Protein AF-0000000076759233 (afdb_homodimer)

InterPro domains:
  IPR004619 Type III pantothenate kinase [MF_01274] (1-254)
  IPR004619 Type III pantothenate kinase [PF03309] (3-205)
  IPR004619 Type III pantothenate kinase [PTHR34265] (1-254)
  IPR004619 Type III pantothenate kinase [TIGR00671] (3-249)
  IPR043129 ATPase, nucleotide binding domain [SSF53067] (1-121)
  IPR043129 ATPase, nucleotide binding domain [SSF53067] (124-253)

Secondary structure (DSSP, 8-state):
-EEEEEE-SSEEEEEEEETTEEEEEEEEE--TT--HHHHHHHHHHHHHHTT--GGG--EEEEEES-GGGHHHHHHHHHHH--SEEEE-STT-----EE-SS-GGGS-HHHHHHHHHHHHHSPSSEEEEEESSEEEEEEE-TTSEEEEEEEEE-HHHHHHHHHHH-SSPPP---PPPSSSSBSSHHHHHHHHHHHHHHHHHHHHHHHHHHHHTSPPEEEEESTTHHHHGGG-SS--EE-TTHHHHHHHHHHHHHH--/-EEEEEE-SSEEEEEEEETTEEEEEEEEE--TT--HHHHHHHHHHHHHHTT--GGG--EEEEEES-GGGHHHHHHHHHHH---EEEE-STT-----EE-SS-GGGS-HHHHHHHHHHHHHSPSSEEEEEESSEEEEEEE-TTSEEEEEEEEE-HHHHHHHHHHH-SSPPP---PPPSSSSBSSHHHHHHHHHHHHHHHHHHHHHHHHHHHHTSPPEEEEESTTHHHHGGG-SS--EE-TTHHHHHHHHHHHHHH--

Structure (mmCIF, N/CA/C/O backbone):
data_AF-0000000076759233-model_v1
#
loop_
_entity.id
_entity.type
_entity.pdbx_description
1 polymer 'Type III pantothenate kinase'
#
loop_
_atom_site.group_PDB
_atom_site.id
_atom_site.type_symbol
_atom_site.label_atom_id
_atom_site.label_alt_id
_atom_site.label_comp_id
_atom_site.label_asym_id
_atom_site.label_entity_id
_atom_site.label_seq_id
_atom_site.pdbx_PDB_ins_code
_atom_site.Cartn_x
_atom_site.Cartn_y
_atom_site.Cartn_z
_atom_site.occupancy
_atom_site.B_iso_or_equiv
_atom_site.auth_seq_id
_atom_site.auth_comp_id
_atom_site.auth_asym_id
_atom_site.auth_atom_id
_atom_site.pdbx_PDB_model_num
ATOM 1 N N . MET A 1 1 ? -0.859 32.344 24.234 1 94.19 1 MET A N 1
ATOM 2 C CA . MET A 1 1 ? -0.539 31.172 23.422 1 94.19 1 MET A CA 1
ATOM 3 C C . MET A 1 1 ? -1.747 30.719 22.609 1 94.19 1 MET A C 1
ATOM 5 O O . MET A 1 1 ? -2.891 30.938 23.031 1 94.19 1 MET A O 1
ATOM 9 N N . VAL A 1 2 ? -1.502 30.203 21.438 1 96.56 2 VAL A N 1
ATOM 10 C CA . VAL A 1 2 ? -2.572 29.703 20.578 1 96.56 2 VAL A CA 1
ATOM 11 C C . VAL A 1 2 ? -2.477 28.188 20.469 1 96.56 2 VAL A C 1
ATOM 13 O O . VAL A 1 2 ? -1.388 27.625 20.281 1 96.56 2 VAL A O 1
ATOM 16 N N . LEU A 1 3 ? -3.582 27.5 20.641 1 97.5 3 LEU A N 1
ATOM 17 C CA . LEU A 1 3 ? -3.678 26.062 20.484 1 97.5 3 LEU A CA 1
ATOM 18 C C . LEU A 1 3 ? -3.953 25.688 19.031 1 97.5 3 LEU A C 1
ATOM 20 O O . LEU A 1 3 ? -4.809 26.297 18.375 1 97.5 3 LEU A O 1
ATOM 24 N N . ALA A 1 4 ? -3.154 24.828 18.531 1 97.88 4 ALA A N 1
ATOM 25 C CA . ALA A 1 4 ? -3.381 24.281 17.203 1 97.88 4 ALA A CA 1
ATOM 26 C C . ALA A 1 4 ? -3.725 22.797 17.266 1 97.88 4 ALA A C 1
ATOM 28 O O . ALA A 1 4 ? -2.967 22 17.828 1 97.88 4 ALA A O 1
ATOM 29 N N . ILE A 1 5 ? -4.875 22.375 16.703 1 98.12 5 ILE A N 1
ATOM 30 C CA . ILE A 1 5 ? -5.352 21 16.766 1 98.12 5 ILE A CA 1
ATOM 31 C C . ILE A 1 5 ? -5.625 20.5 15.344 1 98.12 5 ILE A C 1
ATOM 33 O O . ILE A 1 5 ? -6.402 21.094 14.602 1 98.12 5 ILE A O 1
ATOM 37 N N . ASP A 1 6 ? -4.957 19.484 14.938 1 98.19 6 ASP A N 1
ATOM 38 C CA . ASP A 1 6 ? -5.207 18.828 13.656 1 98.19 6 ASP A CA 1
ATOM 39 C C . ASP A 1 6 ? -5.828 17.453 13.867 1 98.19 6 ASP A C 1
ATOM 41 O O . ASP A 1 6 ? -5.168 16.531 14.359 1 98.19 6 ASP A O 1
ATOM 45 N N . ILE A 1 7 ? -7.023 17.312 13.453 1 97.69 7 ILE A N 1
ATOM 46 C CA . ILE A 1 7 ? -7.793 16.094 13.641 1 97.69 7 ILE A CA 1
ATOM 47 C C . ILE A 1 7 ? -7.688 15.219 12.398 1 97.69 7 ILE A C 1
ATOM 49 O O . ILE A 1 7 ? -8.359 15.469 11.391 1 97.69 7 ILE A O 1
ATOM 53 N N . GLY A 1 8 ? -6.875 14.203 12.523 1 96.5 8 GLY A N 1
ATOM 54 C CA . GLY A 1 8 ? -6.754 13.227 11.453 1 96.5 8 GLY A CA 1
ATOM 55 C C . GLY A 1 8 ? -7.527 11.945 11.719 1 96.5 8 GLY A C 1
ATOM 56 O O . GLY A 1 8 ? -8.141 11.797 12.773 1 96.5 8 GLY A O 1
ATOM 57 N N . ASN A 1 9 ? -7.492 10.992 10.805 1 95.69 9 ASN A N 1
ATOM 58 C CA . ASN A 1 9 ? -8.227 9.734 10.898 1 95.69 9 ASN A CA 1
ATOM 59 C C . ASN A 1 9 ? -7.66 8.836 11.992 1 95.69 9 ASN A C 1
ATOM 61 O O . ASN A 1 9 ? -8.406 8.148 12.695 1 95.69 9 ASN A O 1
ATOM 65 N N . THR A 1 10 ? -6.383 8.875 12.117 1 95.44 10 THR A N 1
ATOM 66 C CA . THR A 1 10 ? -5.715 7.961 13.039 1 95.44 10 THR A CA 1
ATOM 67 C C . THR A 1 10 ? -5.281 8.695 14.305 1 95.44 10 THR A C 1
ATOM 69 O O . THR A 1 10 ? -5.398 8.164 15.406 1 95.44 10 THR A O 1
ATOM 72 N N . ASN A 1 11 ? -4.816 9.922 14.078 1 95.62 11 ASN A N 1
ATOM 73 C CA . ASN A 1 11 ? -4.273 10.672 15.203 1 95.62 11 ASN A CA 1
ATOM 74 C C . ASN A 1 11 ? -4.793 12.109 15.227 1 95.62 11 ASN A C 1
ATOM 76 O O . ASN A 1 11 ? -5.176 12.648 14.188 1 95.62 11 ASN A O 1
ATOM 80 N N . VAL A 1 12 ? -4.816 12.633 16.391 1 96.94 12 VAL A N 1
ATOM 81 C CA . VAL A 1 12 ? -5.012 14.062 16.609 1 96.94 12 VAL A CA 1
ATOM 82 C C . VAL A 1 12 ? -3.697 14.703 17.062 1 96.94 12 VAL A C 1
ATOM 84 O O . VAL A 1 12 ? -3.107 14.281 18.047 1 96.94 12 VAL A O 1
ATOM 87 N N . VAL A 1 13 ? -3.264 15.648 16.297 1 97.44 13 VAL A N 1
ATOM 88 C CA . VAL A 1 13 ? -2.051 16.375 16.656 1 97.44 13 VAL A CA 1
ATOM 89 C C . VAL A 1 13 ? -2.414 17.656 17.375 1 97.44 13 VAL A C 1
ATOM 91 O O . VAL A 1 13 ? -3.246 18.438 16.906 1 97.44 13 VAL A O 1
ATOM 94 N N . ILE A 1 14 ? -1.856 17.844 18.547 1 97.69 14 ILE A N 1
ATOM 95 C CA . ILE A 1 14 ? -2.104 19.016 19.375 1 97.69 14 ILE A CA 1
ATOM 96 C C . ILE A 1 14 ? -0.795 19.75 19.609 1 97.69 14 ILE A C 1
ATOM 98 O O . ILE A 1 14 ? 0.176 19.172 20.109 1 97.69 14 ILE A O 1
ATOM 102 N N . GLY A 1 15 ? -0.812 21.016 19.188 1 97.3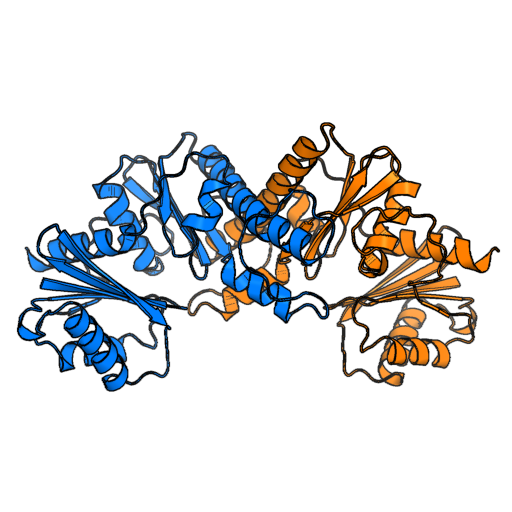8 15 GLY A N 1
ATOM 103 C CA . GLY A 1 15 ? 0.352 21.859 19.406 1 97.38 15 GLY A CA 1
ATOM 104 C C . GLY A 1 15 ? 0.004 23.219 19.984 1 97.38 15 GLY A C 1
ATOM 105 O O . GLY A 1 15 ? -1.174 23.562 20.094 1 97.38 15 GLY A O 1
ATOM 106 N N . GLY A 1 16 ? 1.002 23.891 20.469 1 96.62 16 GLY A N 1
ATOM 107 C CA . GLY A 1 16 ? 0.885 25.266 20.953 1 96.62 16 GLY A CA 1
ATOM 108 C C . GLY A 1 16 ? 1.958 26.188 20.406 1 96.62 16 GLY A C 1
ATOM 109 O O . GLY A 1 16 ? 3.111 25.781 20.234 1 96.62 16 GLY A O 1
ATOM 110 N N . PHE A 1 17 ? 1.479 27.328 20.016 1 96.12 17 PHE A N 1
ATOM 111 C CA . PHE A 1 17 ? 2.463 28.297 19.547 1 96.12 17 PHE A CA 1
ATOM 112 C C . PHE A 1 17 ? 2.273 29.641 20.219 1 96.12 17 PHE A C 1
ATOM 114 O O . PHE A 1 17 ? 1.161 29.984 20.625 1 96.12 17 PHE A O 1
ATOM 121 N N . GLN A 1 18 ? 3.346 30.297 20.422 1 92.88 18 GLN A N 1
ATOM 122 C CA . GLN A 1 18 ? 3.404 31.672 20.906 1 92.88 18 GLN A CA 1
ATOM 123 C C . GLN A 1 18 ? 4.273 32.531 20 1 92.88 18 GLN A C 1
ATOM 125 O O . GLN A 1 18 ? 5.469 32.281 19.844 1 92.88 18 GLN A O 1
ATOM 130 N N . GLU A 1 19 ? 3.666 33.562 19.359 1 84.88 19 GLU A N 1
ATOM 131 C CA . GLU A 1 19 ? 4.355 34.344 18.328 1 84.88 19 GLU A CA 1
ATOM 132 C C . GLU A 1 19 ? 4.906 33.406 17.234 1 84.88 19 GLU A C 1
ATOM 134 O O . GLU A 1 19 ? 4.172 32.594 16.672 1 84.88 19 GLU A O 1
ATOM 139 N N . GLN A 1 20 ? 6.188 33.344 17.094 1 84.12 20 GLN A N 1
ATOM 140 C CA . GLN A 1 20 ? 6.742 32.562 15.992 1 84.12 20 GLN A CA 1
ATOM 141 C C . GLN A 1 20 ? 7.363 31.25 16.516 1 84.12 20 GLN A C 1
ATOM 143 O O . GLN A 1 20 ? 7.973 30.5 15.75 1 84.12 20 GLN A O 1
ATOM 148 N N . GLN A 1 21 ? 7.016 30.953 17.734 1 92.75 21 GLN A N 1
ATOM 149 C CA . GLN A 1 21 ? 7.664 29.797 18.344 1 92.75 21 GLN A CA 1
ATOM 150 C C . GLN A 1 21 ? 6.656 28.672 18.625 1 92.75 21 GLN A C 1
ATOM 152 O O . GLN A 1 21 ? 5.586 28.938 19.188 1 92.75 21 GLN A O 1
ATOM 157 N N . ILE A 1 22 ? 6.984 27.516 18.172 1 95.12 22 ILE A N 1
ATOM 158 C CA . ILE A 1 22 ? 6.211 26.328 18.547 1 95.12 22 ILE A CA 1
ATOM 159 C C . ILE A 1 22 ? 6.641 25.844 19.938 1 95.12 22 ILE A C 1
ATOM 161 O O . ILE A 1 22 ? 7.816 25.562 20.156 1 95.12 22 ILE A O 1
ATOM 165 N N . LEU A 1 23 ? 5.715 25.703 20.875 1 96.12 23 LEU A N 1
ATOM 166 C CA . LEU A 1 23 ? 6.012 25.375 22.266 1 96.12 23 LEU A CA 1
ATOM 167 C C . LEU A 1 23 ? 5.996 23.875 22.5 1 96.12 23 LEU A C 1
ATOM 169 O O . LEU A 1 23 ? 6.781 23.359 23.297 1 96.12 23 LEU A O 1
ATOM 173 N N . PHE A 1 24 ? 5.102 23.188 21.891 1 96.44 24 PHE A N 1
ATOM 174 C CA . PHE A 1 24 ? 5.004 21.734 22 1 96.44 24 PHE A CA 1
ATOM 175 C C . PHE A 1 24 ? 4.188 21.156 20.859 1 96.44 24 PHE A C 1
ATOM 177 O O . PHE A 1 24 ? 3.443 21.875 20.188 1 96.44 24 PHE A O 1
ATOM 184 N N . VAL A 1 25 ? 4.426 19.969 20.547 1 96.5 25 VAL A N 1
ATOM 185 C CA . VAL A 1 25 ? 3.629 19.172 19.625 1 96.5 25 VAL A CA 1
ATOM 186 C C . VAL A 1 25 ? 3.424 17.766 20.203 1 96.5 25 VAL A C 1
ATOM 188 O O . VAL A 1 25 ? 4.387 17.094 20.578 1 96.5 25 VAL A O 1
ATOM 191 N N . GLU A 1 26 ? 2.191 17.344 20.375 1 96.75 26 GLU A N 1
ATOM 192 C CA . GLU A 1 26 ? 1.853 16.016 20.859 1 96.75 26 GLU A CA 1
ATOM 193 C C . GLU A 1 26 ? 0.837 15.328 19.953 1 96.75 26 GLU A C 1
ATOM 195 O O . GLU A 1 26 ? 0.162 15.992 19.156 1 96.75 26 GLU A O 1
ATOM 200 N N . ARG A 1 27 ? 0.825 14.062 20.031 1 95.69 27 ARG A N 1
ATOM 201 C CA . ARG A 1 27 ? -0.086 13.242 19.234 1 95.69 27 ARG A CA 1
ATOM 202 C C . ARG A 1 27 ? -0.885 12.297 20.125 1 95.69 27 ARG A C 1
ATOM 204 O O . ARG A 1 27 ? -0.333 11.68 21.031 1 95.69 27 ARG A O 1
ATOM 211 N N . VAL A 1 28 ? -2.197 12.266 19.922 1 95.88 28 VAL A N 1
ATOM 212 C CA . VAL A 1 28 ? -3.068 11.305 20.594 1 95.88 28 VAL A CA 1
ATOM 213 C C . VAL A 1 28 ? -3.908 10.562 19.562 1 95.88 28 VAL A C 1
ATOM 215 O O . VAL A 1 28 ? -4.109 11.047 18.438 1 95.88 28 VAL A O 1
ATOM 218 N N . SER A 1 29 ? -4.383 9.344 19.891 1 96.06 29 SER A N 1
ATOM 219 C CA . SER A 1 29 ? -5.199 8.562 18.969 1 96.06 29 SER A CA 1
ATOM 220 C C . SER A 1 29 ? -6.547 9.234 18.719 1 96.06 29 SER A C 1
ATOM 222 O O . SER A 1 29 ? -7.152 9.781 19.641 1 96.06 29 SER A O 1
ATOM 224 N N . THR A 1 30 ? -6.961 9.188 17.5 1 95.75 30 THR A N 1
ATOM 225 C CA . THR A 1 30 ? -8.305 9.664 17.188 1 95.75 30 THR A CA 1
ATOM 226 C C . THR A 1 30 ? -9.359 8.695 17.719 1 95.75 30 THR A C 1
ATOM 228 O O . THR A 1 30 ? -9.328 7.504 17.406 1 95.75 30 THR A O 1
ATOM 231 N N . ASN A 1 31 ? -10.172 9.164 18.594 1 95.25 31 ASN A N 1
ATOM 232 C CA . ASN A 1 31 ? -11.328 8.43 19.078 1 95.25 31 ASN A CA 1
ATOM 233 C C . ASN A 1 31 ? -12.633 9.125 18.703 1 95.25 31 ASN A C 1
ATOM 235 O O . ASN A 1 31 ? -13.023 10.117 19.328 1 95.25 31 ASN A O 1
ATOM 239 N N . GLN A 1 32 ? -13.266 8.578 17.734 1 92.12 32 GLN A N 1
ATOM 240 C CA . GLN A 1 32 ? -14.453 9.219 17.172 1 92.12 32 GLN A CA 1
ATOM 241 C C . GLN A 1 32 ? -15.617 9.18 18.156 1 92.12 32 GLN A C 1
ATOM 243 O O . GLN A 1 32 ? -16.594 9.898 18 1 92.12 32 GLN A O 1
ATOM 248 N N . ASN A 1 33 ? -15.492 8.32 19.141 1 93.5 33 ASN A N 1
ATOM 249 C CA . ASN A 1 33 ? -16.547 8.195 20.141 1 93.5 33 ASN A CA 1
ATOM 250 C C . ASN A 1 33 ? -16.234 9 21.406 1 93.5 33 ASN A C 1
ATOM 252 O O . ASN A 1 33 ? -17 8.984 22.359 1 93.5 33 ASN A O 1
ATOM 256 N N . ALA A 1 34 ? -15.109 9.672 21.391 1 94.75 34 ALA A N 1
ATOM 257 C CA . ALA A 1 34 ? -14.711 10.422 22.578 1 94.75 34 ALA A CA 1
ATOM 258 C C . ALA A 1 34 ? -15.703 11.539 22.875 1 94.75 34 ALA A C 1
ATOM 260 O O . ALA A 1 34 ? -16.188 12.211 21.969 1 94.75 34 ALA A O 1
ATOM 261 N N . THR A 1 35 ? -16.047 11.727 24.156 1 95.88 35 THR A N 1
ATOM 262 C CA . THR A 1 35 ? -16.875 12.852 24.578 1 95.88 35 THR A CA 1
ATOM 263 C C . THR A 1 35 ? -16.047 14.133 24.656 1 95.88 35 THR A C 1
ATOM 265 O O . THR A 1 35 ? -14.812 14.078 24.703 1 95.88 35 THR A O 1
ATOM 268 N N . SER A 1 36 ? -16.781 15.258 24.641 1 97.06 36 SER A N 1
ATOM 269 C CA . SER A 1 36 ? -16.109 16.547 24.781 1 97.06 36 SER A CA 1
ATOM 270 C C . SER A 1 36 ? -15.297 16.594 26.078 1 97.06 36 SER A C 1
ATOM 272 O O . SER A 1 36 ? -14.219 17.188 26.109 1 97.06 36 SER A O 1
ATOM 274 N N . LEU A 1 37 ? -15.75 15.938 27.094 1 97.25 37 LEU A N 1
ATOM 275 C CA . LEU A 1 37 ? -15.047 15.938 28.359 1 97.25 37 LEU A CA 1
ATOM 276 C C . LEU A 1 37 ? -13.742 15.156 28.266 1 97.25 37 LEU A C 1
ATOM 278 O O . LEU A 1 37 ? -12.703 15.594 28.766 1 97.25 37 LEU A O 1
ATOM 282 N N . GLU A 1 38 ? -13.812 13.984 27.641 1 97.31 38 GLU A N 1
ATOM 283 C CA . GLU A 1 38 ? -12.617 13.172 27.469 1 97.31 38 GLU A CA 1
ATOM 284 C C . GLU A 1 38 ? -11.555 13.922 26.672 1 97.31 38 GLU A C 1
ATOM 286 O O . GLU A 1 38 ? -10.367 13.875 27.016 1 97.31 38 GLU A O 1
ATOM 291 N N . LEU A 1 39 ? -12.023 14.547 25.656 1 97.19 39 LEU A N 1
ATOM 292 C CA . LEU A 1 39 ? -11.109 15.328 24.828 1 97.19 39 LEU A CA 1
ATOM 293 C C . LEU A 1 39 ? -10.539 16.516 25.594 1 97.19 39 LEU A C 1
ATOM 295 O O . LEU A 1 39 ? -9.352 16.812 25.484 1 97.19 39 LEU A O 1
ATOM 299 N N . ALA A 1 40 ? -11.352 17.172 26.406 1 97.38 40 ALA A N 1
ATOM 300 C CA . ALA A 1 40 ? -10.922 18.281 27.234 1 97.38 40 ALA A CA 1
ATOM 301 C C . ALA A 1 40 ? -9.859 17.844 28.234 1 97.38 40 ALA A C 1
ATOM 303 O O . ALA A 1 40 ? -8.875 18.547 28.469 1 97.38 40 ALA A O 1
ATOM 304 N N . ILE A 1 41 ? -10.094 16.703 28.812 1 97.12 41 ILE A N 1
ATOM 305 C CA . ILE A 1 41 ? -9.156 16.156 29.781 1 97.12 41 ILE A CA 1
ATOM 306 C C . ILE A 1 41 ? -7.809 15.898 29.125 1 97.12 41 ILE A C 1
ATOM 308 O O . ILE A 1 41 ? -6.762 16.234 29.672 1 97.12 41 ILE A O 1
ATOM 312 N N . SER A 1 42 ? -7.844 15.336 27.906 1 96.94 42 SER A N 1
ATOM 313 C CA . SER A 1 42 ? -6.617 15.062 27.156 1 96.94 42 SER A CA 1
ATOM 314 C C . SER A 1 42 ? -5.848 16.344 26.859 1 96.94 42 SER A C 1
ATOM 316 O O . SER A 1 42 ? -4.637 16.406 27.094 1 96.94 42 SER A O 1
ATOM 318 N N . ILE A 1 43 ? -6.555 17.344 26.391 1 97.12 43 ILE A N 1
ATOM 319 C CA . ILE A 1 43 ? -5.922 18.625 26.062 1 97.12 43 ILE A CA 1
ATOM 320 C C . ILE A 1 43 ? -5.355 19.266 27.312 1 97.12 43 ILE A C 1
ATOM 322 O O . ILE A 1 43 ? -4.207 19.719 27.328 1 97.12 43 ILE A O 1
ATOM 326 N N . LYS A 1 44 ? -6.125 19.297 28.375 1 97.38 44 LYS A N 1
ATOM 327 C CA . LYS A 1 44 ? -5.703 19.906 29.641 1 97.38 44 LYS A CA 1
ATOM 328 C C . LYS A 1 44 ? -4.469 19.203 30.188 1 97.38 44 LYS A C 1
ATOM 330 O O . LYS A 1 44 ? -3.559 19.859 30.703 1 97.38 44 LYS A O 1
ATOM 335 N N . THR A 1 45 ? -4.484 17.875 30.156 1 97.56 45 THR A N 1
ATOM 336 C CA . THR A 1 45 ? -3.354 17.109 30.656 1 97.56 45 THR A CA 1
ATOM 337 C C . THR A 1 45 ? -2.082 17.438 29.875 1 97.56 45 THR A C 1
ATOM 339 O O . THR A 1 45 ? -1.005 17.562 30.469 1 97.56 45 THR A O 1
ATOM 342 N N . ILE A 1 46 ? -2.225 17.578 28.562 1 97.25 46 ILE A N 1
ATOM 343 C CA . ILE A 1 46 ? -1.089 17.953 27.734 1 97.25 46 ILE A CA 1
ATOM 344 C C . ILE A 1 46 ? -0.568 19.328 28.172 1 97.25 46 ILE A C 1
ATOM 346 O O . ILE A 1 46 ? 0.638 19.5 28.359 1 97.25 46 ILE A O 1
ATOM 350 N N . LEU A 1 47 ? -1.437 20.281 28.375 1 97 47 LEU A N 1
ATOM 351 C CA . LEU A 1 47 ? -1.044 21.609 28.828 1 97 47 LEU A CA 1
ATOM 352 C C . LEU A 1 47 ? -0.319 21.547 30.172 1 97 47 LEU A C 1
ATOM 354 O O . LEU A 1 47 ? 0.707 22.203 30.359 1 97 47 LEU A O 1
ATOM 358 N N . GLU A 1 48 ? -0.808 20.719 31.031 1 97.25 48 GLU A N 1
ATOM 359 C CA . GLU A 1 48 ? -0.205 20.562 32.344 1 97.25 48 GLU A CA 1
ATOM 360 C C . GLU A 1 48 ? 1.205 19.984 32.25 1 97.25 48 GLU A C 1
ATOM 362 O O . GLU A 1 48 ? 2.104 20.406 33 1 97.25 48 GLU A O 1
ATOM 367 N N . ILE A 1 49 ? 1.362 19.031 31.422 1 97.56 49 ILE A N 1
ATOM 368 C CA . ILE A 1 49 ? 2.666 18.406 31.219 1 97.56 49 ILE A CA 1
ATOM 369 C C . ILE A 1 49 ? 3.682 19.469 30.797 1 97.56 49 ILE A C 1
ATOM 371 O O . ILE A 1 49 ? 4.836 19.438 31.234 1 97.56 49 ILE A O 1
ATOM 375 N N . TYR A 1 50 ? 3.273 20.391 30.047 1 96.69 50 TYR A N 1
ATOM 376 C CA . TYR A 1 50 ? 4.176 21.422 29.547 1 96.69 50 TYR A CA 1
ATOM 377 C C . TYR A 1 50 ? 4.109 22.672 30.406 1 96.69 50 TYR A C 1
ATOM 379 O O . TYR A 1 50 ? 4.633 23.719 30.031 1 96.69 50 TYR A O 1
ATOM 387 N N . GLN A 1 51 ? 3.35 22.625 31.5 1 97.06 51 GLN A N 1
ATOM 388 C CA . GLN A 1 51 ? 3.256 23.672 32.5 1 97.06 51 GLN A CA 1
ATOM 389 C C . GLN A 1 51 ? 2.637 24.938 31.922 1 97.06 51 GLN A C 1
ATOM 391 O O . GLN A 1 51 ? 3.115 26.047 32.188 1 97.06 51 GLN A O 1
ATOM 396 N N . ILE A 1 52 ? 1.685 24.766 31.125 1 95.94 52 ILE A N 1
ATOM 397 C CA . ILE A 1 52 ? 0.919 25.875 30.547 1 95.94 52 ILE A CA 1
ATOM 398 C C . ILE A 1 52 ? -0.451 25.953 31.219 1 95.94 52 ILE A C 1
ATOM 400 O O . ILE A 1 52 ? -1.158 24.953 31.328 1 95.94 52 ILE A O 1
ATOM 404 N N . GLN A 1 53 ? -0.803 27.078 31.688 1 95.62 53 GLN A N 1
ATOM 405 C CA . GLN A 1 53 ? -2.123 27.281 32.281 1 95.62 53 GLN A CA 1
ATOM 406 C C . GLN A 1 53 ? -3.176 27.516 31.188 1 95.62 53 GLN A C 1
ATOM 408 O O . GLN A 1 53 ? -2.898 28.156 30.172 1 95.62 53 GLN A O 1
ATOM 413 N N . THR A 1 54 ? -4.363 27.031 31.469 1 94.75 54 THR A N 1
ATOM 414 C CA . THR A 1 54 ? -5.449 27.188 30.5 1 94.75 54 THR A CA 1
ATOM 415 C C . THR A 1 54 ? -5.754 28.656 30.25 1 94.75 54 THR A C 1
ATOM 417 O O . THR A 1 54 ? -6.195 29.031 29.172 1 94.75 54 THR A O 1
ATOM 420 N N . THR A 1 55 ? -5.461 29.5 31.234 1 94.19 55 THR A N 1
ATOM 421 C CA . THR A 1 55 ? -5.727 30.938 31.141 1 94.19 55 THR A CA 1
ATOM 422 C C . THR A 1 55 ? -4.77 31.594 30.156 1 94.19 55 THR A C 1
ATOM 424 O O . THR A 1 55 ? -4.996 32.719 29.719 1 94.19 55 THR A O 1
ATOM 427 N N . GLU A 1 56 ? -3.74 30.891 29.781 1 94.44 56 GLU A N 1
ATOM 428 C CA . GLU A 1 56 ? -2.742 31.406 28.859 1 94.44 56 GLU A CA 1
ATOM 429 C C . GLU A 1 56 ? -3.166 31.188 27.406 1 94.44 56 GLU A C 1
ATOM 431 O O . GLU A 1 56 ? -2.531 31.703 26.484 1 94.44 56 GLU A O 1
ATOM 436 N N . ILE A 1 57 ? -4.207 30.453 27.234 1 95.75 57 ILE A N 1
ATOM 437 C CA . ILE A 1 57 ? -4.68 30.172 25.891 1 95.75 57 ILE A CA 1
ATOM 438 C C . ILE A 1 57 ? -5.504 31.344 25.359 1 95.75 57 ILE A C 1
ATOM 440 O O . ILE A 1 57 ? -6.574 31.641 25.891 1 95.75 57 ILE A O 1
ATOM 444 N N . GLU A 1 58 ? -5.031 31.969 24.344 1 93.69 58 GLU A N 1
ATOM 445 C CA . GLU A 1 58 ? -5.668 33.188 23.797 1 93.69 58 GLU A CA 1
ATOM 446 C C . GLU A 1 58 ? -6.473 32.844 22.547 1 93.69 58 GLU A C 1
ATOM 448 O O . GLU A 1 58 ? -7.301 33.656 22.109 1 93.69 58 GLU A O 1
ATOM 453 N N . GLY A 1 59 ? -6.203 31.781 21.969 1 95.94 59 GLY A N 1
ATOM 454 C CA . GLY A 1 59 ? -6.875 31.375 20.734 1 95.94 59 GLY A CA 1
ATOM 455 C C . GLY A 1 59 ? -6.676 29.906 20.406 1 95.94 59 GLY A C 1
ATOM 456 O O . GLY A 1 59 ? -5.848 29.234 21.016 1 95.94 59 GLY A O 1
ATOM 457 N N . CYS A 1 60 ? -7.465 29.422 19.469 1 97.62 60 CYS A N 1
ATOM 458 C CA . CYS A 1 60 ? -7.387 28.031 19.016 1 97.62 60 CYS A CA 1
ATOM 459 C C . CYS A 1 60 ? -7.699 27.922 17.531 1 97.62 60 CYS A C 1
ATOM 461 O O . CYS A 1 60 ? -8.594 28.609 17.031 1 97.62 60 CYS A O 1
ATOM 463 N N . ILE A 1 61 ? -6.938 27.188 16.875 1 98 61 ILE A N 1
ATOM 464 C CA . ILE A 1 61 ? -7.223 26.859 15.477 1 98 61 ILE A CA 1
ATOM 465 C C . ILE A 1 61 ? -7.328 25.344 15.312 1 98 61 ILE A C 1
ATOM 467 O O . ILE A 1 61 ? -6.543 24.594 15.898 1 98 61 ILE A O 1
ATOM 471 N N . ILE A 1 62 ? -8.352 24.859 14.539 1 98.06 62 ILE A N 1
ATOM 472 C CA . ILE A 1 62 ? -8.625 23.453 14.352 1 98.06 62 ILE A CA 1
ATOM 473 C C . ILE A 1 62 ? -8.633 23.109 12.859 1 98.06 62 ILE A C 1
ATOM 475 O O . ILE A 1 62 ? -9.281 23.797 12.062 1 98.06 62 ILE A O 1
ATOM 479 N N . SER A 1 63 ? -7.824 22.219 12.469 1 97.94 63 SER A N 1
ATOM 480 C CA . SER A 1 63 ? -7.898 21.531 11.188 1 97.94 63 SER A CA 1
ATOM 481 C C . SER A 1 63 ? -8.461 20.125 11.344 1 97.94 63 SER A C 1
ATOM 483 O O . SER A 1 63 ? -8.086 19.391 12.266 1 97.94 63 SER A O 1
ATOM 485 N N . SER A 1 64 ? -9.43 19.734 10.492 1 97 64 SER A N 1
ATOM 486 C CA . SER A 1 64 ? -10.047 18.438 10.688 1 97 64 SER A CA 1
ATOM 487 C C . SER A 1 64 ? -10.406 17.797 9.352 1 97 64 SER A C 1
ATOM 489 O O . SER A 1 64 ? -10.938 18.453 8.461 1 97 64 SER A O 1
ATOM 491 N N . VAL A 1 65 ? -10.055 16.547 9.234 1 94.56 65 VAL A N 1
ATOM 492 C CA . VAL A 1 65 ? -10.547 15.766 8.109 1 94.56 65 VAL A CA 1
ATOM 493 C C . VAL A 1 65 ? -11.469 14.656 8.617 1 94.56 65 VAL A C 1
ATOM 495 O O . VAL A 1 65 ? -11.742 13.695 7.895 1 94.56 65 VAL A O 1
ATOM 498 N N . VAL A 1 66 ? -11.906 14.719 9.852 1 94.88 66 VAL A N 1
ATOM 499 C CA . VAL A 1 66 ? -12.867 13.82 10.492 1 94.88 66 VAL A CA 1
ATOM 500 C C . VAL A 1 66 ? -14.039 14.633 11.047 1 94.88 66 VAL A C 1
ATOM 502 O O . VAL A 1 66 ? -14.156 14.812 12.258 1 94.88 66 VAL A O 1
ATOM 505 N N . PRO A 1 67 ? -14.938 14.977 10.234 1 92.06 67 PRO A N 1
ATOM 506 C CA . PRO A 1 67 ? -15.992 15.914 10.617 1 92.06 67 PRO A CA 1
ATOM 507 C C . PRO A 1 67 ? -16.812 15.422 11.805 1 92.06 67 PRO A C 1
ATOM 509 O O . PRO A 1 67 ? -17.312 16.234 12.586 1 92.06 67 PRO A O 1
ATOM 512 N N . SER A 1 68 ? -16.938 14.164 12 1 93.44 68 SER A N 1
ATOM 513 C CA . SER A 1 68 ? -17.797 13.594 13.023 1 93.44 68 SER A CA 1
ATOM 514 C C . SER A 1 68 ? -17.344 13.984 14.422 1 93.44 68 SER A C 1
ATOM 516 O O . SER A 1 68 ? -18.109 13.914 15.383 1 93.44 68 SER A O 1
ATOM 518 N N . ILE A 1 69 ? -16.094 14.508 14.547 1 94.94 69 ILE A N 1
ATOM 519 C CA . ILE A 1 69 ? -15.555 14.773 15.875 1 94.94 69 ILE A CA 1
ATOM 520 C C . ILE A 1 69 ? -15.375 16.281 16.078 1 94.94 69 ILE A C 1
ATOM 522 O O . ILE A 1 69 ? -15 16.734 17.156 1 94.94 69 ILE A O 1
ATOM 526 N N . ASN A 1 70 ? -15.68 17.047 15.07 1 95.69 70 ASN A N 1
ATOM 527 C CA . ASN A 1 70 ? -15.438 18.5 15.102 1 95.69 70 ASN A CA 1
ATOM 528 C C . ASN A 1 70 ? -16.156 19.156 16.266 1 95.69 70 ASN A C 1
ATOM 530 O O . ASN A 1 70 ? -15.555 19.938 17.016 1 95.69 70 ASN A O 1
ATOM 534 N N . HIS A 1 71 ? -17.438 18.797 16.422 1 95.88 71 HIS A N 1
ATOM 535 C CA . HIS A 1 71 ? -18.25 19.422 17.453 1 95.88 71 HIS A CA 1
ATOM 536 C C . HIS A 1 71 ? -17.703 19.094 18.844 1 95.88 71 HIS A C 1
ATOM 538 O O . HIS A 1 71 ? -17.609 19.969 19.703 1 95.88 71 HIS A O 1
ATOM 544 N N . ALA A 1 72 ? -17.328 17.859 19.031 1 96.94 72 ALA A N 1
ATOM 545 C CA . ALA A 1 72 ? -16.812 17.422 20.328 1 96.94 72 ALA A CA 1
ATOM 546 C C . ALA A 1 72 ? -15.5 18.125 20.672 1 96.94 72 ALA A C 1
ATOM 548 O O . ALA A 1 72 ? -15.273 18.516 21.812 1 96.94 72 ALA A O 1
ATOM 549 N N . VAL A 1 73 ? -14.656 18.328 19.734 1 97.31 73 VAL A N 1
ATOM 550 C CA . VAL A 1 73 ? -13.359 18.969 19.953 1 97.31 73 VAL A CA 1
ATOM 551 C C . VAL A 1 73 ? -13.57 20.453 20.281 1 97.31 73 VAL A C 1
ATOM 553 O O . VAL A 1 73 ? -12.945 20.984 21.188 1 97.31 73 VAL A O 1
ATOM 556 N N . ARG A 1 74 ? -14.414 21.109 19.531 1 96.5 74 ARG A N 1
ATOM 557 C CA . ARG A 1 74 ? -14.719 22.5 19.797 1 96.5 74 ARG A CA 1
ATOM 558 C C . ARG A 1 74 ? -15.242 22.688 21.203 1 96.5 74 ARG A C 1
ATOM 560 O O . ARG A 1 74 ? -14.812 23.609 21.922 1 96.5 74 ARG A O 1
ATOM 567 N N . LYS A 1 75 ? -16.156 21.828 21.609 1 97.19 75 LYS A N 1
ATOM 568 C CA . LYS A 1 75 ? -16.719 21.891 22.953 1 97.19 75 LYS A CA 1
ATOM 569 C C . LYS A 1 75 ? -15.641 21.625 24.016 1 97.19 75 LYS A C 1
ATOM 571 O O . LYS A 1 75 ? -15.664 22.234 25.094 1 97.19 75 LYS A O 1
ATOM 576 N N . ALA A 1 76 ? -14.789 20.734 23.688 1 97.69 76 ALA A N 1
ATOM 577 C CA . ALA A 1 76 ? -13.695 20.422 24.594 1 97.69 76 ALA A CA 1
ATOM 578 C C . ALA A 1 76 ? -12.828 21.656 24.844 1 97.69 76 ALA A C 1
ATOM 580 O O . ALA A 1 76 ? -12.469 21.953 25.984 1 97.69 76 ALA A O 1
ATOM 581 N N . VAL A 1 77 ? -12.484 22.344 23.766 1 97.38 77 VAL A N 1
ATOM 582 C CA . VAL A 1 77 ? -11.656 23.531 23.875 1 97.38 77 VAL A CA 1
ATOM 583 C C . VAL A 1 77 ? -12.391 24.594 24.688 1 97.38 77 VAL A C 1
ATOM 585 O O . VAL A 1 77 ? -11.789 25.25 25.562 1 97.38 77 VAL A O 1
ATOM 588 N N . GLU A 1 78 ? -13.617 24.75 24.453 1 95.94 78 GLU A N 1
ATOM 589 C CA . GLU A 1 78 ? -14.43 25.734 25.156 1 95.94 78 GLU A CA 1
ATOM 590 C C . GLU A 1 78 ? -14.477 25.438 26.656 1 95.94 78 GLU A C 1
ATOM 592 O O . GLU A 1 78 ? -14.578 26.359 27.469 1 95.94 78 GLU A O 1
ATOM 597 N N . LYS A 1 79 ? -14.438 24.203 27.016 1 95.69 79 LYS A N 1
ATOM 598 C CA . LYS A 1 79 ? -14.5 23.797 28.406 1 95.69 79 LYS A CA 1
ATOM 599 C C . LYS A 1 79 ? -13.234 24.203 29.156 1 95.69 79 LYS A C 1
ATOM 601 O O . LYS A 1 79 ? -13.273 24.438 30.375 1 95.69 79 LYS A O 1
ATOM 606 N N . ILE A 1 80 ? -12.156 24.328 28.469 1 95 80 ILE A N 1
ATOM 607 C CA . ILE A 1 80 ? -10.914 24.484 29.203 1 95 80 ILE A CA 1
ATOM 608 C C . ILE A 1 80 ? -10.359 25.891 29 1 95 80 ILE A C 1
ATOM 610 O O . ILE A 1 80 ? -9.516 26.359 29.766 1 95 80 ILE A O 1
ATOM 614 N N . ALA A 1 81 ? -10.789 26.5 27.906 1 93.12 81 ALA A N 1
ATOM 615 C CA . ALA A 1 81 ? -10.281 27.828 27.578 1 93.12 81 ALA A CA 1
ATOM 616 C C . ALA A 1 81 ? -11.383 28.719 27 1 93.12 81 ALA A C 1
ATOM 618 O O . ALA A 1 81 ? -12.234 28.234 26.25 1 93.12 81 ALA A O 1
ATOM 619 N N . HIS A 1 82 ? -11.359 29.969 27.438 1 91.25 82 HIS A N 1
ATOM 620 C CA . HIS A 1 82 ? -12.25 30.953 26.844 1 91.25 82 HIS A CA 1
ATOM 621 C C . HIS A 1 82 ? -11.555 31.75 25.75 1 91.25 82 HIS A C 1
ATOM 623 O O . HIS A 1 82 ? -11.031 32.844 26 1 91.25 82 HIS A O 1
ATOM 629 N N . CYS A 1 83 ? -11.562 31.234 24.609 1 92.19 83 CYS A N 1
ATOM 630 C CA . CYS A 1 83 ? -10.836 31.844 23.5 1 92.19 83 CYS A CA 1
ATOM 631 C C . CYS A 1 83 ? -11.586 31.688 22.188 1 92.19 83 CYS A C 1
ATOM 633 O O . CYS A 1 83 ? -12.562 30.922 22.109 1 92.19 83 CYS A O 1
ATOM 635 N N . HIS A 1 84 ? -11.227 32.469 21.25 1 92.25 84 HIS A N 1
ATOM 636 C CA . HIS A 1 84 ? -11.758 32.375 19.906 1 92.25 84 HIS A CA 1
ATOM 637 C C . HIS A 1 84 ? -11.219 31.125 19.203 1 92.25 84 HIS A C 1
ATOM 639 O O . HIS A 1 84 ? -10.023 30.828 19.266 1 92.25 84 HIS A O 1
ATOM 645 N N . VAL A 1 85 ? -12.172 30.312 18.594 1 95.12 85 VAL A N 1
ATOM 646 C CA . VAL A 1 85 ? -11.789 29.094 17.891 1 95.12 85 VAL A CA 1
ATOM 647 C C . VAL A 1 85 ? -12 29.25 16.391 1 95.12 85 VAL A C 1
ATOM 649 O O . VAL A 1 85 ? -13.102 29.609 15.945 1 95.12 85 VAL A O 1
ATOM 652 N N . VAL A 1 86 ? -10.938 29.094 15.633 1 96.19 86 VAL A N 1
ATOM 653 C CA . VAL A 1 86 ? -11.008 29.109 14.18 1 96.19 86 VAL A CA 1
ATOM 654 C C . VAL A 1 86 ? -10.984 27.688 13.633 1 96.19 86 VAL A C 1
ATOM 656 O O . VAL A 1 86 ? -10.031 26.938 13.875 1 96.19 86 VAL A O 1
ATOM 659 N N . LEU A 1 87 ? -12 27.281 13.016 1 95.88 87 LEU A N 1
ATOM 660 C CA . LEU A 1 87 ? -12.039 26 12.305 1 95.88 87 LEU A CA 1
ATOM 661 C C . LEU A 1 87 ? -11.695 26.203 10.836 1 95.88 87 LEU A C 1
ATOM 663 O O . LEU A 1 87 ? -12.43 26.859 10.102 1 95.88 87 LEU A O 1
ATOM 667 N N . VAL A 1 88 ? -10.578 25.656 10.398 1 96.38 88 VAL A N 1
ATOM 668 C CA . VAL A 1 88 ? -10.125 25.828 9.023 1 96.38 88 VAL A CA 1
ATOM 669 C C . VAL A 1 88 ? -11.18 25.266 8.062 1 96.38 88 VAL A C 1
ATOM 671 O O . VAL A 1 88 ? -11.562 24.109 8.164 1 96.38 88 VAL A O 1
ATOM 674 N N . GLY A 1 89 ? -11.594 26.016 7.156 1 91.25 89 GLY A N 1
ATOM 675 C CA . GLY A 1 89 ? -12.625 25.672 6.191 1 91.25 89 GLY A CA 1
ATOM 676 C C . GLY A 1 89 ? -13.086 26.844 5.355 1 91.25 89 GLY A C 1
ATOM 677 O O . GLY A 1 89 ? -12.375 27.844 5.246 1 91.25 89 GLY A O 1
ATOM 678 N N . PRO A 1 90 ? -14.273 26.656 4.723 1 87.56 90 PRO A N 1
ATOM 679 C CA . PRO A 1 90 ? -14.797 27.766 3.918 1 87.56 90 PRO A CA 1
ATOM 680 C C . PRO A 1 90 ? -14.898 29.078 4.699 1 87.56 90 PRO A C 1
ATOM 682 O O . PRO A 1 90 ? -15.352 29.078 5.848 1 87.56 90 PRO A O 1
ATOM 685 N N . GLY A 1 91 ? -14.422 30.141 4.129 1 89.81 91 GLY A N 1
ATOM 686 C CA . GLY A 1 91 ? -14.508 31.438 4.758 1 89.81 91 GLY A CA 1
ATOM 687 C C . GLY A 1 91 ? -13.234 31.844 5.48 1 89.81 91 GLY A C 1
ATOM 688 O O . GLY A 1 91 ? -13.023 33.031 5.762 1 89.81 91 GLY A O 1
ATOM 689 N N . VAL A 1 92 ? -12.43 30.922 5.848 1 95.31 92 VAL A N 1
ATOM 690 C CA . VAL A 1 92 ? -11.172 31.219 6.527 1 95.31 92 VAL A CA 1
ATOM 691 C C . VAL A 1 92 ? -10.133 31.703 5.52 1 95.31 92 VAL A C 1
ATOM 693 O O . VAL A 1 92 ? -9.977 31.109 4.445 1 95.31 92 VAL A O 1
ATOM 696 N N . LYS A 1 93 ? -9.445 32.75 5.816 1 96.31 93 LYS A N 1
ATOM 697 C CA . LYS A 1 93 ? -8.406 33.312 4.949 1 96.31 93 LYS A CA 1
ATOM 698 C C . LYS A 1 93 ? -7.129 32.5 5.043 1 96.31 93 LYS A C 1
ATOM 700 O O . LYS A 1 93 ? -6.492 32.438 6.098 1 96.31 93 LYS A O 1
ATOM 705 N N . THR A 1 94 ? -6.734 31.906 4.012 1 96.19 94 THR A N 1
ATOM 706 C CA . THR A 1 94 ? -5.531 31.078 4.02 1 96.19 94 THR A CA 1
ATOM 707 C C . THR A 1 94 ? -4.434 31.719 3.168 1 96.19 94 THR A C 1
ATOM 709 O O . THR A 1 94 ? -3.246 31.469 3.389 1 96.19 94 THR A O 1
ATOM 712 N N . GLY A 1 95 ? -4.879 32.5 2.152 1 95.56 95 GLY A N 1
ATOM 713 C CA . GLY A 1 95 ? -3.934 33.094 1.206 1 95.56 95 GLY A CA 1
ATOM 714 C C . GLY A 1 95 ? -3.498 32.094 0.131 1 95.56 95 GLY A C 1
ATOM 715 O O . GLY A 1 95 ? -2.678 32.438 -0.726 1 95.56 95 GLY A O 1
ATOM 716 N N . LEU A 1 96 ? -4.016 30.938 0.157 1 97.25 96 LEU A N 1
ATOM 717 C CA . LEU A 1 96 ? -3.652 29.906 -0.805 1 97.25 96 LEU A CA 1
ATOM 718 C C . LEU A 1 96 ? -4.57 29.953 -2.021 1 97.25 96 LEU A C 1
ATOM 720 O O . LEU A 1 96 ? -5.797 29.984 -1.88 1 97.25 96 LEU A O 1
ATOM 724 N N . GLN A 1 97 ? -4.004 30.094 -3.164 1 97.5 97 GLN A N 1
ATOM 725 C CA . GLN A 1 97 ? -4.781 29.938 -4.387 1 97.5 97 GLN A CA 1
ATOM 726 C C . GLN A 1 97 ? -4.98 28.453 -4.715 1 97.5 97 GLN A C 1
ATOM 728 O O . GLN A 1 97 ? -4.02 27.734 -5.004 1 97.5 97 GLN A O 1
ATOM 733 N N . ILE A 1 98 ? -6.211 27.984 -4.688 1 97.44 98 ILE A N 1
ATOM 734 C CA . ILE A 1 98 ? -6.543 26.578 -4.914 1 97.44 98 ILE A CA 1
ATOM 735 C C . ILE A 1 98 ? -7.133 26.406 -6.312 1 97.44 98 ILE A C 1
ATOM 737 O O . ILE A 1 98 ? -8.227 26.906 -6.594 1 97.44 98 ILE A O 1
ATOM 741 N N . ALA A 1 99 ? -6.402 25.75 -7.203 1 97.75 99 ALA A N 1
ATOM 742 C CA . ALA A 1 99 ? -6.785 25.594 -8.602 1 97.75 99 ALA A CA 1
ATOM 743 C C . ALA A 1 99 ? -7.121 24.141 -8.93 1 97.75 99 ALA A C 1
ATOM 745 O O . ALA A 1 99 ? -6.48 23.531 -9.789 1 97.75 99 ALA A O 1
ATOM 746 N N . ILE A 1 100 ? -8.125 23.578 -8.25 1 97.31 100 ILE A N 1
ATOM 747 C CA . ILE A 1 100 ? -8.617 22.219 -8.531 1 97.31 100 ILE A CA 1
ATOM 748 C C . ILE A 1 100 ? -10.117 22.281 -8.828 1 97.31 100 ILE A C 1
ATOM 750 O O . ILE A 1 100 ? -10.734 23.344 -8.758 1 97.31 100 ILE A O 1
ATOM 754 N N . ASP A 1 101 ? -10.727 21.141 -9.164 1 96.75 101 ASP A N 1
ATOM 755 C CA . ASP A 1 101 ? -12.109 21.094 -9.641 1 96.75 101 ASP A CA 1
ATOM 756 C C . ASP A 1 101 ? -13.07 21.625 -8.586 1 96.75 101 ASP A C 1
ATOM 758 O O . ASP A 1 101 ? -13.961 22.422 -8.891 1 96.75 101 ASP A O 1
ATOM 762 N N . ASN A 1 102 ? -12.883 21.156 -7.344 1 94.69 102 ASN A N 1
ATOM 763 C CA . ASN A 1 102 ? -13.703 21.578 -6.215 1 94.69 102 ASN A CA 1
ATOM 764 C C . ASN A 1 102 ? -12.852 21.969 -5.012 1 94.69 102 ASN A C 1
ATOM 766 O O . ASN A 1 102 ? -12.602 21.156 -4.129 1 94.69 102 ASN A O 1
ATOM 770 N N . PRO A 1 103 ? -12.531 23.219 -4.918 1 94.38 103 PRO A N 1
ATOM 771 C CA . PRO A 1 103 ? -11.609 23.703 -3.883 1 94.38 103 PRO A CA 1
ATOM 772 C C . PRO A 1 103 ? -12.062 23.328 -2.471 1 94.38 103 PRO A C 1
ATOM 774 O O . PRO A 1 103 ? -11.234 23.109 -1.59 1 94.38 103 PRO A O 1
ATOM 777 N N . ALA A 1 104 ? -13.359 23.219 -2.279 1 89.75 104 ALA A N 1
ATOM 778 C CA . ALA A 1 104 ? -13.906 22.953 -0.954 1 89.75 104 ALA A CA 1
ATOM 779 C C . ALA A 1 104 ? -13.562 21.531 -0.498 1 89.75 104 ALA A C 1
ATOM 781 O O . ALA A 1 104 ? -13.648 21.219 0.692 1 89.75 104 ALA A O 1
ATOM 782 N N . GLN A 1 105 ? -13.07 20.703 -1.405 1 89 105 GLN A N 1
ATOM 783 C CA . GLN A 1 105 ? -12.797 19.297 -1.106 1 89 105 GLN A CA 1
ATOM 784 C C . GLN A 1 105 ? -11.359 19.109 -0.623 1 89 105 GLN A C 1
ATOM 786 O O . GLN A 1 105 ? -11.008 18.047 -0.116 1 89 105 GLN A O 1
ATOM 791 N N . LEU A 1 106 ? -10.594 20.156 -0.78 1 94.5 106 LEU A N 1
ATOM 792 C CA . LEU A 1 106 ? -9.211 20.031 -0.331 1 94.5 106 LEU A CA 1
ATOM 793 C C . LEU A 1 106 ? -9.141 19.953 1.189 1 94.5 106 LEU A C 1
ATOM 795 O O . LEU A 1 106 ? -9.68 20.812 1.889 1 94.5 106 LEU A O 1
ATOM 799 N N . GLY A 1 107 ? -8.578 18.906 1.682 1 94.62 107 GLY A N 1
ATOM 800 C CA . GLY A 1 107 ? -8.438 18.734 3.119 1 94.62 107 GLY A CA 1
ATOM 801 C C . GLY A 1 107 ? -7.734 19.891 3.793 1 94.62 107 GLY A C 1
ATOM 802 O O . GLY A 1 107 ? -6.781 20.453 3.246 1 94.62 107 GLY A O 1
ATOM 803 N N . SER A 1 108 ? -8.211 20.234 4.953 1 96.06 108 SER A N 1
ATOM 804 C CA . SER A 1 108 ? -7.664 21.375 5.688 1 96.06 108 SER A CA 1
ATOM 805 C C . SER A 1 108 ? -6.203 21.141 6.059 1 96.06 108 SER A C 1
ATOM 807 O O . SER A 1 108 ? -5.418 22.094 6.125 1 96.06 108 SER A O 1
ATOM 809 N N . ASP A 1 109 ? -5.836 19.906 6.293 1 96.62 109 ASP A N 1
ATOM 810 C CA . ASP A 1 109 ? -4.441 19.594 6.582 1 96.62 109 ASP A CA 1
ATOM 811 C C . ASP A 1 109 ? -3.547 19.906 5.383 1 96.62 109 ASP A C 1
ATOM 813 O O . ASP A 1 109 ? -2.447 20.438 5.543 1 96.62 109 ASP A O 1
ATOM 817 N N . ARG A 1 110 ? -4.043 19.594 4.188 1 97.25 110 ARG A N 1
ATOM 818 C CA . ARG A 1 110 ? -3.289 19.875 2.967 1 97.25 110 ARG A CA 1
ATOM 819 C C . ARG A 1 110 ? -3.17 21.375 2.721 1 97.25 110 ARG A C 1
ATOM 821 O O . ARG A 1 110 ? -2.148 21.844 2.215 1 97.25 110 ARG A O 1
ATOM 828 N N . VAL A 1 111 ? -4.242 22.109 3.062 1 97.94 111 VAL A N 1
ATOM 829 C CA . VAL A 1 111 ? -4.203 23.562 2.979 1 97.94 111 VAL A CA 1
ATOM 830 C C . VAL A 1 111 ? -3.121 24.109 3.908 1 97.94 111 VAL A C 1
ATOM 832 O O . VAL A 1 111 ? -2.289 24.922 3.494 1 97.94 111 VAL A O 1
ATOM 835 N N . ALA A 1 112 ? -3.141 23.641 5.125 1 98.06 112 ALA A N 1
ATOM 836 C CA . ALA A 1 112 ? -2.168 24.094 6.113 1 98.06 112 ALA A CA 1
ATOM 837 C C . ALA A 1 112 ? -0.742 23.797 5.656 1 98.06 112 ALA A C 1
ATOM 839 O O . ALA A 1 112 ? 0.138 24.656 5.754 1 98.06 112 ALA A O 1
ATOM 840 N N . ASP A 1 113 ? -0.517 22.594 5.176 1 98.44 113 ASP A N 1
ATOM 841 C CA . ASP A 1 113 ? 0.799 22.219 4.668 1 98.44 113 ASP A CA 1
ATOM 842 C C . ASP A 1 113 ? 1.245 23.141 3.545 1 98.44 113 ASP A C 1
ATOM 844 O O . ASP A 1 113 ? 2.398 23.578 3.512 1 98.44 113 ASP A O 1
ATOM 848 N N . ALA A 1 114 ? 0.351 23.422 2.633 1 98.62 114 ALA A N 1
ATOM 849 C CA . ALA A 1 114 ? 0.664 24.25 1.473 1 98.62 114 ALA A CA 1
ATOM 850 C C . ALA A 1 114 ? 1.019 25.672 1.896 1 98.62 114 ALA A C 1
ATOM 852 O O . ALA A 1 114 ? 1.966 26.266 1.373 1 98.62 114 ALA A O 1
ATOM 853 N N . VAL A 1 115 ? 0.238 26.234 2.816 1 98.38 115 VAL A N 1
ATOM 854 C CA . VAL A 1 115 ? 0.471 27.578 3.305 1 98.38 115 VAL A CA 1
ATOM 855 C C . VAL A 1 115 ? 1.861 27.672 3.93 1 98.38 115 VAL A C 1
ATOM 857 O O . VAL A 1 115 ? 2.619 28.609 3.641 1 98.38 115 VAL A O 1
ATOM 860 N N . ALA A 1 116 ? 2.182 26.688 4.762 1 98.25 116 ALA A N 1
ATOM 861 C CA . ALA A 1 116 ? 3.5 26.672 5.391 1 98.25 116 ALA A CA 1
ATOM 862 C C . ALA A 1 116 ? 4.605 26.531 4.344 1 98.25 116 ALA A C 1
ATOM 864 O O . ALA A 1 116 ? 5.621 27.219 4.41 1 98.25 116 ALA A O 1
ATOM 865 N N . ALA A 1 117 ? 4.441 25.641 3.389 1 98.69 117 ALA A N 1
ATOM 866 C CA . ALA A 1 117 ? 5.438 25.391 2.35 1 98.69 117 ALA A CA 1
ATOM 867 C C . ALA A 1 117 ? 5.715 26.656 1.541 1 98.69 117 ALA A C 1
ATOM 869 O O . ALA A 1 117 ? 6.875 27 1.291 1 98.69 117 ALA A O 1
ATOM 870 N N . LEU A 1 118 ? 4.672 27.359 1.182 1 98.38 118 LEU A N 1
ATOM 871 C CA . LEU A 1 118 ? 4.801 28.562 0.363 1 98.38 118 LEU A CA 1
ATOM 872 C C . LEU A 1 118 ? 5.488 29.688 1.141 1 98.38 118 LEU A C 1
ATOM 874 O O . LEU A 1 118 ? 6.105 30.578 0.546 1 98.38 118 LEU A O 1
ATOM 878 N N . HIS A 1 119 ? 5.293 29.656 2.4 1 97.56 119 HIS A N 1
ATOM 879 C CA . HIS A 1 119 ? 5.926 30.656 3.25 1 97.56 119 HIS A CA 1
ATOM 880 C C . HIS A 1 119 ? 7.43 30.438 3.34 1 97.56 119 HIS A C 1
ATOM 882 O O . HIS A 1 119 ? 8.203 31.391 3.424 1 97.56 119 HIS A O 1
ATOM 888 N N . GLU A 1 120 ? 7.883 29.188 3.281 1 97.31 120 GLU A N 1
ATOM 889 C CA . GLU A 1 120 ? 9.266 28.859 3.619 1 97.31 120 GLU A CA 1
ATOM 890 C C . GLU A 1 120 ? 10.078 28.516 2.371 1 97.31 120 GLU A C 1
ATOM 892 O O . GLU A 1 120 ? 11.305 28.625 2.377 1 97.31 120 GLU A O 1
ATOM 897 N N . TYR A 1 121 ? 9.406 28.109 1.289 1 97.44 121 TYR A N 1
ATOM 898 C CA . TYR A 1 121 ? 10.125 27.594 0.122 1 97.44 121 TYR A CA 1
ATOM 899 C C . TYR A 1 121 ? 9.617 28.266 -1.154 1 97.44 121 TYR A C 1
ATOM 901 O O . TYR A 1 121 ? 8.508 28.797 -1.186 1 97.44 121 TYR A O 1
ATOM 909 N N . GLN A 1 122 ? 10.422 28.219 -2.193 1 97.31 122 GLN A N 1
ATOM 910 C CA . GLN A 1 122 ? 10.039 28.766 -3.494 1 97.31 122 GLN A CA 1
ATOM 911 C C . GLN A 1 122 ? 9.344 27.703 -4.352 1 97.31 122 GLN A C 1
ATOM 913 O O . GLN A 1 122 ? 9.789 26.562 -4.41 1 97.31 122 GLN A O 1
ATOM 918 N N . PRO A 1 123 ? 8.273 28.016 -5.043 1 98.06 123 PRO A N 1
ATOM 919 C CA . PRO A 1 123 ? 7.605 27.078 -5.949 1 98.06 123 PRO A CA 1
ATOM 920 C C . PRO A 1 123 ? 8.391 26.844 -7.242 1 98.06 123 PRO A C 1
ATOM 922 O O . PRO A 1 123 ? 9.25 27.656 -7.602 1 98.06 123 PRO A O 1
ATOM 925 N N . PRO A 1 124 ? 8.094 25.797 -7.941 1 98.75 124 PRO A N 1
ATOM 926 C CA . PRO A 1 124 ? 7.113 24.766 -7.641 1 98.75 124 PRO A CA 1
ATOM 927 C C . PRO A 1 124 ? 7.516 23.906 -6.438 1 98.75 124 PRO A C 1
ATOM 929 O O . PRO A 1 124 ? 8.703 23.75 -6.16 1 98.75 124 PRO A O 1
ATOM 932 N N . ILE A 1 125 ? 6.543 23.422 -5.707 1 98.88 125 ILE A N 1
ATOM 933 C CA . ILE A 1 125 ? 6.75 22.609 -4.512 1 98.88 125 ILE A CA 1
ATOM 934 C C . ILE A 1 125 ? 5.859 21.375 -4.562 1 98.88 125 ILE A C 1
ATOM 936 O O . ILE A 1 125 ? 4.711 21.453 -5.004 1 98.88 125 ILE A O 1
ATOM 940 N N . VAL A 1 126 ? 6.355 20.25 -4.207 1 98.94 126 VAL A N 1
ATOM 941 C CA . VAL A 1 126 ? 5.566 19.047 -3.955 1 98.94 126 VAL A CA 1
ATOM 942 C C . VAL A 1 126 ? 5.676 18.656 -2.482 1 98.94 126 VAL A C 1
ATOM 944 O O . VAL A 1 126 ? 6.777 18.5 -1.952 1 98.94 126 VAL A O 1
ATOM 947 N N . ILE A 1 127 ? 4.562 18.547 -1.822 1 98.94 127 ILE A N 1
ATOM 948 C CA . ILE A 1 127 ? 4.52 18.188 -0.409 1 98.94 127 ILE A CA 1
ATOM 949 C C . ILE A 1 127 ? 4.047 16.75 -0.258 1 98.94 127 ILE A C 1
ATOM 951 O O . ILE A 1 127 ? 2.949 16.406 -0.705 1 98.94 127 ILE A O 1
ATOM 955 N N . ILE A 1 128 ? 4.848 15.938 0.315 1 98.94 128 ILE A N 1
ATOM 956 C CA . ILE A 1 128 ? 4.516 14.547 0.627 1 98.94 128 ILE A CA 1
ATOM 957 C C . ILE A 1 128 ? 4.105 14.438 2.094 1 98.94 128 ILE A C 1
ATOM 959 O O . ILE A 1 128 ? 4.918 14.656 2.992 1 98.94 128 ILE A O 1
ATOM 963 N N . ASP A 1 129 ? 2.893 14.148 2.359 1 98.62 129 ASP A N 1
ATOM 964 C CA . ASP A 1 129 ? 2.404 13.945 3.719 1 98.62 129 ASP A CA 1
ATOM 965 C C . ASP A 1 129 ? 2.123 12.469 3.98 1 98.62 129 ASP A C 1
ATOM 967 O O . ASP A 1 129 ? 1.13 11.922 3.494 1 98.62 129 ASP A O 1
ATOM 971 N N . MET A 1 130 ? 2.955 11.828 4.738 1 98.06 130 MET A N 1
ATOM 972 C CA . MET A 1 130 ? 2.873 10.391 4.98 1 98.06 130 MET A CA 1
ATOM 973 C C . MET A 1 130 ? 2.137 10.102 6.281 1 98.06 130 MET A C 1
ATOM 975 O O . MET A 1 130 ? 2.762 9.945 7.332 1 98.06 130 MET A O 1
ATOM 979 N N . GLY A 1 131 ? 0.88 9.953 6.254 1 96 131 GLY A N 1
ATOM 980 C CA . GLY A 1 131 ? 0.008 9.602 7.363 1 96 131 GLY A CA 1
ATOM 981 C C . GLY A 1 131 ? -0.829 8.359 7.098 1 96 131 GLY A C 1
ATOM 982 O O . GLY A 1 131 ? -0.311 7.344 6.637 1 96 131 GLY A O 1
ATOM 983 N N . THR A 1 132 ? -2.188 8.516 7.477 1 96.69 132 THR A N 1
ATOM 984 C CA . THR A 1 132 ? -3.105 7.422 7.164 1 96.69 132 THR A CA 1
ATOM 985 C C . THR A 1 132 ? -3.1 7.121 5.668 1 96.69 132 THR A C 1
ATOM 987 O O . THR A 1 132 ? -3.059 5.957 5.266 1 96.69 132 THR A O 1
ATOM 990 N N . ALA A 1 133 ? -3.178 8.109 4.926 1 97.81 133 ALA A N 1
ATOM 991 C CA . ALA A 1 133 ? -2.881 8.078 3.494 1 97.81 133 ALA A CA 1
ATOM 992 C C . ALA A 1 133 ? -1.562 8.789 3.193 1 97.81 133 ALA A C 1
ATOM 994 O O . ALA A 1 133 ? -1.076 9.578 4.004 1 97.81 133 ALA A O 1
ATOM 995 N N . THR A 1 134 ? -0.896 8.453 2.168 1 98.56 134 THR A N 1
ATOM 996 C CA . THR A 1 134 ? 0.195 9.258 1.629 1 98.56 134 THR A CA 1
ATOM 997 C C . THR A 1 134 ? -0.317 10.211 0.552 1 98.56 134 THR A C 1
ATOM 999 O O . THR A 1 134 ? -0.8 9.773 -0.494 1 98.56 134 THR A O 1
ATOM 1002 N N . THR A 1 135 ? -0.263 11.484 0.819 1 98.5 135 THR A N 1
ATOM 1003 C CA . THR A 1 135 ? -0.758 12.469 -0.14 1 98.5 135 THR A CA 1
ATOM 1004 C C . THR A 1 135 ? 0.394 13.281 -0.724 1 98.5 135 THR A C 1
ATOM 1006 O O . THR A 1 135 ? 1.364 13.578 -0.027 1 98.5 135 THR A O 1
ATOM 1009 N N . LEU A 1 136 ? 0.294 13.547 -1.949 1 98.88 136 LEU A N 1
ATOM 1010 C CA . LEU A 1 136 ? 1.184 14.492 -2.619 1 98.88 136 LEU A CA 1
ATOM 1011 C C . LEU A 1 136 ? 0.416 15.719 -3.1 1 98.88 136 LEU A C 1
ATOM 1013 O O . LEU A 1 136 ? -0.507 15.594 -3.91 1 98.88 136 LEU A O 1
ATOM 1017 N N . SER A 1 137 ? 0.724 16.844 -2.559 1 98.81 137 SER A N 1
ATOM 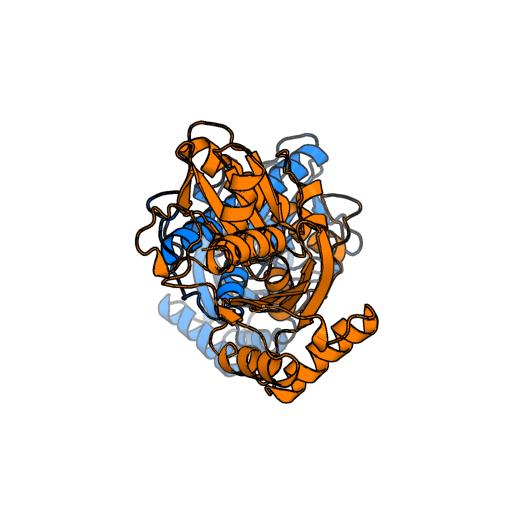1018 C CA . SER A 1 137 ? 0.163 18.125 -2.996 1 98.81 137 SER A CA 1
ATOM 1019 C C . SER A 1 137 ? 1.129 18.859 -3.912 1 98.81 137 SER A C 1
ATOM 1021 O O . SER A 1 137 ? 2.32 18.969 -3.613 1 98.81 137 SER A O 1
ATOM 1023 N N . VAL A 1 138 ? 0.64 19.375 -5 1 98.88 138 VAL A N 1
ATOM 1024 C CA . VAL A 1 138 ? 1.493 20.031 -5.984 1 98.88 138 VAL A CA 1
ATOM 1025 C C . VAL A 1 138 ? 1.147 21.516 -6.055 1 98.88 138 VAL A C 1
ATOM 1027 O O . VAL A 1 138 ? -0.002 21.875 -6.312 1 98.88 138 VAL A O 1
ATOM 1030 N N . ILE A 1 139 ? 2.078 22.344 -5.758 1 98.81 139 ILE A N 1
ATOM 1031 C CA . ILE A 1 139 ? 2.012 23.781 -5.941 1 98.81 139 ILE A CA 1
ATOM 1032 C C . ILE A 1 139 ? 2.854 24.188 -7.148 1 98.81 139 ILE A C 1
ATOM 1034 O O . ILE A 1 139 ? 4.051 23.891 -7.207 1 98.81 139 ILE A O 1
ATOM 1038 N N . ASP A 1 140 ? 2.27 24.828 -8.078 1 98.62 140 ASP A N 1
ATOM 1039 C CA . ASP A 1 140 ? 2.994 25.141 -9.305 1 98.62 140 ASP A CA 1
ATOM 1040 C C . ASP A 1 140 ? 3.807 26.422 -9.156 1 98.62 140 ASP A C 1
ATOM 1042 O O . ASP A 1 140 ? 3.824 27.031 -8.094 1 98.62 140 ASP A O 1
ATOM 1046 N N . ALA A 1 141 ? 4.488 26.828 -10.211 1 98.31 141 ALA A N 1
ATOM 1047 C CA . ALA A 1 141 ? 5.391 27.969 -10.203 1 98.31 141 ALA A CA 1
ATOM 1048 C C . ALA A 1 141 ? 4.625 29.266 -9.969 1 98.31 141 ALA A C 1
ATOM 1050 O O . ALA A 1 141 ? 5.203 30.266 -9.539 1 98.31 141 ALA A O 1
ATOM 1051 N N . GLN A 1 142 ? 3.338 29.281 -10.211 1 98.06 142 GLN A N 1
ATOM 1052 C CA . GLN A 1 142 ? 2.496 30.453 -10 1 98.06 142 GLN A CA 1
ATOM 1053 C C . GLN A 1 142 ? 1.906 30.469 -8.594 1 98.06 142 GLN A C 1
ATOM 1055 O O . GLN A 1 142 ? 0.984 31.234 -8.312 1 98.06 142 GLN A O 1
ATOM 1060 N N . ARG A 1 143 ? 2.334 29.562 -7.699 1 98.31 143 ARG A N 1
ATOM 1061 C CA . ARG A 1 143 ? 1.962 29.5 -6.289 1 98.31 143 ARG A CA 1
ATOM 1062 C C . ARG A 1 143 ? 0.539 28.984 -6.121 1 98.31 143 ARG A C 1
ATOM 1064 O O . ARG A 1 143 ? -0.134 29.312 -5.141 1 98.31 143 ARG A O 1
ATOM 1071 N N . ARG A 1 144 ? 0.084 28.281 -7.113 1 98.5 144 ARG A N 1
ATOM 1072 C CA . ARG A 1 144 ? -1.257 27.703 -7.051 1 98.5 144 ARG A CA 1
ATOM 1073 C C . ARG A 1 144 ? -1.204 26.234 -6.672 1 98.5 144 ARG A C 1
ATOM 1075 O O . ARG A 1 144 ? -0.375 25.484 -7.188 1 98.5 144 ARG A O 1
ATOM 1082 N N . HIS A 1 145 ? -2.051 25.812 -5.699 1 98.75 145 HIS A N 1
ATOM 1083 C CA . HIS A 1 145 ? -2.262 24.391 -5.469 1 98.75 145 HIS A CA 1
ATOM 1084 C C . HIS A 1 145 ? -3.061 23.766 -6.605 1 98.75 145 HIS A C 1
ATOM 1086 O O . HIS A 1 145 ? -4.266 24 -6.727 1 98.75 145 HIS A O 1
ATOM 1092 N N . ILE A 1 146 ? -2.475 22.891 -7.363 1 98.62 146 ILE A N 1
ATOM 1093 C CA . ILE A 1 146 ? -3.113 22.469 -8.602 1 98.62 146 ILE A CA 1
ATOM 1094 C C . ILE A 1 146 ? -3.562 21.016 -8.477 1 98.62 146 ILE A C 1
ATOM 1096 O O . ILE A 1 146 ? -3.988 20.406 -9.453 1 98.62 146 ILE A O 1
ATOM 1100 N N . GLY A 1 147 ? -3.424 20.406 -7.297 1 98.38 147 GLY A N 1
ATOM 1101 C CA . GLY A 1 147 ? -3.828 19.031 -7.07 1 98.38 147 GLY A CA 1
ATOM 1102 C C . GLY A 1 147 ? -2.699 18.156 -6.57 1 98.38 147 GLY A C 1
ATOM 1103 O O . GLY A 1 147 ? -1.856 18.594 -5.789 1 98.38 147 GLY A O 1
ATOM 1104 N N . GLY A 1 148 ? -2.826 16.875 -6.977 1 98.5 148 GLY A N 1
ATOM 1105 C CA . GLY A 1 148 ? -1.806 15.953 -6.5 1 98.5 148 GLY A CA 1
ATOM 1106 C C . GLY A 1 148 ? -2.195 14.5 -6.656 1 98.5 148 GLY A C 1
ATOM 1107 O O . GLY A 1 148 ? -2.75 14.102 -7.684 1 98.5 148 GLY A O 1
ATOM 1108 N N . MET A 1 149 ? -1.791 13.734 -5.723 1 98.69 149 MET A N 1
ATOM 1109 C CA . MET A 1 149 ? -2.014 12.289 -5.699 1 98.69 149 MET A CA 1
ATOM 1110 C C . MET A 1 149 ? -2.32 11.812 -4.285 1 98.69 149 MET A C 1
ATOM 1112 O O . MET A 1 149 ? -1.922 12.445 -3.307 1 98.69 149 MET A O 1
ATOM 1116 N N . ILE A 1 150 ? -3.061 10.703 -4.16 1 98.38 150 ILE A N 1
ATOM 1117 C CA . ILE A 1 150 ? -3.359 10.055 -2.889 1 98.38 150 ILE A CA 1
ATOM 1118 C C . ILE A 1 150 ? -3.061 8.562 -2.99 1 98.38 150 ILE A C 1
ATOM 1120 O O . ILE A 1 150 ? -3.621 7.863 -3.838 1 98.38 150 ILE A O 1
ATOM 1124 N N . ALA A 1 151 ? -2.178 8.078 -2.258 1 98.62 151 ALA A N 1
ATOM 1125 C CA . ALA A 1 151 ? -1.803 6.668 -2.188 1 98.62 151 ALA A CA 1
ATOM 1126 C C . ALA A 1 151 ? -2.1 6.09 -0.808 1 98.62 151 ALA A C 1
ATOM 1128 O O . ALA A 1 151 ? -2.213 6.828 0.172 1 98.62 151 ALA A O 1
ATOM 1129 N N . PRO A 1 152 ? -2.264 4.77 -0.735 1 98.44 152 PRO A N 1
ATOM 1130 C CA . PRO A 1 152 ? -2.412 4.18 0.597 1 98.44 152 PRO A CA 1
ATOM 1131 C C . PRO A 1 152 ? -1.213 4.449 1.501 1 98.44 152 PRO A C 1
ATOM 1133 O O . PRO A 1 152 ? -0.069 4.426 1.039 1 98.44 152 PRO A O 1
ATOM 1136 N N . GLY A 1 153 ? -1.457 4.754 2.73 1 98.44 153 GLY A N 1
ATOM 1137 C CA . GLY A 1 153 ? -0.375 4.949 3.682 1 98.44 153 GLY A CA 1
ATOM 1138 C C . GLY A 1 153 ? 0.4 3.678 3.971 1 98.44 153 GLY A C 1
ATOM 1139 O O . GLY A 1 153 ? -0.14 2.576 3.857 1 98.44 153 GLY A O 1
ATOM 1140 N N . VAL A 1 154 ? 1.587 3.816 4.395 1 98.06 154 VAL A N 1
ATOM 1141 C CA . VAL A 1 154 ? 2.455 2.672 4.652 1 98.06 154 VAL A CA 1
ATOM 1142 C C . VAL A 1 154 ? 1.908 1.863 5.828 1 98.06 154 VAL A C 1
ATOM 1144 O O . VAL A 1 154 ? 1.839 0.633 5.762 1 98.06 154 VAL A O 1
ATOM 1147 N N . GLY A 1 155 ? 1.507 2.52 6.871 1 97.12 155 GLY A N 1
ATOM 1148 C CA . GLY A 1 155 ? 1.015 1.853 8.062 1 97.12 155 GLY A CA 1
ATOM 1149 C C . GLY A 1 155 ? -0.224 1.014 7.812 1 97.12 155 GLY A C 1
ATOM 1150 O O . GLY A 1 155 ? -0.263 -0.167 8.164 1 97.12 155 GLY A O 1
ATOM 1151 N N . ILE A 1 156 ? -1.231 1.633 7.195 1 97.5 156 ILE A N 1
ATOM 1152 C CA . ILE A 1 156 ? -2.486 0.919 6.988 1 97.5 156 ILE A CA 1
ATOM 1153 C C . ILE A 1 156 ? -2.277 -0.211 5.984 1 97.5 156 ILE A C 1
ATOM 1155 O O . ILE A 1 156 ? -2.93 -1.253 6.066 1 97.5 156 ILE A O 1
ATOM 1159 N N . SER A 1 157 ? -1.395 -0.035 5.043 1 98.25 157 SER A N 1
ATOM 1160 C CA . SER A 1 157 ? -1.076 -1.083 4.078 1 98.25 157 SER A CA 1
ATOM 1161 C C . SER A 1 157 ? -0.394 -2.268 4.758 1 98.25 157 SER A C 1
ATOM 1163 O O . SER A 1 157 ? -0.717 -3.422 4.473 1 98.25 157 SER A O 1
ATOM 1165 N N . MET A 1 158 ? 0.551 -1.977 5.594 1 97.31 158 MET A N 1
ATOM 1166 C CA . MET A 1 158 ? 1.237 -3.023 6.344 1 97.31 158 MET A CA 1
ATOM 1167 C C . MET A 1 158 ? 0.254 -3.807 7.207 1 97.31 158 MET A C 1
ATOM 1169 O O . MET A 1 158 ? 0.309 -5.039 7.258 1 97.31 158 MET A O 1
ATOM 1173 N N . ASN A 1 159 ? -0.637 -3.08 7.887 1 97.19 159 ASN A N 1
ATOM 1174 C CA . ASN A 1 159 ? -1.653 -3.738 8.703 1 97.19 159 ASN A CA 1
ATOM 1175 C C . ASN A 1 159 ? -2.568 -4.617 7.852 1 97.19 159 ASN A C 1
ATOM 1177 O O . ASN A 1 159 ? -2.914 -5.73 8.25 1 97.19 159 ASN A O 1
ATOM 1181 N N . ALA A 1 160 ? -2.955 -4.082 6.723 1 97.56 160 ALA A N 1
ATOM 1182 C CA . ALA A 1 160 ? -3.799 -4.852 5.809 1 97.56 160 ALA A CA 1
ATOM 1183 C C . ALA A 1 160 ? -3.102 -6.137 5.371 1 97.56 160 ALA A C 1
ATOM 1185 O O . ALA A 1 160 ? -3.732 -7.195 5.281 1 97.56 160 ALA A O 1
ATOM 1186 N N . LEU A 1 161 ? -1.823 -6.07 5.098 1 97.38 161 LEU A N 1
ATOM 1187 C CA . LEU A 1 161 ? -1.029 -7.223 4.676 1 97.38 161 LEU A CA 1
ATOM 1188 C C . LEU A 1 161 ? -1.09 -8.336 5.715 1 97.38 161 LEU A C 1
ATOM 1190 O O . LEU A 1 161 ? -1.382 -9.484 5.383 1 97.38 161 LEU A O 1
ATOM 1194 N N . THR A 1 162 ? -0.89 -8.016 6.938 1 96.31 162 THR A N 1
ATOM 1195 C CA . THR A 1 162 ? -0.875 -9 8.016 1 96.31 162 THR A CA 1
ATOM 1196 C C . THR A 1 162 ? -2.287 -9.508 8.305 1 96.31 162 THR A C 1
ATOM 1198 O O . THR A 1 162 ? -2.475 -10.68 8.633 1 96.31 162 THR A O 1
ATOM 1201 N N . GLU A 1 163 ? -3.24 -8.648 8.164 1 95.38 163 GLU A N 1
ATOM 1202 C CA . GLU A 1 163 ? -4.625 -9 8.469 1 95.38 163 GLU A CA 1
ATOM 1203 C C . GLU A 1 163 ? -5.215 -9.898 7.395 1 95.38 163 GLU A C 1
ATOM 1205 O O . GLU A 1 163 ? -6.074 -10.734 7.684 1 95.38 163 GLU A O 1
ATOM 1210 N N . LYS A 1 164 ? -4.773 -9.727 6.176 1 94.44 164 LYS A N 1
ATOM 1211 C CA . LYS A 1 164 ? -5.445 -10.383 5.062 1 94.44 164 LYS A CA 1
ATOM 1212 C C . LYS A 1 164 ? -4.66 -11.602 4.586 1 94.44 164 LYS A C 1
ATOM 1214 O O . LYS A 1 164 ? -5.035 -12.25 3.605 1 94.44 164 LYS A O 1
ATOM 1219 N N . THR A 1 165 ? -3.58 -11.906 5.23 1 92.81 165 THR A N 1
ATOM 1220 C CA . THR A 1 165 ? -2.812 -13.102 4.891 1 92.81 165 THR A CA 1
ATOM 1221 C C . THR A 1 165 ? -2.725 -14.047 6.086 1 92.81 165 THR A C 1
ATOM 1223 O O . THR A 1 165 ? -2.594 -13.602 7.227 1 92.81 165 THR A O 1
ATOM 1226 N N . ALA A 1 166 ? -2.781 -15.312 5.824 1 85.81 166 ALA A N 1
ATOM 1227 C CA . ALA A 1 166 ? -2.84 -16.328 6.879 1 85.81 166 ALA A CA 1
ATOM 1228 C C . ALA A 1 166 ? -1.464 -16.547 7.5 1 85.81 166 ALA A C 1
ATOM 1230 O O . ALA A 1 166 ? -1.357 -16.984 8.648 1 85.81 166 ALA A O 1
ATOM 1231 N N . GLN A 1 167 ? -0.384 -16.219 6.852 1 87.5 167 GLN A N 1
ATOM 1232 C CA . GLN A 1 167 ? 0.905 -16.75 7.301 1 87.5 167 GLN A CA 1
ATOM 1233 C C . GLN A 1 167 ? 1.89 -15.609 7.57 1 87.5 167 GLN A C 1
ATOM 1235 O O . GLN A 1 167 ? 3.039 -15.859 7.945 1 87.5 167 GLN A O 1
ATOM 1240 N N . LEU A 1 168 ? 1.514 -14.367 7.391 1 93.5 168 LEU A N 1
ATOM 1241 C CA . LEU A 1 168 ? 2.48 -13.281 7.523 1 93.5 168 LEU A CA 1
ATOM 1242 C C . LEU A 1 168 ? 2.371 -12.625 8.898 1 93.5 168 LEU A C 1
ATOM 1244 O O . LEU A 1 168 ? 1.271 -12.281 9.344 1 93.5 168 LEU A O 1
ATOM 1248 N N . PRO A 1 169 ? 3.479 -12.367 9.594 1 94.56 169 PRO A N 1
ATOM 1249 C CA . PRO A 1 169 ? 3.49 -11.805 10.938 1 94.56 169 PRO A CA 1
ATOM 1250 C C . PRO A 1 169 ? 3.525 -10.273 10.938 1 94.56 169 PRO A C 1
ATOM 1252 O O . PRO A 1 169 ? 3.803 -9.664 9.906 1 94.56 169 PRO A O 1
ATOM 1255 N N . LYS A 1 170 ? 3.176 -9.672 12.094 1 93.94 170 LYS A N 1
ATOM 1256 C CA . LYS A 1 170 ? 3.469 -8.25 12.305 1 93.94 170 LYS A CA 1
ATOM 1257 C C . LYS A 1 170 ? 4.973 -8.008 12.383 1 93.94 170 LYS A C 1
ATOM 1259 O O . LYS A 1 170 ? 5.711 -8.82 12.945 1 93.94 170 LYS A O 1
ATOM 1264 N N . ILE A 1 171 ? 5.371 -6.938 11.805 1 92.62 171 ILE A N 1
ATOM 1265 C CA . ILE A 1 171 ? 6.805 -6.656 11.805 1 92.62 171 ILE A CA 1
ATOM 1266 C C . ILE A 1 171 ? 7.047 -5.195 12.172 1 92.62 171 ILE A C 1
ATOM 1268 O O . ILE A 1 171 ? 6.121 -4.379 12.125 1 92.62 171 ILE A O 1
ATOM 1272 N N . SER A 1 172 ? 8.289 -4.867 12.531 1 90 172 SER A N 1
ATOM 1273 C CA . SER A 1 172 ? 8.727 -3.486 12.711 1 90 172 SER A CA 1
ATOM 1274 C C . SER A 1 172 ? 9.25 -2.9 11.406 1 90 172 SER A C 1
ATOM 1276 O O . SER A 1 172 ? 9.562 -3.637 10.469 1 90 172 SER A O 1
ATOM 1278 N N . LEU A 1 173 ? 9.32 -1.576 11.305 1 87.44 173 LEU A N 1
ATOM 1279 C CA . LEU A 1 173 ? 9.75 -0.898 10.086 1 87.44 173 LEU A CA 1
ATOM 1280 C C . LEU A 1 173 ? 11.25 -0.632 10.109 1 87.44 173 LEU A C 1
ATOM 1282 O O . LEU A 1 173 ? 11.727 0.324 9.492 1 87.44 173 LEU A O 1
ATOM 1286 N N . ASP A 1 174 ? 12.023 -1.415 10.734 1 92 174 ASP A N 1
ATOM 1287 C CA . ASP A 1 174 ? 13.477 -1.281 10.664 1 92 174 ASP A CA 1
ATOM 1288 C C . ASP A 1 174 ? 14.023 -1.853 9.359 1 92 174 ASP A C 1
ATOM 1290 O O . ASP A 1 174 ? 13.453 -2.795 8.805 1 92 174 ASP A O 1
ATOM 1294 N N . PRO A 1 175 ? 15.117 -1.218 8.883 1 93.5 175 PRO A N 1
ATOM 1295 C CA . PRO A 1 175 ? 15.672 -1.673 7.609 1 93.5 175 PRO A CA 1
ATOM 1296 C C . PRO A 1 175 ? 16.156 -3.121 7.66 1 93.5 175 PRO A C 1
ATOM 1298 O O . PRO A 1 175 ? 16.688 -3.566 8.68 1 93.5 175 PRO A O 1
ATOM 1301 N N . PRO A 1 176 ? 15.961 -3.832 6.609 1 94.44 176 PRO A N 1
ATOM 1302 C CA . PRO A 1 176 ? 16.531 -5.18 6.516 1 94.44 176 PRO A CA 1
ATOM 1303 C C . PRO A 1 176 ? 18.047 -5.172 6.359 1 94.44 176 PRO A C 1
ATOM 1305 O O . PRO A 1 176 ? 18.641 -4.133 6.047 1 94.44 176 PRO A O 1
ATOM 1308 N N . LYS A 1 177 ? 18.625 -6.312 6.609 1 91.31 177 LYS A N 1
ATOM 1309 C CA . LYS A 1 177 ? 20.078 -6.453 6.43 1 91.31 177 LYS A CA 1
ATOM 1310 C C . LYS A 1 177 ? 20.453 -6.363 4.953 1 91.31 177 LYS A C 1
ATOM 1312 O O . LYS A 1 177 ? 21.484 -5.77 4.605 1 91.31 177 LYS A O 1
ATOM 1317 N N . ARG A 1 178 ? 19.672 -6.957 4.156 1 94.56 178 ARG A N 1
ATOM 1318 C CA . ARG A 1 178 ? 19.828 -6.949 2.707 1 94.56 178 ARG A CA 1
ATOM 1319 C C . ARG A 1 178 ? 18.5 -6.668 2.012 1 94.56 178 ARG A C 1
ATOM 1321 O O . ARG A 1 178 ? 17.422 -6.871 2.598 1 94.56 178 ARG A O 1
ATOM 1328 N N . CYS A 1 179 ? 18.641 -6.211 0.771 1 96.56 179 CYS A N 1
ATOM 1329 C CA . CYS A 1 179 ? 17.438 -5.91 0.015 1 96.56 179 CYS A CA 1
ATOM 1330 C C . CYS A 1 179 ? 16.656 -7.184 -0.304 1 96.56 179 CYS A C 1
ATOM 1332 O O . CYS A 1 179 ? 15.445 -7.238 -0.121 1 96.56 179 CYS A O 1
ATOM 1334 N N . ILE A 1 180 ? 17.438 -8.164 -0.787 1 98.56 180 ILE A N 1
ATOM 1335 C CA . ILE A 1 180 ? 16.828 -9.469 -1.045 1 98.56 180 ILE A CA 1
ATOM 1336 C C . ILE A 1 180 ? 16.766 -10.273 0.251 1 98.56 180 ILE A C 1
ATOM 1338 O O . ILE A 1 180 ? 17.781 -10.773 0.728 1 98.56 180 ILE A O 1
ATOM 1342 N N . GLY A 1 181 ? 15.547 -10.414 0.814 1 98 181 GLY A N 1
ATOM 1343 C CA . GLY A 1 181 ? 15.375 -11.148 2.057 1 98 181 GLY A CA 1
ATOM 1344 C C . GLY A 1 181 ? 15.484 -12.656 1.877 1 98 181 GLY A C 1
ATOM 1345 O O . GLY A 1 181 ? 15.086 -13.188 0.84 1 98 181 GLY A O 1
ATOM 1346 N N . SER A 1 182 ? 15.922 -13.312 2.945 1 97.69 182 SER A N 1
ATOM 1347 C CA . SER A 1 182 ? 16.062 -14.766 2.9 1 97.69 182 SER A CA 1
ATOM 1348 C C . SER A 1 182 ? 15.094 -15.438 3.867 1 97.69 182 SER A C 1
ATOM 1350 O O . SER A 1 182 ? 15.195 -16.641 4.117 1 97.69 182 SER A O 1
ATOM 1352 N N . ASN A 1 183 ? 14.227 -14.703 4.449 1 96.56 183 ASN A N 1
ATOM 1353 C CA . ASN A 1 183 ? 13.109 -15.172 5.273 1 96.56 183 ASN A CA 1
ATOM 1354 C C . ASN A 1 183 ? 11.93 -14.203 5.227 1 96.56 183 ASN A C 1
ATOM 1356 O O . ASN A 1 183 ? 12.062 -13.086 4.738 1 96.56 183 ASN A O 1
ATOM 1360 N N . THR A 1 184 ? 10.852 -14.648 5.77 1 95.75 184 THR A N 1
ATOM 1361 C CA . THR A 1 184 ? 9.586 -13.938 5.605 1 95.75 184 THR A CA 1
ATOM 1362 C C . THR A 1 184 ? 9.695 -12.516 6.164 1 95.75 184 THR A C 1
ATOM 1364 O O . THR A 1 184 ? 9.312 -11.555 5.5 1 95.75 184 THR A O 1
ATOM 1367 N N . VAL A 1 185 ? 10.242 -12.359 7.367 1 96.62 185 VAL A N 1
ATOM 1368 C CA . VAL A 1 185 ? 10.32 -11.07 8.055 1 96.62 185 VAL A CA 1
ATOM 1369 C C . VAL A 1 185 ? 11.18 -10.109 7.246 1 96.62 185 VAL A C 1
ATOM 1371 O O . VAL A 1 185 ? 10.781 -8.969 7 1 96.62 185 VAL A O 1
ATOM 1374 N N . GLU A 1 186 ? 12.32 -10.594 6.781 1 97.38 186 GLU A N 1
ATOM 1375 C CA . GLU A 1 186 ? 13.234 -9.758 6.004 1 97.38 186 GLU A CA 1
ATOM 1376 C C . GLU A 1 186 ? 12.633 -9.398 4.648 1 97.38 186 GLU A C 1
ATOM 1378 O O . GLU A 1 186 ? 12.828 -8.289 4.152 1 97.38 186 GLU A O 1
ATOM 1383 N N . CYS A 1 187 ? 11.938 -10.312 4.055 1 97.81 187 CYS A N 1
ATOM 1384 C CA . CYS A 1 187 ? 11.242 -10.039 2.805 1 97.81 187 CYS A CA 1
ATOM 1385 C C . CYS A 1 187 ? 10.219 -8.922 2.986 1 97.81 187 CYS A C 1
ATOM 1387 O O . CYS A 1 187 ? 10.109 -8.031 2.141 1 97.81 187 CYS A O 1
ATOM 1389 N N . MET A 1 188 ? 9.508 -9 4.102 1 97.81 188 MET A N 1
ATOM 1390 C CA . MET A 1 188 ? 8.469 -8.016 4.379 1 97.81 188 MET A CA 1
ATOM 1391 C C . MET A 1 188 ? 9.086 -6.645 4.648 1 97.81 188 MET A C 1
ATOM 1393 O O . MET A 1 188 ? 8.594 -5.633 4.141 1 97.81 188 MET A O 1
ATOM 1397 N N . LYS A 1 189 ? 10.141 -6.633 5.453 1 97.88 189 LYS A N 1
ATOM 1398 C CA . LYS A 1 189 ? 10.812 -5.367 5.73 1 97.88 189 LYS A CA 1
ATOM 1399 C C . LYS A 1 189 ? 11.273 -4.695 4.438 1 97.88 189 LYS A C 1
ATOM 1401 O O . LYS A 1 189 ? 11.047 -3.502 4.238 1 97.88 189 LYS A O 1
ATOM 1406 N N . SER A 1 190 ? 11.883 -5.473 3.553 1 98.12 190 SER A N 1
ATOM 1407 C CA . SER A 1 190 ? 12.375 -4.965 2.275 1 98.12 190 SER A CA 1
ATOM 1408 C C . SER A 1 190 ? 11.227 -4.449 1.409 1 98.12 190 SER A C 1
ATOM 1410 O O . SER A 1 190 ? 11.305 -3.354 0.85 1 98.12 190 SER A O 1
ATOM 1412 N N . GLY A 1 191 ? 10.195 -5.25 1.316 1 98.44 191 GLY A N 1
ATOM 1413 C CA . GLY A 1 191 ? 9.062 -4.895 0.477 1 98.44 191 GLY A CA 1
ATOM 1414 C C . GLY A 1 191 ? 8.344 -3.643 0.943 1 98.44 191 GLY A C 1
ATOM 1415 O O . GLY A 1 191 ? 7.91 -2.826 0.125 1 98.44 191 GLY A O 1
ATOM 1416 N N . ILE A 1 192 ? 8.211 -3.508 2.234 1 98.06 192 ILE A N 1
ATOM 1417 C CA . ILE A 1 192 ? 7.457 -2.391 2.787 1 98.06 192 ILE A CA 1
ATOM 1418 C C . ILE A 1 192 ? 8.297 -1.117 2.725 1 98.06 192 ILE A C 1
ATOM 1420 O O . ILE A 1 192 ? 7.852 -0.099 2.191 1 98.06 192 ILE A O 1
ATOM 1424 N N . LEU A 1 193 ? 9.531 -1.181 3.223 1 98.06 193 LEU A N 1
ATOM 1425 C CA . LEU A 1 193 ? 10.383 0.003 3.318 1 98.06 193 LEU A CA 1
ATOM 1426 C C . LEU A 1 193 ? 10.789 0.493 1.934 1 98.06 193 LEU A C 1
ATOM 1428 O O . LEU A 1 193 ? 10.516 1.642 1.574 1 98.06 193 LEU A O 1
ATOM 1432 N N . TYR A 1 194 ? 11.359 -0.381 1.148 1 98.44 194 TYR A N 1
ATOM 1433 C CA . TYR A 1 194 ? 11.883 0.027 -0.152 1 98.44 194 TYR A CA 1
ATOM 1434 C C . TYR A 1 194 ? 10.758 0.163 -1.17 1 98.44 194 TYR A C 1
ATOM 1436 O O . TYR A 1 194 ? 10.852 0.954 -2.109 1 98.44 194 TYR A O 1
ATOM 1444 N N . GLY A 1 195 ? 9.703 -0.649 -0.947 1 98.56 195 GLY A N 1
ATOM 1445 C CA . GLY A 1 195 ? 8.523 -0.45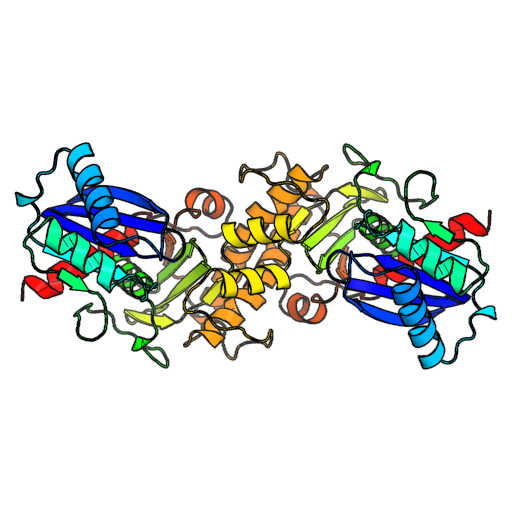7 -1.777 1 98.56 195 GLY A CA 1
ATOM 1446 C C . GLY A 1 195 ? 7.891 0.914 -1.611 1 98.56 195 GLY A C 1
ATOM 1447 O O . GLY A 1 195 ? 7.539 1.563 -2.598 1 98.56 195 GLY A O 1
ATOM 1448 N N . ALA A 1 196 ? 7.793 1.324 -0.361 1 98.62 196 ALA A N 1
ATOM 1449 C CA . ALA A 1 196 ? 7.25 2.648 -0.073 1 98.62 196 ALA A CA 1
ATOM 1450 C C . ALA A 1 196 ? 8.133 3.744 -0.664 1 98.62 196 ALA A C 1
ATOM 1452 O O . ALA A 1 196 ? 7.629 4.711 -1.243 1 98.62 196 ALA A O 1
ATOM 1453 N N . ALA A 1 197 ? 9.438 3.572 -0.505 1 98.75 197 ALA A N 1
ATOM 1454 C CA . ALA A 1 197 ? 10.375 4.539 -1.071 1 98.75 197 ALA A CA 1
ATOM 1455 C C . ALA A 1 197 ? 10.258 4.594 -2.592 1 98.75 197 ALA A C 1
ATOM 1457 O O . ALA A 1 197 ? 10.266 5.676 -3.182 1 98.75 197 ALA A O 1
ATOM 1458 N N . GLY A 1 198 ? 10.18 3.445 -3.234 1 98.81 198 GLY A N 1
ATOM 1459 C CA . GLY A 1 198 ? 9.984 3.383 -4.676 1 98.81 198 GLY A CA 1
ATOM 1460 C C . GLY A 1 198 ? 8.688 4.027 -5.129 1 98.81 198 GLY A C 1
ATOM 1461 O O . GLY A 1 198 ? 8.648 4.691 -6.168 1 98.81 198 GLY A O 1
ATOM 1462 N N . CYS A 1 199 ? 7.637 3.77 -4.344 1 98.88 199 CYS A N 1
ATOM 1463 C CA . CYS A 1 199 ? 6.348 4.398 -4.613 1 98.88 199 CYS A CA 1
ATOM 1464 C C . CYS A 1 199 ? 6.48 5.914 -4.664 1 98.88 199 CYS A C 1
ATOM 1466 O O . CYS A 1 199 ? 6.074 6.547 -5.645 1 98.88 199 CYS A O 1
ATOM 1468 N N . ILE A 1 200 ? 7.098 6.488 -3.658 1 98.88 200 ILE A N 1
ATOM 1469 C CA . ILE A 1 200 ? 7.273 7.934 -3.566 1 98.88 200 ILE A CA 1
ATOM 1470 C C . ILE A 1 200 ? 8.125 8.422 -4.734 1 98.88 200 ILE A C 1
ATOM 1472 O O . ILE A 1 200 ? 7.73 9.336 -5.461 1 98.88 200 ILE A O 1
ATOM 1476 N N . ASP A 1 201 ? 9.25 7.773 -4.977 1 98.88 201 ASP A N 1
ATOM 1477 C CA . ASP A 1 201 ? 10.148 8.18 -6.055 1 98.88 201 ASP A CA 1
ATOM 1478 C C . ASP A 1 201 ? 9.438 8.125 -7.406 1 98.88 201 ASP A C 1
ATOM 1480 O O . ASP A 1 201 ? 9.586 9.031 -8.227 1 98.88 201 ASP A O 1
ATOM 1484 N N . GLY A 1 202 ? 8.703 7.047 -7.645 1 98.81 202 GLY A N 1
ATOM 1485 C CA . GLY A 1 202 ? 7.977 6.91 -8.898 1 98.81 202 GLY A CA 1
ATOM 1486 C C . GLY A 1 202 ? 6.953 8.008 -9.109 1 98.81 202 GLY A C 1
ATOM 1487 O O . GLY A 1 202 ? 6.785 8.492 -10.227 1 98.81 202 GLY A O 1
ATOM 1488 N N . LEU A 1 203 ? 6.242 8.352 -8.07 1 98.81 203 LEU A N 1
ATOM 1489 C CA . LEU A 1 203 ? 5.258 9.43 -8.156 1 98.81 203 LEU A CA 1
ATOM 1490 C C . LEU A 1 203 ? 5.938 10.766 -8.422 1 98.81 203 LEU A C 1
ATOM 1492 O O . LEU A 1 203 ? 5.477 11.547 -9.258 1 98.81 203 LEU A O 1
ATOM 1496 N N . LEU A 1 204 ? 7.023 11.023 -7.715 1 98.88 204 LEU A N 1
ATOM 1497 C CA . LEU A 1 204 ? 7.75 12.281 -7.883 1 98.88 204 LEU A CA 1
ATOM 1498 C C . LEU A 1 204 ? 8.297 12.414 -9.297 1 98.88 204 LEU A C 1
ATOM 1500 O O . LEU A 1 204 ? 8.266 13.5 -9.883 1 98.88 204 LEU A O 1
ATOM 1504 N N . ASP A 1 205 ? 8.82 11.281 -9.859 1 98.75 205 ASP A N 1
ATOM 1505 C CA . ASP A 1 205 ? 9.281 11.289 -11.25 1 98.75 205 ASP A CA 1
ATOM 1506 C C . ASP A 1 205 ? 8.172 11.766 -12.188 1 98.75 205 ASP A C 1
ATOM 1508 O O . ASP A 1 205 ? 8.414 12.602 -13.062 1 98.75 205 ASP A O 1
ATOM 1512 N N . ARG A 1 206 ? 7.02 11.273 -12.008 1 98.44 206 ARG A N 1
ATOM 1513 C CA . ARG A 1 206 ? 5.902 11.562 -12.898 1 98.44 206 ARG A CA 1
ATOM 1514 C C . ARG A 1 206 ? 5.43 13.008 -12.727 1 98.44 206 ARG A C 1
ATOM 1516 O O . ARG A 1 206 ? 5.062 13.664 -13.703 1 98.44 206 ARG A O 1
ATOM 1523 N N . ILE A 1 207 ? 5.402 13.461 -11.492 1 98.75 207 ILE A N 1
ATOM 1524 C CA . ILE A 1 207 ? 5.039 14.852 -11.234 1 98.75 207 ILE A CA 1
ATOM 1525 C C . ILE A 1 207 ? 6.047 15.781 -11.906 1 98.75 207 ILE A C 1
ATOM 1527 O O . ILE A 1 207 ? 5.66 16.75 -12.555 1 98.75 207 ILE A O 1
ATOM 1531 N N . GLU A 1 208 ? 7.332 15.492 -11.711 1 98.38 208 GLU A N 1
ATOM 1532 C CA . GLU A 1 208 ? 8.391 16.281 -12.328 1 98.38 208 GLU A CA 1
ATOM 1533 C C . GLU A 1 208 ? 8.227 16.328 -13.844 1 98.38 208 GLU A C 1
ATOM 1535 O O . GLU A 1 208 ? 8.375 17.391 -14.453 1 98.38 208 GLU A O 1
ATOM 1540 N N . GLU A 1 209 ? 7.949 15.18 -14.43 1 98.12 209 GLU A N 1
ATOM 1541 C CA . GLU A 1 209 ? 7.746 15.086 -15.867 1 98.12 209 GLU A CA 1
ATOM 1542 C C . GLU A 1 209 ? 6.566 15.938 -16.312 1 98.12 209 GLU A C 1
ATOM 1544 O O . GLU A 1 209 ? 6.648 16.641 -17.328 1 98.12 209 GLU A O 1
ATOM 1549 N N . GLU A 1 210 ? 5.492 15.859 -15.578 1 97.88 210 GLU A N 1
ATOM 1550 C CA . GLU A 1 210 ? 4.297 16.609 -15.953 1 97.88 210 GLU A CA 1
ATOM 1551 C C . GLU A 1 210 ? 4.504 18.109 -15.773 1 97.88 210 GLU A C 1
ATOM 1553 O O . GLU A 1 210 ? 4.027 18.906 -16.578 1 97.88 210 GLU A O 1
ATOM 1558 N N . LEU A 1 211 ? 5.203 18.516 -14.727 1 97.94 211 LEU A N 1
ATOM 1559 C CA . LEU A 1 211 ? 5.477 19.922 -14.461 1 97.94 211 LEU A CA 1
ATOM 1560 C C . LEU A 1 211 ? 6.488 20.484 -15.461 1 97.94 211 LEU A C 1
ATOM 1562 O O . LEU A 1 211 ? 6.492 21.688 -15.742 1 97.94 211 LEU A O 1
ATOM 1566 N N . GLY A 1 212 ? 7.41 19.688 -15.93 1 97.81 212 GLY A N 1
ATOM 1567 C CA . GLY A 1 212 ? 8.461 20.109 -16.844 1 97.81 212 GLY A CA 1
ATOM 1568 C C . GLY A 1 212 ? 9.617 20.781 -16.141 1 97.81 212 GLY A C 1
ATOM 1569 O O . GLY A 1 212 ? 10.469 21.406 -16.797 1 97.81 212 GLY A O 1
ATOM 1570 N N . GLU A 1 213 ? 9.625 20.797 -14.836 1 97.38 213 GLU A N 1
ATOM 1571 C CA . GLU A 1 213 ? 10.695 21.344 -14.008 1 97.38 213 GLU A CA 1
ATOM 1572 C C . GLU A 1 213 ? 10.789 20.609 -12.672 1 97.38 213 GLU A C 1
ATOM 1574 O O . GLU A 1 213 ? 9.852 19.922 -12.273 1 97.38 213 GLU A O 1
ATOM 1579 N N . THR A 1 214 ? 11.961 20.719 -12.008 1 97.62 214 THR A N 1
ATOM 1580 C CA . THR A 1 214 ? 12.172 20.031 -10.734 1 97.62 214 THR A CA 1
ATOM 1581 C C . THR A 1 214 ? 11.656 20.875 -9.57 1 97.62 214 THR A C 1
ATOM 1583 O O . THR A 1 214 ? 12.18 21.969 -9.312 1 97.62 214 THR A O 1
ATOM 1586 N N . PRO A 1 215 ? 10.711 20.406 -8.852 1 98.56 215 PRO A N 1
ATOM 1587 C CA . PRO A 1 215 ? 10.203 21.141 -7.703 1 98.56 215 PRO A CA 1
ATOM 1588 C C . PRO A 1 215 ? 11.016 20.891 -6.434 1 98.56 215 PRO A C 1
ATOM 1590 O O . PRO A 1 215 ? 11.898 20.047 -6.422 1 98.56 215 PRO A O 1
ATOM 1593 N N . THR A 1 216 ? 10.828 21.781 -5.477 1 98.56 216 THR A N 1
ATOM 1594 C CA . THR A 1 216 ? 11.242 21.453 -4.117 1 98.56 216 THR A CA 1
ATOM 1595 C C . THR A 1 216 ? 10.375 20.344 -3.537 1 98.56 216 THR A C 1
ATOM 1597 O O . THR A 1 216 ? 9.148 20.453 -3.523 1 98.56 216 THR A O 1
ATOM 1600 N N . PHE A 1 217 ? 11.016 19.25 -3.141 1 98.75 217 PHE A N 1
ATOM 1601 C CA . PHE A 1 217 ? 10.281 18.156 -2.523 1 98.75 217 PHE A CA 1
ATOM 1602 C C . PHE A 1 217 ? 10.352 18.25 -1.003 1 98.75 217 PHE A C 1
ATOM 1604 O O . PHE A 1 217 ? 11.438 18.297 -0.424 1 98.75 217 PHE A O 1
ATOM 1611 N N . LEU A 1 218 ? 9.195 18.312 -0.382 1 98.75 218 LEU A N 1
ATOM 1612 C CA . LEU A 1 218 ? 9.047 18.375 1.068 1 98.75 218 LEU A CA 1
ATOM 1613 C C . LEU A 1 218 ? 8.242 17.203 1.592 1 98.75 218 LEU A C 1
ATOM 1615 O O . LEU A 1 218 ? 7.238 16.812 0.989 1 98.75 218 LEU A O 1
ATOM 1619 N N . ALA A 1 219 ? 8.688 16.641 2.676 1 98.75 219 ALA A N 1
ATOM 1620 C CA . ALA A 1 219 ? 7.934 15.539 3.273 1 98.75 219 ALA A CA 1
ATOM 1621 C C . ALA A 1 219 ? 7.602 15.836 4.734 1 98.75 219 ALA A C 1
ATOM 1623 O O . ALA A 1 219 ? 8.383 16.484 5.438 1 98.75 219 ALA A O 1
ATOM 1624 N N . THR A 1 220 ? 6.504 15.422 5.133 1 97.94 220 THR A N 1
ATOM 1625 C CA . THR A 1 220 ? 6.02 15.477 6.504 1 97.94 220 THR A CA 1
ATOM 1626 C C . THR A 1 220 ? 5.191 14.234 6.836 1 97.94 220 THR A C 1
ATOM 1628 O O . THR A 1 220 ? 5.148 13.289 6.051 1 97.94 220 THR A O 1
ATOM 1631 N N . GLY A 1 221 ? 4.656 14.156 8.008 1 95.5 221 GLY A N 1
ATOM 1632 C CA . GLY A 1 221 ? 3.873 12.992 8.414 1 95.5 221 GLY A CA 1
ATOM 1633 C C . GLY A 1 221 ? 4.641 12.047 9.312 1 95.5 221 GLY A C 1
ATOM 1634 O O . GLY A 1 221 ? 5.871 12.055 9.336 1 95.5 221 GLY A O 1
ATOM 1635 N N . GLY A 1 222 ? 3.961 11.203 9.992 1 92.31 222 GLY A N 1
ATOM 1636 C CA . GLY A 1 222 ? 4.488 10.359 11.055 1 92.31 222 GLY A CA 1
ATOM 1637 C C . GLY A 1 222 ? 5.508 9.352 10.562 1 92.31 222 GLY A C 1
ATOM 1638 O O . GLY A 1 222 ? 6.422 8.977 11.297 1 92.31 222 GLY A O 1
ATOM 1639 N N . LEU A 1 223 ? 5.422 8.906 9.312 1 93.44 223 LEU A N 1
ATOM 1640 C CA . LEU A 1 223 ? 6.285 7.82 8.852 1 93.44 223 LEU A CA 1
ATOM 1641 C C . LEU A 1 223 ? 7.371 8.352 7.922 1 93.44 223 LEU A C 1
ATOM 1643 O O . LEU A 1 223 ? 8.203 7.582 7.434 1 93.44 223 LEU A O 1
ATOM 1647 N N . SER A 1 224 ? 7.387 9.617 7.691 1 97.31 224 SER A N 1
ATOM 1648 C CA . SER A 1 224 ? 8.297 10.211 6.719 1 97.31 224 SER A CA 1
ATOM 1649 C C . SER A 1 224 ? 9.758 9.984 7.113 1 97.31 224 SER A C 1
ATOM 1651 O O . SER A 1 224 ? 10.594 9.703 6.262 1 97.31 224 SER A O 1
ATOM 1653 N N . GLU A 1 225 ? 10.055 10 8.414 1 95.81 225 GLU A N 1
ATOM 1654 C CA . GLU A 1 225 ? 11.43 9.859 8.875 1 95.81 225 GLU A CA 1
ATOM 1655 C C . GLU A 1 225 ? 11.969 8.461 8.594 1 95.81 225 GLU A C 1
ATOM 1657 O O . GLU A 1 225 ? 13.18 8.273 8.469 1 95.81 225 GLU A O 1
ATOM 1662 N N . PHE A 1 226 ? 11.117 7.516 8.484 1 95.31 226 PHE A N 1
ATOM 1663 C CA . PHE A 1 226 ? 11.523 6.125 8.297 1 95.31 226 PHE A CA 1
ATOM 1664 C C . PHE A 1 226 ? 11.68 5.805 6.816 1 95.31 226 PHE A C 1
ATOM 1666 O O . PHE A 1 226 ? 12.492 4.961 6.441 1 95.31 226 PHE A O 1
ATOM 1673 N N . ILE A 1 227 ? 10.922 6.453 5.957 1 98 227 ILE A N 1
ATOM 1674 C CA . ILE A 1 227 ? 10.828 6.039 4.562 1 98 227 ILE A CA 1
ATOM 1675 C C . ILE A 1 227 ? 11.711 6.938 3.699 1 98 227 ILE A C 1
ATOM 1677 O O . ILE A 1 227 ? 12.43 6.457 2.822 1 98 227 ILE A O 1
ATOM 1681 N N . ILE A 1 228 ? 11.727 8.258 3.961 1 98.5 228 ILE A N 1
ATOM 1682 C CA . ILE A 1 228 ? 12.297 9.281 3.088 1 98.5 228 ILE A CA 1
ATOM 1683 C C . ILE A 1 228 ? 13.797 9.047 2.932 1 98.5 228 ILE A C 1
ATOM 1685 O O . ILE A 1 228 ? 14.352 9.219 1.843 1 98.5 228 ILE A O 1
ATOM 1689 N N . PRO A 1 229 ? 14.523 8.617 4.016 1 97.75 229 PRO A N 1
ATOM 1690 C CA . PRO A 1 229 ? 15.953 8.375 3.865 1 97.75 229 PRO A CA 1
ATOM 1691 C C . PRO A 1 229 ? 16.266 7.316 2.807 1 97.75 229 PRO A C 1
ATOM 1693 O O . PRO A 1 229 ? 17.406 7.219 2.336 1 97.75 229 PRO A O 1
ATOM 1696 N N . HIS A 1 230 ? 15.305 6.52 2.389 1 97.88 230 HIS A N 1
ATOM 1697 C CA . HIS A 1 230 ? 15.531 5.434 1.438 1 97.88 230 HIS A CA 1
ATOM 1698 C C . HIS A 1 230 ? 15.062 5.824 0.038 1 97.88 230 HIS A C 1
ATOM 1700 O O . HIS A 1 230 ? 15.172 5.031 -0.9 1 97.88 230 HIS A O 1
ATOM 1706 N N . CYS A 1 231 ? 14.5 7.016 -0.095 1 98.62 231 CYS A N 1
ATOM 1707 C CA . CYS A 1 231 ? 14.156 7.543 -1.409 1 98.62 231 CYS A CA 1
ATOM 1708 C C . CYS A 1 231 ? 15.398 7.996 -2.162 1 98.62 231 CYS A C 1
ATOM 1710 O O . CYS A 1 231 ? 16.438 8.273 -1.55 1 98.62 231 CYS A O 1
ATOM 1712 N N . ARG A 1 232 ? 15.281 8.008 -3.449 1 98.25 232 ARG A N 1
ATOM 1713 C CA . ARG A 1 232 ? 16.406 8.43 -4.285 1 98.25 232 ARG A CA 1
ATOM 1714 C C . ARG A 1 232 ? 16.391 9.938 -4.512 1 98.25 232 ARG A C 1
ATOM 1716 O O . ARG A 1 232 ? 17.438 10.555 -4.68 1 98.25 232 ARG A O 1
ATOM 1723 N N . HIS A 1 233 ? 15.25 10.523 -4.543 1 98.56 233 HIS A N 1
ATOM 1724 C CA . HIS A 1 233 ? 15.125 11.977 -4.648 1 98.56 233 HIS A CA 1
ATOM 1725 C C . HIS A 1 233 ? 15.602 12.664 -3.379 1 98.56 233 HIS A C 1
ATOM 1727 O O . HIS A 1 233 ? 15.492 12.109 -2.283 1 98.56 233 HIS A O 1
ATOM 1733 N N . LYS A 1 234 ? 16.188 13.82 -3.529 1 98.19 234 LYS A N 1
ATOM 1734 C CA . LYS A 1 234 ? 16.438 14.672 -2.371 1 98.19 234 LYS A CA 1
ATOM 1735 C C . LYS A 1 234 ? 15.133 15.297 -1.863 1 98.19 234 LYS A C 1
ATOM 1737 O O . LYS A 1 234 ? 14.5 16.078 -2.57 1 98.19 234 LYS A O 1
ATOM 1742 N N . ILE A 1 235 ? 14.727 14.961 -0.664 1 98.69 235 ILE A N 1
ATOM 1743 C CA . ILE A 1 235 ? 13.469 15.414 -0.083 1 98.69 235 ILE A CA 1
ATOM 1744 C C . ILE A 1 235 ? 13.727 16.047 1.284 1 98.69 235 ILE A C 1
ATOM 1746 O O . ILE A 1 235 ? 14.375 15.438 2.139 1 98.69 235 ILE A O 1
ATOM 1750 N N . VAL A 1 236 ? 13.289 17.219 1.507 1 98.38 236 VAL A N 1
ATOM 1751 C CA . VAL A 1 236 ? 13.461 17.906 2.781 1 98.38 236 VAL A CA 1
ATOM 1752 C C . VAL A 1 236 ? 12.398 17.438 3.77 1 98.38 236 VAL A C 1
ATOM 1754 O O . VAL A 1 236 ? 11.203 17.406 3.447 1 98.38 236 VAL A O 1
ATOM 1757 N N . LEU A 1 237 ? 12.828 17.062 4.953 1 98.19 237 LEU A N 1
ATOM 1758 C CA . LEU A 1 237 ? 11.906 16.641 6.004 1 98.19 237 LEU A CA 1
ATOM 1759 C C . LEU A 1 237 ? 11.523 17.828 6.887 1 98.19 237 LEU A C 1
ATOM 1761 O O . LEU A 1 237 ? 12.398 18.562 7.359 1 98.19 237 LEU A O 1
ATOM 1765 N N . ASP A 1 238 ? 10.266 18.062 7.031 1 96.94 238 ASP A N 1
ATOM 1766 C CA . ASP A 1 238 ? 9.75 19.062 7.953 1 96.94 238 ASP A CA 1
ATOM 1767 C C . ASP A 1 238 ? 8.5 18.562 8.672 1 96.94 238 ASP A C 1
ATOM 1769 O O . ASP A 1 238 ? 7.379 18.828 8.242 1 96.94 238 ASP A O 1
ATOM 1773 N N . ASN A 1 239 ? 8.656 18.016 9.828 1 94.62 239 ASN A N 1
ATOM 1774 C CA . ASN A 1 239 ? 7.574 17.375 10.562 1 94.62 239 ASN A CA 1
ATOM 1775 C C . ASN A 1 239 ? 6.684 18.406 11.258 1 94.62 239 ASN A C 1
ATOM 1777 O O . ASN A 1 239 ? 5.641 18.047 11.812 1 94.62 239 ASN A O 1
ATOM 1781 N N . LEU A 1 240 ? 6.984 19.656 11.18 1 95.88 240 LEU A N 1
ATOM 1782 C CA . LEU A 1 240 ? 6.203 20.703 11.82 1 95.88 240 LEU A CA 1
ATOM 1783 C C . LEU A 1 240 ? 5.395 21.5 10.797 1 95.88 240 LEU A C 1
ATOM 1785 O O . LEU A 1 240 ? 4.734 22.469 11.141 1 95.88 240 LEU A O 1
ATOM 1789 N N . LEU A 1 241 ? 5.441 21.031 9.594 1 96.88 241 LEU A N 1
ATOM 1790 C CA . LEU A 1 241 ? 4.863 21.766 8.477 1 96.88 241 LEU A CA 1
ATOM 1791 C C . LEU A 1 241 ? 3.4 22.109 8.742 1 96.88 241 LEU A C 1
ATOM 1793 O O . LEU A 1 241 ? 2.982 23.266 8.57 1 96.88 241 LEU A O 1
ATOM 1797 N N . LEU A 1 242 ? 2.645 21.141 9.156 1 96.31 242 LEU A N 1
ATOM 1798 C CA . LEU A 1 242 ? 1.216 21.312 9.398 1 96.31 242 LEU A CA 1
ATOM 1799 C C . LEU A 1 242 ? 0.971 22.375 10.469 1 96.31 242 LEU A C 1
ATOM 1801 O O . LEU A 1 242 ? 0.127 23.25 10.297 1 96.31 242 LEU A O 1
ATOM 1805 N N . LEU A 1 243 ? 1.701 22.328 11.57 1 96.44 243 LEU A N 1
ATOM 1806 C CA . LEU A 1 243 ? 1.528 23.266 12.664 1 96.44 243 LEU A CA 1
ATOM 1807 C C . LEU A 1 243 ? 1.925 24.688 12.242 1 96.44 243 LEU A C 1
ATOM 1809 O O . LEU A 1 243 ? 1.268 25.656 12.617 1 96.44 243 LEU A O 1
ATOM 1813 N N . LYS A 1 244 ? 3.018 24.766 11.516 1 97.12 244 LYS A N 1
ATOM 1814 C CA . LYS A 1 244 ? 3.432 26.062 10.984 1 97.12 244 LYS A CA 1
ATOM 1815 C C . LYS A 1 244 ? 2.338 26.672 10.109 1 97.12 244 LYS A C 1
ATOM 1817 O O . LYS A 1 244 ? 2.068 27.859 10.188 1 97.12 244 LYS A O 1
ATOM 1822 N N . GLY A 1 245 ? 1.742 25.812 9.305 1 97.62 245 GLY A N 1
ATOM 1823 C CA . GLY A 1 245 ? 0.648 26.266 8.469 1 97.62 245 GLY A CA 1
ATOM 1824 C C . GLY A 1 245 ? -0.538 26.781 9.258 1 97.62 245 GLY A C 1
ATOM 1825 O O . GLY A 1 245 ? -1.101 27.828 8.938 1 97.62 245 GLY A O 1
ATOM 1826 N N . LEU A 1 246 ? -0.893 26.062 10.289 1 97.69 246 LEU A N 1
ATOM 1827 C CA . LEU A 1 246 ? -2.01 26.484 11.133 1 97.69 246 LEU A CA 1
ATOM 1828 C C . LEU A 1 246 ? -1.706 27.797 11.836 1 97.69 246 LEU A C 1
ATOM 1830 O O . LEU A 1 246 ? -2.588 28.641 11.984 1 97.69 246 LEU A O 1
ATOM 1834 N N . GLN A 1 247 ? -0.502 27.969 12.281 1 96.44 247 GLN A N 1
ATOM 1835 C CA . GLN A 1 247 ? -0.09 29.219 12.891 1 96.44 247 GLN A CA 1
ATOM 1836 C C . GLN A 1 247 ? -0.276 30.391 11.93 1 96.44 247 GLN A C 1
ATOM 1838 O O . GLN A 1 247 ? -0.831 31.438 12.305 1 96.44 247 GLN A O 1
ATOM 1843 N N . LEU A 1 248 ? 0.197 30.234 10.711 1 96.81 248 LEU A N 1
ATOM 1844 C CA . LEU A 1 248 ? 0.109 31.281 9.703 1 96.81 248 LEU A CA 1
ATOM 1845 C C . LEU A 1 248 ? -1.347 31.609 9.375 1 96.81 248 LEU A C 1
ATOM 1847 O O . LEU A 1 248 ? -1.714 32.781 9.242 1 96.81 248 LEU A O 1
ATOM 1851 N N . ILE A 1 249 ? -2.156 30.578 9.266 1 97.19 249 ILE A N 1
ATOM 1852 C CA . ILE A 1 249 ? -3.568 30.766 8.953 1 97.19 249 ILE A CA 1
ATOM 1853 C C . ILE A 1 249 ? -4.258 31.5 10.109 1 97.19 249 ILE A C 1
ATOM 1855 O O . ILE A 1 249 ? -5.055 32.406 9.883 1 97.19 249 ILE A O 1
ATOM 1859 N N . TYR A 1 250 ? -3.949 31.094 11.336 1 96.81 250 TYR A N 1
ATOM 1860 C CA . TYR A 1 250 ? -4.527 31.75 12.5 1 96.81 250 TYR A CA 1
ATOM 1861 C C . TYR A 1 250 ? -4.195 33.25 12.5 1 96.81 250 TYR A C 1
ATOM 1863 O O . TYR A 1 250 ? -5.082 34.094 12.68 1 96.81 250 TYR A O 1
ATOM 1871 N N . GLN A 1 251 ? -2.98 33.562 12.289 1 94.56 251 GLN A N 1
ATOM 1872 C CA . GLN A 1 251 ? -2.516 34.938 12.297 1 94.56 251 GLN A CA 1
ATOM 1873 C C . GLN A 1 251 ? -3.227 35.781 11.234 1 94.56 251 GLN A C 1
ATOM 1875 O O . GLN A 1 251 ? -3.596 36.938 11.477 1 94.56 251 GLN A O 1
ATOM 1880 N N . LYS A 1 252 ? -3.453 35.219 10.125 1 94.75 252 LYS A N 1
ATOM 1881 C CA . LYS A 1 252 ? -4.109 35.906 9.016 1 94.75 252 LYS A CA 1
ATOM 1882 C C . LYS A 1 252 ? -5.566 36.219 9.344 1 94.75 252 LYS A C 1
ATOM 1884 O O . LYS A 1 252 ? -6.168 37.094 8.734 1 94.75 252 LYS A O 1
ATOM 1889 N N . ASN A 1 253 ? -6.16 35.469 10.242 1 95.31 253 ASN A N 1
ATOM 1890 C CA . ASN A 1 253 ? -7.59 35.594 10.508 1 95.31 253 ASN A CA 1
ATOM 1891 C C . ASN A 1 253 ? -7.859 36.312 11.812 1 95.31 253 ASN A C 1
ATOM 1893 O O . ASN A 1 253 ? -9.016 36.594 12.148 1 95.31 253 ASN A O 1
ATOM 1897 N N . VAL A 1 254 ? -6.945 36.594 12.617 1 89.31 254 VAL A N 1
ATOM 1898 C CA . VAL A 1 254 ? -7.137 37.344 13.859 1 89.31 254 VAL A CA 1
ATOM 1899 C C . VAL A 1 254 ? -6.508 38.719 13.742 1 89.31 254 VAL A C 1
ATOM 1901 O O . VAL A 1 254 ? -6.988 39.688 14.344 1 89.31 254 VAL A O 1
ATOM 1904 N N . GLU A 1 255 ? -5.219 38.875 13.219 1 68.44 255 GLU A N 1
ATOM 1905 C CA . GLU A 1 255 ? -4.645 40.188 13.031 1 68.44 255 GLU A CA 1
ATOM 1906 C C . GLU A 1 255 ? -5.496 41.031 12.078 1 68.44 255 GLU A C 1
ATOM 1908 O O . GLU A 1 255 ? -5.488 42.25 12.148 1 68.44 255 GLU A O 1
ATOM 1913 N N . ALA A 1 256 ? -6.543 40.656 11.43 1 50.81 256 ALA A N 1
ATOM 1914 C CA . ALA A 1 256 ? -7.32 41.594 10.617 1 50.81 256 ALA A CA 1
ATOM 1915 C C . ALA A 1 256 ? -8.32 42.344 11.477 1 50.81 256 ALA A C 1
ATOM 1917 O O . ALA A 1 256 ? -8.867 41.812 12.438 1 50.81 256 ALA A O 1
ATOM 1918 N N . MET B 1 1 ? -6.918 -35.969 -17.734 1 94.12 1 MET B N 1
ATOM 1919 C CA . MET B 1 1 ? -6.707 -34.562 -17.375 1 94.12 1 MET B CA 1
ATOM 1920 C C . MET B 1 1 ? -6.305 -34.469 -15.906 1 94.12 1 MET B C 1
ATOM 1922 O O . MET B 1 1 ? -6.672 -35.312 -15.086 1 94.12 1 MET B O 1
ATOM 1926 N N . VAL B 1 2 ? -5.477 -33.5 -15.602 1 96.56 2 VAL B N 1
ATOM 1927 C CA . VAL B 1 2 ? -5.039 -33.25 -14.227 1 96.56 2 VAL B CA 1
ATOM 1928 C C . VAL B 1 2 ? -5.609 -31.922 -13.719 1 96.56 2 VAL B C 1
ATOM 1930 O O . VAL B 1 2 ? -5.59 -30.922 -14.438 1 96.56 2 VAL B O 1
ATOM 1933 N N . LEU B 1 3 ? -6.164 -31.938 -12.539 1 97.5 3 LEU B N 1
ATOM 1934 C CA . LEU B 1 3 ? -6.672 -30.75 -11.875 1 97.5 3 LEU B CA 1
ATOM 1935 C C . LEU B 1 3 ? -5.566 -30.031 -11.102 1 97.5 3 LEU B C 1
ATOM 1937 O O . LEU B 1 3 ? -4.797 -30.688 -10.383 1 97.5 3 LEU B O 1
ATOM 1941 N N . ALA B 1 4 ? -5.438 -28.797 -11.352 1 97.88 4 ALA B N 1
ATOM 1942 C CA . ALA B 1 4 ? -4.512 -27.969 -10.586 1 97.88 4 ALA B CA 1
ATOM 1943 C C . ALA B 1 4 ? -5.266 -26.938 -9.758 1 97.88 4 ALA B C 1
ATOM 1945 O O . ALA B 1 4 ? -6.047 -26.141 -10.289 1 97.88 4 ALA B O 1
ATOM 1946 N N . ILE B 1 5 ? -5.07 -26.906 -8.43 1 98.12 5 ILE B N 1
ATOM 1947 C CA . ILE B 1 5 ? -5.777 -26.016 -7.512 1 98.12 5 ILE B CA 1
ATOM 1948 C C . ILE B 1 5 ? -4.766 -25.219 -6.695 1 98.12 5 ILE B C 1
ATOM 1950 O O . ILE B 1 5 ? -3.908 -25.781 -6.02 1 98.12 5 ILE B O 1
ATOM 1954 N N . ASP B 1 6 ? -4.801 -23.938 -6.805 1 98.19 6 ASP B N 1
ATOM 1955 C CA . ASP B 1 6 ? -3.98 -23.047 -5.992 1 98.19 6 ASP B CA 1
ATOM 1956 C C . ASP B 1 6 ? -4.84 -22.281 -4.988 1 98.19 6 ASP B C 1
ATOM 1958 O O . ASP B 1 6 ? -5.629 -21.422 -5.375 1 98.19 6 ASP B O 1
ATOM 1962 N N . ILE B 1 7 ? -4.633 -22.562 -3.766 1 97.62 7 ILE B N 1
ATOM 1963 C CA . ILE B 1 7 ? -5.426 -21.984 -2.688 1 97.62 7 ILE B CA 1
ATOM 1964 C C . ILE B 1 7 ? -4.703 -20.766 -2.111 1 97.62 7 ILE B C 1
ATOM 1966 O O . ILE B 1 7 ? -3.754 -20.906 -1.339 1 97.62 7 ILE B O 1
ATOM 1970 N N . GLY B 1 8 ? -5.195 -19.625 -2.488 1 96.5 8 GLY B N 1
ATOM 1971 C CA . GLY B 1 8 ? -4.668 -18.375 -1.944 1 96.5 8 GLY B CA 1
ATOM 1972 C C . GLY B 1 8 ? -5.547 -17.781 -0.863 1 96.5 8 GLY B C 1
ATOM 1973 O O . GLY B 1 8 ? -6.613 -18.312 -0.553 1 96.5 8 GLY B O 1
ATOM 1974 N N . ASN B 1 9 ? -5.164 -16.641 -0.297 1 95.75 9 ASN B N 1
ATOM 1975 C CA . ASN B 1 9 ? -5.879 -15.984 0.79 1 95.75 9 ASN B CA 1
ATOM 1976 C C . ASN B 1 9 ? -7.199 -15.391 0.311 1 95.75 9 ASN B C 1
ATOM 1978 O O . ASN B 1 9 ? -8.203 -15.422 1.031 1 95.75 9 ASN B O 1
ATOM 1982 N N . THR B 1 10 ? -7.176 -14.898 -0.874 1 95.44 10 THR B N 1
ATOM 1983 C CA . THR B 1 10 ? -8.336 -14.195 -1.394 1 95.44 10 THR B CA 1
ATOM 1984 C C . THR B 1 10 ? -9.094 -15.062 -2.396 1 95.44 10 THR B C 1
ATOM 1986 O O . THR B 1 10 ? -10.328 -15.078 -2.4 1 95.44 10 THR B O 1
ATOM 1989 N N . ASN B 1 11 ? -8.312 -15.766 -3.189 1 95.69 11 ASN B N 1
ATOM 1990 C CA . ASN B 1 11 ? -8.922 -16.547 -4.258 1 95.69 11 ASN B CA 1
ATOM 1991 C C . ASN B 1 11 ? -8.352 -17.953 -4.324 1 95.69 11 ASN B C 1
ATOM 1993 O O . ASN B 1 11 ? -7.219 -18.188 -3.893 1 95.69 11 ASN B O 1
ATOM 1997 N N . VAL B 1 12 ? -9.148 -18.828 -4.816 1 96.94 12 VAL B N 1
ATOM 1998 C CA . VAL B 1 12 ? -8.719 -20.156 -5.227 1 96.94 12 VAL B CA 1
ATOM 1999 C C . VAL B 1 12 ? -8.711 -20.25 -6.75 1 96.94 12 VAL B C 1
ATOM 2001 O O . VAL B 1 12 ? -9.734 -20.016 -7.398 1 96.94 12 VAL B O 1
ATOM 2004 N N . VAL B 1 13 ? -7.57 -20.547 -7.266 1 97.44 13 VAL B N 1
ATOM 2005 C CA . VAL B 1 13 ? -7.449 -20.719 -8.711 1 97.44 13 VAL B CA 1
ATOM 2006 C C . VAL B 1 13 ? -7.559 -22.203 -9.062 1 97.44 13 VAL B C 1
ATOM 2008 O O . VAL B 1 13 ? -6.867 -23.047 -8.469 1 97.44 13 VAL B O 1
ATOM 2011 N N . ILE B 1 14 ? -8.469 -22.516 -9.945 1 97.69 14 ILE B N 1
ATOM 2012 C CA . ILE B 1 14 ? -8.703 -23.891 -10.383 1 97.69 14 ILE B CA 1
ATOM 2013 C C . ILE B 1 14 ? -8.461 -24 -11.891 1 97.69 14 ILE B C 1
ATOM 2015 O O . ILE B 1 14 ? -9.07 -23.266 -12.672 1 97.69 14 ILE B O 1
ATOM 2019 N N . GLY B 1 15 ? -7.516 -24.875 -12.219 1 97.38 15 GLY B N 1
ATOM 2020 C CA . GLY B 1 15 ? -7.234 -25.109 -13.617 1 97.38 15 GLY B CA 1
ATOM 2021 C C . GLY B 1 15 ? -7.172 -26.594 -13.969 1 97.38 15 GLY B C 1
ATOM 2022 O O . GLY B 1 15 ? -7.227 -27.453 -13.086 1 97.38 15 GLY B O 1
ATOM 2023 N N . GLY B 1 16 ? -7.211 -26.875 -15.242 1 96.62 16 GLY B N 1
ATOM 2024 C CA . GLY B 1 16 ? -7.035 -28.219 -15.773 1 96.62 16 GLY B CA 1
ATOM 2025 C C . GLY B 1 16 ? -6.031 -28.281 -16.906 1 96.62 16 GLY B C 1
ATOM 2026 O O . GLY B 1 16 ? -5.965 -27.359 -17.734 1 96.62 16 GLY B O 1
ATOM 2027 N N . PHE B 1 17 ? -5.223 -29.281 -16.797 1 96.19 17 PHE B N 1
ATOM 2028 C CA . PHE B 1 17 ? -4.273 -29.453 -17.891 1 96.19 17 PHE B CA 1
ATOM 2029 C C . PHE B 1 17 ? -4.281 -30.891 -18.406 1 96.19 17 PHE B C 1
ATOM 2031 O O . PHE B 1 17 ? -4.586 -31.812 -17.656 1 96.19 17 PHE B O 1
ATOM 2038 N N . GLN B 1 18 ? -4.066 -31.031 -19.656 1 92.75 18 GLN B N 1
ATOM 2039 C CA . GLN B 1 18 ? -3.865 -32.312 -20.328 1 92.75 18 GLN B CA 1
ATOM 2040 C C . GLN B 1 18 ? -2.588 -32.281 -21.172 1 92.75 18 GLN B C 1
ATOM 2042 O O . GLN B 1 18 ? -2.461 -31.469 -22.094 1 92.75 18 GLN B O 1
ATOM 2047 N N . GLU B 1 19 ? -1.622 -33.156 -20.844 1 84.88 19 GLU B N 1
ATOM 2048 C CA . GLU B 1 19 ? -0.294 -33.094 -21.438 1 84.88 19 GLU B CA 1
ATOM 2049 C C . GLU B 1 19 ? 0.317 -31.719 -21.297 1 84.88 19 GLU B C 1
ATOM 2051 O O . GLU B 1 19 ? 0.384 -31.172 -20.188 1 84.88 19 GLU B O 1
ATOM 2056 N N . GLN B 1 20 ? 0.538 -31.016 -22.359 1 84.12 20 GLN B N 1
ATOM 2057 C CA . GLN B 1 20 ? 1.205 -29.719 -22.25 1 84.12 20 GLN B CA 1
ATOM 2058 C C . GLN B 1 20 ? 0.221 -28.578 -22.469 1 84.12 20 GLN B C 1
ATOM 2060 O O . GLN B 1 20 ? 0.617 -27.406 -22.5 1 84.12 20 GLN B O 1
ATOM 2065 N N . GLN B 1 21 ? -1.047 -28.922 -22.406 1 92.81 21 GLN B N 1
ATOM 2066 C CA . GLN B 1 21 ? -2.039 -27.906 -22.719 1 92.81 21 GLN B CA 1
ATOM 2067 C C . GLN B 1 21 ? -2.881 -27.547 -21.5 1 92.81 21 GLN B C 1
ATOM 2069 O O . GLN B 1 21 ? -3.371 -28.453 -20.797 1 92.81 21 GLN B O 1
ATOM 2074 N N . ILE B 1 22 ? -2.977 -26.297 -21.234 1 95.19 22 ILE B N 1
ATOM 2075 C CA . ILE B 1 22 ? -3.91 -25.828 -20.219 1 95.19 22 ILE B CA 1
ATOM 2076 C C . ILE B 1 22 ? -5.316 -25.734 -20.812 1 95.19 22 ILE B C 1
ATOM 2078 O O . ILE B 1 22 ? -5.531 -25.047 -21.812 1 95.19 22 ILE B O 1
ATOM 2082 N N . LEU B 1 23 ? -6.309 -26.375 -20.203 1 96.12 23 LEU B N 1
ATOM 2083 C CA . LEU B 1 23 ? -7.66 -26.484 -20.734 1 96.12 23 LEU B CA 1
ATOM 2084 C C . LEU B 1 23 ? -8.539 -25.344 -20.234 1 96.12 23 LEU B C 1
ATOM 2086 O O . LEU B 1 23 ? -9.398 -24.859 -20.969 1 96.12 23 LEU B O 1
ATOM 2090 N N . PHE B 1 24 ? -8.391 -24.969 -19.016 1 96.44 24 PHE B N 1
ATOM 2091 C CA . PHE B 1 24 ? -9.156 -23.875 -18.438 1 96.44 24 PHE B CA 1
ATOM 2092 C C . PHE B 1 24 ? -8.477 -23.359 -17.172 1 96.44 24 PHE B C 1
ATOM 2094 O O . PHE B 1 24 ? -7.629 -24.031 -16.594 1 96.44 24 PHE B O 1
ATOM 2101 N N . VAL B 1 25 ? -8.727 -22.172 -16.875 1 96.5 25 VAL B N 1
ATOM 2102 C CA . VAL B 1 25 ? -8.336 -21.531 -15.609 1 96.5 25 VAL B CA 1
ATOM 2103 C C . VAL B 1 25 ? -9.492 -20.703 -15.07 1 96.5 25 VAL B C 1
ATOM 2105 O O . VAL B 1 25 ? -10.031 -19.844 -15.781 1 96.5 25 VAL B O 1
ATOM 2108 N N . GLU B 1 26 ? -9.945 -20.969 -13.867 1 96.75 26 GLU B N 1
ATOM 2109 C CA . GLU B 1 26 ? -11.016 -20.219 -13.211 1 96.75 26 GLU B CA 1
ATOM 2110 C C . GLU B 1 26 ? -10.602 -19.781 -11.812 1 96.75 26 GLU B C 1
ATOM 2112 O O . GLU B 1 26 ? -9.656 -20.328 -11.242 1 96.75 26 GLU B O 1
ATOM 2117 N N . ARG B 1 27 ? -11.234 -18.781 -11.344 1 95.62 27 ARG B N 1
ATOM 2118 C CA . ARG B 1 27 ? -10.984 -18.234 -10.016 1 95.62 27 ARG B CA 1
ATOM 2119 C C . ARG B 1 27 ? -12.266 -18.141 -9.203 1 95.62 27 ARG B C 1
ATOM 2121 O O . ARG B 1 27 ? -13.305 -17.734 -9.719 1 95.62 27 ARG B O 1
ATOM 2128 N N . VAL B 1 28 ? -12.219 -18.641 -7.973 1 95.88 28 VAL B N 1
ATOM 2129 C CA . VAL B 1 28 ? -13.328 -18.484 -7.031 1 95.88 28 VAL B CA 1
ATOM 2130 C C . VAL B 1 28 ? -12.812 -17.875 -5.727 1 95.88 28 VAL B C 1
ATOM 2132 O O . VAL B 1 28 ? -11.625 -17.969 -5.422 1 95.88 28 VAL B O 1
ATOM 2135 N N . SER B 1 29 ? -13.695 -17.219 -4.957 1 96.12 29 SER B N 1
ATOM 2136 C CA . SER B 1 29 ? -13.297 -16.625 -3.689 1 96.12 29 SER B CA 1
ATOM 2137 C C . SER B 1 29 ? -12.891 -17.688 -2.672 1 96.12 29 SER B C 1
ATOM 2139 O O . SER B 1 29 ? -13.523 -18.734 -2.588 1 96.12 29 SER B O 1
ATOM 2141 N N . THR B 1 30 ? -11.883 -17.375 -1.957 1 95.81 30 THR B N 1
ATOM 2142 C CA . THR B 1 30 ? -11.508 -18.266 -0.852 1 95.81 30 THR B CA 1
ATOM 2143 C C . THR B 1 30 ? -12.508 -18.141 0.296 1 95.81 30 THR B C 1
ATOM 2145 O O . THR B 1 30 ? -12.758 -17.031 0.791 1 95.81 30 THR B O 1
ATOM 2148 N N . ASN B 1 31 ? -13.141 -19.203 0.604 1 95.31 31 ASN B N 1
ATOM 2149 C CA . ASN B 1 31 ? -14.016 -19.312 1.766 1 95.31 31 ASN B CA 1
ATOM 2150 C C . ASN B 1 31 ? -13.484 -20.328 2.777 1 95.31 31 ASN B C 1
ATOM 2152 O O . ASN B 1 31 ? -13.625 -21.531 2.582 1 95.31 31 ASN B O 1
ATOM 2156 N N . GLN B 1 32 ? -12.93 -19.812 3.801 1 92.19 32 GLN B N 1
ATOM 2157 C CA . GLN B 1 32 ? -12.258 -20.656 4.777 1 92.19 32 GLN B CA 1
ATOM 2158 C C . GLN B 1 32 ? -13.266 -21.516 5.551 1 92.19 32 GLN B C 1
ATOM 2160 O O . GLN B 1 32 ? -12.891 -22.484 6.211 1 92.19 32 GLN B O 1
ATOM 2165 N N . ASN B 1 33 ? -14.516 -21.109 5.484 1 93.56 33 ASN B N 1
ATOM 2166 C CA . ASN B 1 33 ? -15.562 -21.859 6.191 1 93.56 33 ASN B CA 1
ATOM 2167 C C . ASN B 1 33 ? -16.281 -22.828 5.266 1 93.56 33 ASN B C 1
ATOM 2169 O O . ASN B 1 33 ? -17.219 -23.5 5.684 1 93.56 33 ASN B O 1
ATOM 2173 N N . ALA B 1 34 ? -15.859 -22.859 4.027 1 94.88 34 ALA B N 1
ATOM 2174 C CA . ALA B 1 34 ? -16.547 -23.719 3.066 1 94.88 34 ALA B CA 1
ATOM 2175 C C . ALA B 1 34 ? -16.406 -25.188 3.457 1 94.88 34 ALA B C 1
ATOM 2177 O O . ALA B 1 34 ? -15.344 -25.625 3.889 1 94.88 34 ALA B O 1
ATOM 2178 N N . THR B 1 35 ? -17.484 -25.969 3.348 1 95.94 35 THR B N 1
ATOM 2179 C CA . THR B 1 35 ? -17.438 -27.406 3.549 1 95.94 35 THR B CA 1
ATOM 2180 C C . THR B 1 35 ? -16.875 -28.109 2.32 1 95.94 35 THR B C 1
ATOM 2182 O O . THR B 1 35 ? -16.812 -27.531 1.234 1 95.94 35 THR B O 1
ATOM 2185 N N . SER B 1 36 ? -16.422 -29.359 2.57 1 97.06 36 SER B N 1
ATOM 2186 C CA . SER B 1 36 ? -15.914 -30.156 1.458 1 97.06 36 SER B CA 1
ATOM 2187 C C . SER B 1 36 ? -16.953 -30.297 0.357 1 97.06 36 SER B C 1
ATOM 2189 O O . SER B 1 36 ? -16.625 -30.312 -0.828 1 97.06 36 SER B O 1
ATOM 2191 N N . LEU B 1 37 ? -18.203 -30.328 0.725 1 97.19 37 LEU B N 1
ATOM 2192 C CA . LEU B 1 37 ? -19.266 -30.469 -0.255 1 97.19 37 LEU B CA 1
ATOM 2193 C C . LEU B 1 37 ? -19.406 -29.203 -1.101 1 97.19 37 LEU B C 1
ATOM 2195 O O . LEU B 1 37 ? -19.562 -29.297 -2.322 1 97.19 37 LEU B O 1
ATOM 2199 N N . GLU B 1 38 ? -19.391 -28.062 -0.438 1 97.31 38 GLU B N 1
ATOM 2200 C CA . GLU B 1 38 ? -19.5 -26.797 -1.156 1 97.31 38 GLU B CA 1
ATOM 2201 C C . GLU B 1 38 ? -18.344 -26.641 -2.156 1 97.31 38 GLU B C 1
ATOM 2203 O O . GLU B 1 38 ? -18.562 -26.203 -3.287 1 97.31 38 GLU B O 1
ATOM 2208 N N . LEU B 1 39 ? -17.203 -27 -1.692 1 97.19 39 LEU B N 1
ATOM 2209 C CA . LEU B 1 39 ? -16.031 -26.922 -2.555 1 97.19 39 LEU B CA 1
ATOM 2210 C C . LEU B 1 39 ? -16.141 -27.906 -3.707 1 97.19 39 LEU B C 1
ATOM 2212 O O . LEU B 1 39 ? -15.797 -27.594 -4.848 1 97.19 39 LEU B O 1
ATOM 2216 N N . ALA B 1 40 ? -16.641 -29.094 -3.445 1 97.38 40 ALA B N 1
ATOM 2217 C CA . ALA B 1 40 ? -16.844 -30.125 -4.469 1 97.38 40 ALA B CA 1
ATOM 2218 C C . ALA B 1 40 ? -17.828 -29.656 -5.527 1 97.38 40 ALA B C 1
ATOM 2220 O O . ALA B 1 40 ? -17.625 -29.859 -6.723 1 97.38 40 ALA B O 1
ATOM 2221 N N . ILE B 1 41 ? -18.875 -29.047 -5.062 1 97.06 41 ILE B N 1
ATOM 2222 C CA . ILE B 1 41 ? -19.906 -28.531 -5.965 1 97.06 41 ILE B CA 1
ATOM 2223 C C . ILE B 1 41 ? -19.297 -27.484 -6.887 1 97.06 41 ILE B C 1
ATOM 2225 O O . ILE B 1 41 ? -19.547 -27.484 -8.094 1 97.06 41 ILE B O 1
ATOM 2229 N N . SER B 1 42 ? -18.469 -26.578 -6.324 1 96.94 42 SER B N 1
ATOM 2230 C CA . SER B 1 42 ? -17.828 -25.547 -7.105 1 96.94 42 SER B CA 1
ATOM 2231 C C . SER B 1 42 ? -16.922 -26.141 -8.18 1 96.94 42 SER B C 1
ATOM 2233 O O . SER B 1 42 ? -16.984 -25.734 -9.344 1 96.94 42 SER B O 1
ATOM 2235 N N . ILE B 1 43 ? -16.109 -27.094 -7.777 1 97.12 43 ILE B N 1
ATOM 2236 C CA . ILE B 1 43 ? -15.18 -27.734 -8.711 1 97.12 43 ILE B CA 1
ATOM 2237 C C . ILE B 1 43 ? -15.953 -28.469 -9.797 1 97.12 43 ILE B C 1
ATOM 2239 O O . ILE B 1 43 ? -15.656 -28.328 -10.984 1 97.12 43 ILE B O 1
ATOM 2243 N N . LYS B 1 44 ? -16.953 -29.219 -9.414 1 97.38 44 LYS B N 1
ATOM 2244 C CA . LYS B 1 44 ? -17.766 -29.984 -10.359 1 97.38 44 LYS B CA 1
ATOM 2245 C C . LYS B 1 44 ? -18.453 -29.062 -11.359 1 97.38 44 LYS B C 1
ATOM 2247 O O . LYS B 1 44 ? -18.531 -29.375 -12.547 1 97.38 44 LYS B O 1
ATOM 2252 N N . THR B 1 45 ? -19.016 -27.969 -10.852 1 97.56 45 THR B N 1
ATOM 2253 C CA . THR B 1 45 ? -19.703 -27.016 -11.719 1 97.56 45 THR B CA 1
ATOM 2254 C C . THR B 1 45 ? -18.75 -26.438 -12.75 1 97.56 45 THR B C 1
ATOM 2256 O O . THR B 1 45 ? -19.109 -26.266 -13.914 1 97.56 45 THR B O 1
ATOM 2259 N N . ILE B 1 46 ? -17.531 -26.125 -12.312 1 97.25 46 ILE B N 1
ATOM 2260 C CA . ILE B 1 46 ? -16.516 -25.625 -13.227 1 97.25 46 ILE B CA 1
ATOM 2261 C C . ILE B 1 46 ? -16.25 -26.656 -14.312 1 97.25 46 ILE B C 1
ATOM 2263 O O . ILE B 1 46 ? -16.219 -26.328 -15.5 1 97.25 46 ILE B O 1
ATOM 2267 N N . LEU B 1 47 ? -16.078 -27.906 -13.953 1 97 47 LEU B N 1
ATOM 2268 C CA . LEU B 1 47 ? -15.836 -28.984 -14.914 1 97 47 LEU B CA 1
ATOM 2269 C C . LEU B 1 47 ? -16.984 -29.094 -15.906 1 97 47 LEU B C 1
ATOM 2271 O O . LEU B 1 47 ? -16.766 -29.234 -17.109 1 97 47 LEU B O 1
ATOM 2275 N N . GLU B 1 48 ? -18.172 -28.938 -15.414 1 97.25 48 GLU B N 1
ATOM 2276 C CA . GLU B 1 48 ? -19.359 -29.031 -16.25 1 97.25 48 GLU B CA 1
ATOM 2277 C C . GLU B 1 48 ? -19.391 -27.891 -17.266 1 97.25 48 GLU B C 1
ATOM 2279 O O . GLU B 1 48 ? -19.781 -28.094 -18.422 1 97.25 48 GLU B O 1
ATOM 2284 N N . ILE B 1 49 ? -19.078 -26.734 -16.828 1 97.56 49 ILE B N 1
ATOM 2285 C CA . ILE B 1 49 ? -19.047 -25.562 -17.703 1 97.56 49 ILE B CA 1
ATOM 2286 C C . ILE B 1 49 ? -18.109 -25.828 -18.875 1 97.56 49 ILE B C 1
ATOM 2288 O O . ILE B 1 49 ? -18.406 -25.438 -20.016 1 97.56 49 ILE B O 1
ATOM 2292 N N . TYR B 1 50 ? -17.062 -26.484 -18.641 1 96.62 50 TYR B N 1
ATOM 2293 C CA . TYR B 1 50 ? -16.078 -26.734 -19.672 1 96.62 50 TYR B CA 1
ATOM 2294 C C . TYR B 1 50 ? -16.281 -28.109 -20.312 1 96.62 50 TYR B C 1
ATOM 2296 O O . TYR B 1 50 ? -15.43 -28.594 -21.062 1 96.62 50 TYR B O 1
ATOM 2304 N N . GLN B 1 51 ? -17.344 -28.797 -19.938 1 97 51 GLN B N 1
ATOM 2305 C CA . GLN B 1 51 ? -17.766 -30.062 -20.516 1 97 51 GLN B CA 1
ATOM 2306 C C . GLN B 1 51 ? -16.75 -31.156 -20.266 1 97 51 GLN B C 1
ATOM 2308 O O . GLN B 1 51 ? -16.438 -31.938 -21.156 1 97 51 GLN B O 1
ATOM 2313 N N . ILE B 1 52 ? -16.219 -31.172 -19.125 1 95.88 52 ILE B N 1
ATOM 2314 C CA . ILE B 1 52 ? -15.273 -32.188 -18.688 1 95.88 52 ILE B CA 1
ATOM 2315 C C . ILE B 1 52 ? -15.961 -33.125 -17.688 1 95.88 52 ILE B C 1
ATOM 2317 O O . ILE B 1 52 ? -16.578 -32.656 -16.719 1 95.88 52 ILE B O 1
ATOM 2321 N N . GLN B 1 53 ? -15.906 -34.375 -17.906 1 95.56 53 GLN B N 1
ATOM 2322 C CA . GLN B 1 53 ? -16.469 -35.344 -16.969 1 95.56 53 GLN B CA 1
ATOM 2323 C C . GLN B 1 53 ? -15.5 -35.625 -15.828 1 95.56 53 GLN B C 1
ATOM 2325 O O . GLN B 1 53 ? -14.281 -35.656 -16.031 1 95.56 53 GLN B O 1
ATOM 2330 N N . THR B 1 54 ? -16.062 -35.875 -14.68 1 94.69 54 THR B N 1
ATOM 2331 C CA . THR B 1 54 ? -15.25 -36.125 -13.5 1 94.69 54 THR B CA 1
ATOM 2332 C C . THR B 1 54 ? -14.391 -37.375 -13.703 1 94.69 54 THR B C 1
ATOM 2334 O O . THR B 1 54 ? -13.305 -37.5 -13.148 1 94.69 54 THR B O 1
ATOM 2337 N N . THR B 1 55 ? -14.859 -38.281 -14.531 1 94.12 55 THR B N 1
ATOM 2338 C CA . THR B 1 55 ? -14.156 -39.531 -14.797 1 94.12 55 THR B CA 1
ATOM 2339 C C . THR B 1 55 ? -12.891 -39.281 -15.617 1 94.12 55 THR B C 1
ATOM 2341 O O . THR B 1 55 ? -12.023 -40.156 -15.719 1 94.12 55 THR B O 1
ATOM 2344 N N . GLU B 1 56 ? -12.789 -38.125 -16.188 1 94.38 56 GLU B N 1
ATOM 2345 C CA . GLU B 1 56 ? -11.633 -37.75 -17 1 94.38 56 GLU B CA 1
ATOM 2346 C C . GLU B 1 56 ? -10.484 -37.219 -16.141 1 94.38 56 GLU B C 1
ATOM 2348 O O . GLU B 1 56 ? -9.375 -37.031 -16.641 1 94.38 56 GLU B O 1
ATOM 2353 N N . ILE B 1 57 ? -10.758 -37.031 -14.891 1 95.69 57 ILE B N 1
ATOM 2354 C CA . ILE B 1 57 ? -9.734 -36.531 -13.992 1 95.69 57 ILE B CA 1
ATOM 2355 C C . ILE B 1 57 ? -8.812 -37.656 -13.547 1 95.69 57 ILE B C 1
ATOM 2357 O O . ILE B 1 57 ? -9.25 -38.594 -12.852 1 95.69 57 ILE B O 1
ATOM 2361 N N . GLU B 1 58 ? -7.574 -37.594 -13.914 1 93.62 58 GLU B N 1
ATOM 2362 C CA . GLU B 1 58 ? -6.613 -38.656 -13.641 1 93.62 58 GLU B CA 1
ATOM 2363 C C . GLU B 1 58 ? -5.719 -38.312 -12.453 1 93.62 58 GLU B C 1
ATOM 2365 O O . GLU B 1 58 ? -5.047 -39.156 -11.898 1 93.62 58 GLU B O 1
ATOM 2370 N N . GLY B 1 59 ? -5.656 -37.094 -12.133 1 95.94 59 GLY B N 1
ATOM 2371 C CA . GLY B 1 59 ? -4.812 -36.625 -11.047 1 95.94 59 GLY B CA 1
ATOM 2372 C C . GLY B 1 59 ? -5.152 -35.219 -10.602 1 95.94 59 GLY B C 1
ATOM 2373 O O . GLY B 1 59 ? -5.926 -34.5 -11.258 1 95.94 59 GLY B O 1
ATOM 2374 N N . CYS B 1 60 ? -4.609 -34.812 -9.461 1 97.62 60 CYS B N 1
ATOM 2375 C CA . CYS B 1 60 ? -4.824 -33.5 -8.898 1 97.62 60 CYS B CA 1
ATOM 2376 C C . CYS B 1 60 ? -3.578 -33 -8.172 1 97.62 60 CYS B C 1
ATOM 2378 O O . CYS B 1 60 ? -2.904 -33.781 -7.492 1 97.62 60 CYS B O 1
ATOM 2380 N N . ILE B 1 61 ? -3.25 -31.812 -8.398 1 98 61 ILE B N 1
ATOM 2381 C CA . ILE B 1 61 ? -2.18 -31.172 -7.641 1 98 61 ILE B CA 1
ATOM 2382 C C . ILE B 1 61 ? -2.717 -29.922 -6.949 1 98 61 ILE B C 1
ATOM 2384 O O . ILE B 1 61 ? -3.5 -29.172 -7.531 1 98 61 ILE B O 1
ATOM 2388 N N . ILE B 1 62 ? -2.332 -29.703 -5.645 1 98 62 ILE B N 1
ATOM 2389 C CA . ILE B 1 62 ? -2.83 -28.594 -4.828 1 98 62 ILE B CA 1
ATOM 2390 C C . ILE B 1 62 ? -1.656 -27.781 -4.289 1 98 62 ILE B C 1
ATOM 2392 O O . ILE B 1 62 ? -0.703 -28.344 -3.742 1 98 62 ILE B O 1
ATOM 2396 N N . SER B 1 63 ? -1.637 -26.547 -4.57 1 97.88 63 SER B N 1
ATOM 2397 C CA . SER B 1 63 ? -0.808 -25.562 -3.895 1 97.88 63 SER B CA 1
ATOM 2398 C C . SER B 1 63 ? -1.632 -24.719 -2.922 1 97.88 63 SER B C 1
ATOM 2400 O O . SER B 1 63 ? -2.742 -24.297 -3.248 1 97.88 63 SER B O 1
ATOM 2402 N N . SER B 1 64 ? -1.146 -24.531 -1.698 1 96.94 64 SER B N 1
ATOM 2403 C CA . SER B 1 64 ? -1.959 -23.812 -0.719 1 96.94 64 SER B CA 1
ATOM 2404 C C . SER B 1 64 ? -1.092 -22.969 0.206 1 96.94 64 SER B C 1
ATOM 2406 O O . SER B 1 64 ? -0.051 -23.422 0.682 1 96.94 64 SER B O 1
ATOM 2408 N N . VAL B 1 65 ? -1.518 -21.766 0.385 1 94.5 65 VAL B N 1
ATOM 2409 C CA . VAL B 1 65 ? -0.915 -20.938 1.42 1 94.5 65 VAL B CA 1
ATOM 2410 C C . VAL B 1 65 ? -1.943 -20.641 2.508 1 94.5 65 VAL B C 1
ATOM 2412 O O . VAL B 1 65 ? -1.762 -19.719 3.307 1 94.5 65 VAL B O 1
ATOM 2415 N N . VAL B 1 66 ? -3.061 -21.328 2.527 1 94.94 66 VAL B N 1
ATOM 2416 C CA . VAL B 1 66 ? -4.117 -21.266 3.531 1 94.94 66 VAL B CA 1
ATOM 2417 C C . VAL B 1 66 ? -4.355 -22.656 4.117 1 94.94 66 VAL B C 1
ATOM 2419 O O . VAL B 1 66 ? -5.363 -23.297 3.818 1 94.94 66 VAL B O 1
ATOM 2422 N N . PRO B 1 67 ? -3.559 -23.031 5.02 1 92.12 67 PRO B N 1
ATOM 2423 C CA . PRO B 1 67 ? -3.576 -24.422 5.504 1 92.12 67 PRO B CA 1
ATOM 2424 C C . PRO B 1 67 ? -4.93 -24.828 6.086 1 92.12 67 PRO B C 1
ATOM 2426 O O . PRO B 1 67 ? -5.309 -26 6.016 1 92.12 67 PRO B O 1
ATOM 2429 N N . SER B 1 68 ? -5.672 -23.906 6.598 1 93.56 68 SER B N 1
ATOM 2430 C CA . SER B 1 68 ? -6.922 -24.219 7.293 1 93.56 68 SER B CA 1
ATOM 2431 C C . SER B 1 68 ? -7.945 -24.828 6.348 1 93.56 68 SER B C 1
ATOM 2433 O O . SER B 1 68 ? -8.898 -25.469 6.793 1 93.56 68 SER B O 1
ATOM 2435 N N . ILE B 1 69 ? -7.711 -24.75 5.016 1 95 69 ILE B N 1
ATOM 2436 C CA . ILE B 1 69 ? -8.727 -25.203 4.074 1 95 69 ILE B CA 1
ATOM 2437 C C . ILE B 1 69 ? -8.211 -26.422 3.312 1 95 69 ILE B C 1
ATOM 2439 O O . ILE B 1 69 ? -8.945 -27.016 2.52 1 95 69 ILE B O 1
ATOM 2443 N N . ASN B 1 70 ? -7 -26.828 3.57 1 95.69 70 ASN B N 1
ATOM 2444 C CA . ASN B 1 70 ? -6.363 -27.906 2.818 1 95.69 70 ASN B CA 1
ATOM 2445 C C . ASN B 1 70 ? -7.168 -29.203 2.893 1 95.69 70 ASN B C 1
ATOM 2447 O O . ASN B 1 70 ? -7.43 -29.828 1.869 1 95.69 70 ASN B O 1
ATOM 2451 N N . HIS B 1 71 ? -7.574 -29.531 4.121 1 95.88 71 HIS B N 1
ATOM 2452 C CA . HIS B 1 71 ? -8.297 -30.781 4.332 1 95.88 71 HIS B CA 1
ATOM 2453 C C . HIS B 1 71 ? -9.625 -30.781 3.586 1 95.88 71 HIS B C 1
ATOM 2455 O O . HIS B 1 71 ? -9.984 -31.766 2.947 1 95.88 71 HIS B O 1
ATOM 2461 N N . ALA B 1 72 ? -10.32 -29.672 3.652 1 96.94 72 ALA B N 1
ATOM 2462 C CA . ALA B 1 72 ? -11.617 -29.547 2.996 1 96.94 72 ALA B CA 1
ATOM 2463 C C . ALA B 1 72 ? -11.477 -29.672 1.479 1 96.94 72 ALA B C 1
ATOM 2465 O O . ALA B 1 72 ? -12.305 -30.297 0.818 1 96.94 72 ALA B O 1
ATOM 2466 N N . VAL B 1 73 ? -10.477 -29.109 0.905 1 97.31 73 VAL B N 1
ATOM 2467 C CA . VAL B 1 73 ? -10.266 -29.141 -0.538 1 97.31 73 VAL B CA 1
ATOM 2468 C C . VAL B 1 73 ? -9.914 -30.547 -0.981 1 97.31 73 VAL B C 1
ATOM 2470 O O . VAL B 1 73 ? -10.43 -31.047 -1.989 1 97.31 73 VAL B O 1
ATOM 2473 N N . ARG B 1 74 ? -9.031 -31.188 -0.257 1 96.44 74 ARG B N 1
ATOM 2474 C CA . ARG B 1 74 ? -8.664 -32.562 -0.572 1 96.44 74 ARG B CA 1
ATOM 2475 C C . ARG B 1 74 ? -9.891 -33.469 -0.57 1 96.44 74 ARG B C 1
ATOM 2477 O O . ARG B 1 74 ? -10.078 -34.281 -1.48 1 96.44 74 ARG B O 1
ATOM 2484 N N . LYS B 1 75 ? -10.719 -33.312 0.447 1 97.19 75 LYS B N 1
ATOM 2485 C CA . LYS B 1 75 ? -11.945 -34.125 0.55 1 97.19 75 LYS B CA 1
ATOM 2486 C C . LYS B 1 75 ? -12.898 -33.812 -0.6 1 97.19 75 LYS B C 1
ATOM 2488 O O . LYS B 1 75 ? -13.586 -34.688 -1.099 1 97.19 75 LYS B O 1
ATOM 2493 N N . ALA B 1 76 ? -12.93 -32.562 -0.939 1 97.69 76 ALA B N 1
ATOM 2494 C CA . ALA B 1 76 ? -13.773 -32.156 -2.057 1 97.69 76 ALA B CA 1
ATOM 2495 C C . ALA B 1 76 ? -13.359 -32.875 -3.346 1 97.69 76 ALA B C 1
ATOM 2497 O O . ALA B 1 76 ? -14.211 -33.375 -4.086 1 97.69 76 ALA B O 1
ATOM 2498 N N . VAL B 1 77 ? -12.07 -32.875 -3.602 1 97.38 77 VAL B N 1
ATOM 2499 C CA . VAL B 1 77 ? -11.547 -33.531 -4.801 1 97.38 77 VAL B CA 1
ATOM 2500 C C . VAL B 1 77 ? -11.875 -35 -4.766 1 97.38 77 VAL B C 1
ATOM 2502 O O . VAL B 1 77 ? -12.297 -35.594 -5.77 1 97.38 77 VAL B O 1
ATOM 2505 N N . GLU B 1 78 ? -11.703 -35.594 -3.656 1 95.88 78 GLU B N 1
ATOM 2506 C CA . GLU B 1 78 ? -11.969 -37.031 -3.49 1 95.88 78 GLU B CA 1
ATOM 2507 C C . GLU B 1 78 ? -13.438 -37.344 -3.756 1 95.88 78 GLU B C 1
ATOM 2509 O O . GLU B 1 78 ? -13.766 -38.438 -4.234 1 95.88 78 GLU B O 1
ATOM 2514 N N . LYS B 1 79 ? -14.297 -36.469 -3.443 1 95.69 79 LYS B N 1
ATOM 2515 C CA . LYS B 1 79 ? -15.734 -36.656 -3.627 1 95.69 79 LYS B CA 1
ATOM 2516 C C . LYS B 1 79 ? -16.094 -36.688 -5.109 1 95.69 79 LYS B C 1
ATOM 2518 O O . LYS B 1 79 ? -17.078 -37.344 -5.492 1 95.69 79 LYS B O 1
ATOM 2523 N N . ILE B 1 80 ? -15.336 -36.062 -5.91 1 94.94 80 ILE B N 1
ATOM 2524 C CA . ILE B 1 80 ? -15.805 -35.875 -7.281 1 94.94 80 ILE B CA 1
ATOM 2525 C C . ILE B 1 80 ? -14.938 -36.719 -8.227 1 94.94 80 ILE B C 1
ATOM 2527 O O . ILE B 1 80 ? -15.336 -37 -9.352 1 94.94 80 ILE B O 1
ATOM 2531 N N . ALA B 1 81 ? -13.742 -37 -7.773 1 93.06 81 ALA B N 1
ATOM 2532 C CA . ALA B 1 81 ? -12.805 -37.75 -8.617 1 93.06 81 ALA B CA 1
ATOM 2533 C C . ALA B 1 81 ? -12 -38.75 -7.797 1 93.06 81 ALA B C 1
ATOM 2535 O O . ALA B 1 81 ? -11.609 -38.469 -6.664 1 93.06 81 ALA B O 1
ATOM 2536 N N . HIS B 1 82 ? -11.82 -39.906 -8.391 1 91.12 82 HIS B N 1
ATOM 2537 C CA . HIS B 1 82 ? -10.938 -40.906 -7.789 1 91.12 82 HIS B CA 1
ATOM 2538 C C . HIS B 1 82 ? -9.539 -40.844 -8.398 1 91.12 82 HIS B C 1
ATOM 2540 O O . HIS B 1 82 ? -9.234 -41.562 -9.336 1 91.12 82 HIS B O 1
ATOM 2546 N N . CYS B 1 83 ? -8.75 -40 -7.887 1 92.19 83 CYS B N 1
ATOM 2547 C CA . CYS B 1 83 ? -7.426 -39.781 -8.461 1 92.19 83 CYS B CA 1
ATOM 2548 C C . CYS B 1 83 ? -6.398 -39.5 -7.375 1 92.19 83 CYS B C 1
ATOM 2550 O O . CYS B 1 83 ? -6.758 -39.312 -6.215 1 92.19 83 CYS B O 1
ATOM 2552 N N . HIS B 1 84 ? -5.176 -39.656 -7.723 1 92.25 84 HIS B N 1
ATOM 2553 C CA . HIS B 1 84 ? -4.066 -39.312 -6.844 1 92.25 84 HIS B CA 1
ATOM 2554 C C . HIS B 1 84 ? -3.953 -37.812 -6.672 1 92.25 84 HIS B C 1
ATOM 2556 O O . HIS B 1 84 ? -4.047 -37.062 -7.648 1 92.25 84 HIS B O 1
ATOM 2562 N N . VAL B 1 85 ? -3.846 -37.344 -5.363 1 95.06 85 VAL B N 1
ATOM 2563 C CA . VAL B 1 85 ? -3.74 -35.906 -5.066 1 95.06 85 VAL B CA 1
ATOM 2564 C C . VAL B 1 85 ? -2.346 -35.594 -4.523 1 95.06 85 VAL B C 1
ATOM 2566 O O . VAL B 1 85 ? -1.896 -36.219 -3.557 1 95.06 85 VAL B O 1
ATOM 2569 N N . VAL B 1 86 ? -1.649 -34.719 -5.199 1 96.19 86 VAL B N 1
ATOM 2570 C CA . VAL B 1 86 ? -0.349 -34.25 -4.746 1 96.19 86 VAL B CA 1
ATOM 2571 C C . VAL B 1 86 ? -0.506 -32.875 -4.094 1 96.19 86 VAL B C 1
ATOM 2573 O O . VAL B 1 86 ? -0.968 -31.922 -4.73 1 96.19 86 VAL B O 1
ATOM 2576 N N . LEU B 1 87 ? -0.237 -32.75 -2.869 1 95.81 87 LEU B N 1
ATOM 2577 C CA . LEU B 1 87 ? -0.179 -31.484 -2.176 1 95.81 87 LEU B CA 1
ATOM 2578 C C . LEU B 1 87 ? 1.249 -30.938 -2.143 1 95.81 87 LEU B C 1
ATOM 2580 O O . LEU B 1 87 ? 2.131 -31.547 -1.53 1 95.81 87 LEU B O 1
ATOM 2584 N N . VAL B 1 88 ? 1.492 -29.844 -2.811 1 96.31 88 VAL B N 1
ATOM 2585 C CA . VAL B 1 88 ? 2.836 -29.266 -2.891 1 96.31 88 VAL B CA 1
ATOM 2586 C C . VAL B 1 88 ? 3.342 -28.938 -1.488 1 96.31 88 VAL B C 1
ATOM 2588 O O . VAL B 1 88 ? 2.691 -28.203 -0.744 1 96.31 88 VAL B O 1
ATOM 2591 N N . GLY B 1 89 ? 4.449 -29.406 -1.133 1 91.19 89 GLY B N 1
ATOM 2592 C CA . GLY B 1 89 ? 5.055 -29.234 0.178 1 91.19 89 GLY B CA 1
ATOM 2593 C C . GLY B 1 89 ? 6.281 -30.094 0.384 1 91.19 89 GLY B C 1
ATOM 2594 O O . GLY B 1 89 ? 6.898 -30.562 -0.583 1 91.19 89 GLY B O 1
ATOM 2595 N N . PRO B 1 90 ? 6.645 -30.266 1.682 1 87.5 90 PRO B N 1
ATOM 2596 C CA . PRO B 1 90 ? 7.809 -31.109 1.966 1 87.5 90 PRO B CA 1
ATOM 2597 C C . PRO B 1 90 ? 7.688 -32.5 1.351 1 87.5 90 PRO B C 1
ATOM 2599 O O . PRO B 1 90 ? 6.629 -33.125 1.438 1 87.5 90 PRO B O 1
ATOM 2602 N N . GLY B 1 91 ? 8.719 -32.938 0.694 1 89.69 91 GLY B N 1
ATOM 2603 C CA . GLY B 1 91 ? 8.742 -34.281 0.117 1 89.69 91 GLY B CA 1
ATOM 2604 C C . GLY B 1 91 ? 8.398 -34.281 -1.359 1 89.69 91 GLY B C 1
ATOM 2605 O O . GLY B 1 91 ? 8.703 -35.25 -2.062 1 89.69 91 GLY B O 1
ATOM 2606 N N . VAL B 1 92 ? 7.738 -33.312 -1.849 1 95.31 92 VAL B N 1
ATOM 2607 C CA . VAL B 1 92 ? 7.375 -33.219 -3.26 1 95.31 92 VAL B CA 1
ATOM 2608 C C . VAL B 1 92 ? 8.586 -32.781 -4.078 1 95.31 92 VAL B C 1
ATOM 2610 O O . VAL B 1 92 ? 9.289 -31.859 -3.703 1 95.31 92 VAL B O 1
ATOM 2613 N N . LYS B 1 93 ? 8.859 -33.469 -5.148 1 96.31 93 LYS B N 1
ATOM 2614 C CA . LYS B 1 93 ? 9.969 -33.125 -6.035 1 96.31 93 LYS B CA 1
ATOM 2615 C C . LYS B 1 93 ? 9.633 -31.906 -6.895 1 96.31 93 LYS B C 1
ATOM 2617 O O . LYS B 1 93 ? 8.727 -31.969 -7.73 1 96.31 93 LYS B O 1
ATOM 2622 N N . THR B 1 94 ? 10.328 -30.875 -6.754 1 96.19 94 THR B N 1
ATOM 2623 C CA . THR B 1 94 ? 10.062 -29.672 -7.52 1 96.19 94 THR B CA 1
ATOM 2624 C C . THR B 1 94 ? 11.203 -29.375 -8.492 1 96.19 94 THR B C 1
ATOM 2626 O O . THR B 1 94 ? 11.008 -28.734 -9.516 1 96.19 94 THR B O 1
ATOM 2629 N N . GLY B 1 95 ? 12.422 -29.875 -8.109 1 95.5 95 GLY B N 1
ATOM 2630 C CA . GLY B 1 95 ? 13.602 -29.562 -8.898 1 95.5 95 GLY B CA 1
ATOM 2631 C C . GLY B 1 95 ? 14.164 -28.172 -8.625 1 95.5 95 GLY B C 1
ATOM 2632 O O . GLY B 1 95 ? 15.141 -27.766 -9.25 1 95.5 95 GLY B O 1
ATOM 2633 N N . LEU B 1 96 ? 13.578 -27.469 -7.75 1 97.19 96 LEU B N 1
ATOM 2634 C CA . LEU B 1 96 ? 14 -26.109 -7.422 1 97.19 96 LEU B CA 1
ATOM 2635 C C . LEU B 1 96 ? 15.016 -26.125 -6.289 1 97.19 96 LEU B C 1
ATOM 2637 O O . LEU B 1 96 ? 14.789 -26.75 -5.25 1 97.19 96 LEU B O 1
ATOM 2641 N N . GLN B 1 97 ? 16.141 -25.547 -6.523 1 97.44 97 GLN B N 1
ATOM 2642 C CA . GLN B 1 97 ? 17.078 -25.312 -5.434 1 97.44 97 GLN B CA 1
ATOM 2643 C C . GLN B 1 97 ? 16.703 -24.078 -4.629 1 97.44 97 GLN B C 1
ATOM 2645 O O . GLN B 1 97 ? 16.719 -22.969 -5.145 1 97.44 97 GLN B O 1
ATOM 2650 N N . ILE B 1 98 ? 16.359 -24.266 -3.369 1 97.44 98 ILE B N 1
ATOM 2651 C CA . ILE B 1 98 ? 15.898 -23.188 -2.498 1 97.44 98 ILE B CA 1
ATOM 2652 C C . ILE B 1 98 ? 17 -22.797 -1.522 1 97.44 98 ILE B C 1
ATOM 2654 O O . ILE B 1 98 ? 17.375 -23.594 -0.65 1 97.44 98 ILE B O 1
ATOM 2658 N N . ALA B 1 99 ? 17.562 -21.609 -1.688 1 97.75 99 ALA B N 1
ATOM 2659 C CA . ALA B 1 99 ? 18.703 -21.141 -0.902 1 97.75 99 ALA B CA 1
ATOM 2660 C C . ALA B 1 99 ? 18.312 -19.984 0.015 1 97.75 99 ALA B C 1
ATOM 2662 O O . ALA B 1 99 ? 18.844 -18.891 -0.099 1 97.75 99 ALA B O 1
ATOM 2663 N N . ILE B 1 100 ? 17.359 -20.234 0.938 1 97.25 100 ILE B N 1
ATOM 2664 C CA . ILE B 1 100 ? 16.953 -19.25 1.94 1 97.25 100 ILE B CA 1
ATOM 2665 C C . ILE B 1 100 ? 17.094 -19.844 3.336 1 97.25 100 ILE B C 1
ATOM 2667 O O . ILE B 1 100 ? 17.469 -21.016 3.48 1 97.25 100 ILE B O 1
ATOM 2671 N N . ASP B 1 101 ? 16.828 -19.062 4.398 1 96.69 101 ASP B N 1
ATOM 2672 C CA . ASP B 1 101 ? 17.109 -19.484 5.773 1 96.69 101 ASP B CA 1
ATOM 2673 C C . ASP B 1 101 ? 16.312 -20.734 6.141 1 96.69 101 ASP B C 1
ATOM 2675 O O . ASP B 1 101 ? 16.875 -21.672 6.723 1 96.69 101 ASP B O 1
ATOM 2679 N N . ASN B 1 102 ? 15.023 -20.719 5.797 1 94.5 102 ASN B N 1
ATOM 2680 C CA . ASN B 1 102 ? 14.133 -21.844 6.062 1 94.5 102 ASN B CA 1
ATOM 2681 C C . ASN B 1 102 ? 13.32 -22.219 4.82 1 94.5 102 ASN B C 1
ATOM 2683 O O . ASN B 1 102 ? 12.188 -21.766 4.648 1 94.5 102 ASN B O 1
ATOM 2687 N N . PRO B 1 103 ? 13.836 -23.125 4.059 1 94.31 103 PRO B N 1
ATOM 2688 C CA . PRO B 1 103 ? 13.219 -23.484 2.777 1 94.31 103 PRO B CA 1
ATOM 2689 C C . PRO B 1 103 ? 11.758 -23.906 2.92 1 94.31 103 PRO B C 1
ATOM 2691 O O . PRO B 1 103 ? 10.953 -23.672 2.018 1 94.31 103 PRO B O 1
ATOM 2694 N N . ALA B 1 104 ? 11.422 -24.484 4.039 1 89.62 104 ALA B N 1
ATOM 2695 C CA . ALA B 1 104 ? 10.07 -25 4.254 1 89.62 104 ALA B CA 1
ATOM 2696 C C . ALA B 1 104 ? 9.062 -23.859 4.344 1 89.62 104 ALA B C 1
ATOM 2698 O O . ALA B 1 104 ? 7.852 -24.078 4.207 1 89.62 104 ALA B O 1
ATOM 2699 N N . GLN B 1 105 ? 9.531 -22.625 4.469 1 89 105 GLN B N 1
ATOM 2700 C CA . GLN B 1 105 ? 8.656 -21.469 4.66 1 89 105 GLN B CA 1
ATOM 2701 C C . GLN B 1 105 ? 8.273 -20.844 3.322 1 89 105 GLN B C 1
ATOM 2703 O O . GLN B 1 105 ? 7.375 -20 3.26 1 89 105 GLN B O 1
ATOM 2708 N N . LEU B 1 106 ? 8.953 -21.281 2.301 1 94.44 106 LEU B N 1
ATOM 2709 C CA . LEU B 1 106 ? 8.633 -20.719 0.996 1 94.44 106 LEU B CA 1
ATOM 2710 C C . LEU B 1 106 ? 7.246 -21.172 0.539 1 94.44 106 LEU B C 1
ATOM 2712 O O . LEU B 1 106 ? 6.961 -22.375 0.506 1 94.44 106 LEU B O 1
ATOM 2716 N N . GLY B 1 107 ? 6.402 -20.25 0.28 1 94.62 107 GLY B N 1
ATOM 2717 C CA . GLY B 1 107 ? 5.062 -20.562 -0.179 1 94.62 107 GLY B CA 1
ATOM 2718 C C . GLY B 1 107 ? 5.047 -21.438 -1.414 1 94.62 107 GLY B C 1
ATOM 2719 O O . GLY B 1 107 ? 5.871 -21.266 -2.314 1 94.62 107 GLY B O 1
ATOM 2720 N N . SER B 1 108 ? 4.121 -22.359 -1.433 1 96.06 108 SER B N 1
ATOM 2721 C CA . SER B 1 108 ? 4.031 -23.312 -2.535 1 96.06 108 SER B CA 1
ATOM 2722 C C . SER B 1 108 ? 3.732 -22.609 -3.854 1 96.06 108 SER B C 1
ATOM 2724 O O . SER B 1 108 ? 4.168 -23.062 -4.914 1 96.06 108 SER B O 1
ATOM 2726 N N . ASP B 1 109 ? 3 -21.531 -3.797 1 96.62 109 ASP B N 1
ATOM 2727 C CA . ASP B 1 109 ? 2.73 -20.75 -5 1 96.62 109 ASP B CA 1
ATOM 2728 C C . ASP B 1 109 ? 4.016 -20.172 -5.578 1 96.62 109 ASP B C 1
ATOM 2730 O O . ASP B 1 109 ? 4.215 -20.172 -6.793 1 96.62 109 ASP B O 1
ATOM 2734 N N . ARG B 1 110 ? 4.898 -19.703 -4.691 1 97.25 110 ARG B N 1
ATOM 2735 C CA . ARG B 1 110 ? 6.176 -19.141 -5.125 1 97.25 110 ARG B CA 1
ATOM 2736 C C . ARG B 1 110 ? 7.078 -20.219 -5.711 1 97.25 110 ARG B C 1
ATOM 2738 O O . ARG B 1 110 ? 7.832 -19.969 -6.648 1 97.25 110 ARG B O 1
ATOM 2745 N N . VAL B 1 111 ? 7.008 -21.422 -5.121 1 97.88 111 VAL B N 1
ATOM 2746 C CA . VAL B 1 111 ? 7.738 -22.562 -5.66 1 97.88 111 VAL B CA 1
ATOM 2747 C C . VAL B 1 111 ? 7.258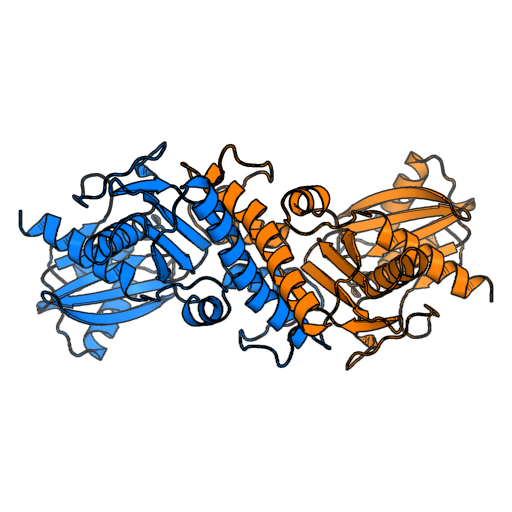 -22.859 -7.078 1 97.88 111 VAL B C 1
ATOM 2749 O O . VAL B 1 111 ? 8.07 -23 -8 1 97.88 111 VAL B O 1
ATOM 2752 N N . ALA B 1 112 ? 5.961 -22.938 -7.223 1 98.06 112 ALA B N 1
ATOM 2753 C CA . ALA B 1 112 ? 5.383 -23.234 -8.531 1 98.06 112 ALA B CA 1
ATOM 2754 C C . ALA B 1 112 ? 5.789 -22.188 -9.562 1 98.06 112 ALA B C 1
ATOM 2756 O O . ALA B 1 112 ? 6.172 -22.531 -10.688 1 98.06 112 ALA B O 1
ATOM 2757 N N . ASP B 1 113 ? 5.691 -20.938 -9.195 1 98.44 113 ASP B N 1
ATOM 2758 C CA . ASP B 1 113 ? 6.09 -19.844 -10.086 1 98.44 113 ASP B CA 1
ATOM 2759 C C . ASP B 1 113 ? 7.551 -20 -10.508 1 98.44 113 ASP B C 1
ATOM 2761 O O . ASP B 1 113 ? 7.879 -19.828 -11.688 1 98.44 113 ASP B O 1
ATOM 2765 N N . ALA B 1 114 ? 8.398 -20.281 -9.555 1 98.62 114 ALA B N 1
ATOM 2766 C CA . ALA B 1 114 ? 9.836 -20.391 -9.82 1 98.62 114 ALA B CA 1
ATOM 2767 C C . ALA B 1 114 ? 10.133 -21.547 -10.773 1 98.62 114 ALA B C 1
ATOM 2769 O O . ALA B 1 114 ? 10.945 -21.422 -11.688 1 98.62 114 ALA B O 1
ATOM 2770 N N . VAL B 1 115 ? 9.492 -22.688 -10.539 1 98.38 115 VAL B N 1
ATOM 2771 C CA . VAL B 1 115 ? 9.688 -23.859 -11.375 1 98.38 115 VAL B CA 1
ATOM 2772 C C . VAL B 1 115 ? 9.305 -23.547 -12.812 1 98.38 115 VAL B C 1
ATOM 2774 O O . VAL B 1 115 ? 10.047 -23.859 -13.75 1 98.38 115 VAL B O 1
ATOM 2777 N N . ALA B 1 116 ? 8.148 -22.906 -12.977 1 98.25 116 ALA B N 1
ATOM 2778 C CA . ALA B 1 116 ? 7.699 -22.531 -14.312 1 98.25 116 ALA B CA 1
ATOM 2779 C C . ALA B 1 116 ? 8.664 -21.531 -14.953 1 98.25 116 ALA B C 1
ATOM 2781 O O . ALA B 1 116 ? 9.008 -21.672 -16.125 1 98.25 116 ALA B O 1
ATOM 2782 N N . ALA B 1 117 ? 9.102 -20.531 -14.219 1 98.69 117 ALA B N 1
ATOM 2783 C CA . ALA B 1 117 ? 10.008 -19.5 -14.727 1 98.69 117 ALA B CA 1
ATOM 2784 C C . ALA B 1 117 ? 11.32 -20.109 -15.211 1 98.69 117 ALA B C 1
ATOM 2786 O O . ALA B 1 117 ? 11.797 -19.781 -16.297 1 98.69 117 ALA B O 1
ATOM 2787 N N . LEU B 1 118 ? 11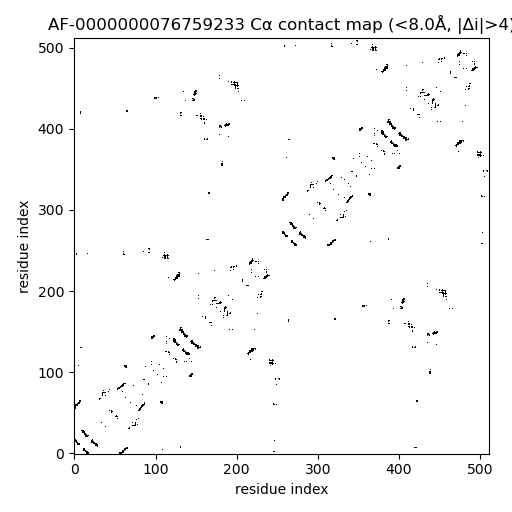.867 -21.031 -14.438 1 98.38 118 LEU B N 1
ATOM 2788 C CA . LEU B 1 118 ? 13.141 -21.656 -14.766 1 98.38 118 LEU B CA 1
ATOM 2789 C C . LEU B 1 118 ? 13.023 -22.531 -16 1 98.38 118 LEU B C 1
ATOM 2791 O O . LEU B 1 118 ? 14 -22.766 -16.703 1 98.38 118 LEU B O 1
ATOM 2795 N N . HIS B 1 119 ? 11.875 -23.062 -16.172 1 97.56 119 HIS B N 1
ATOM 2796 C CA . HIS B 1 119 ? 11.625 -23.906 -17.328 1 97.56 119 HIS B CA 1
ATOM 2797 C C . HIS B 1 119 ? 11.586 -23.078 -18.609 1 97.56 119 HIS B C 1
ATOM 2799 O O . HIS B 1 119 ? 12.023 -23.547 -19.672 1 97.56 119 HIS B O 1
ATOM 2805 N N . GLU B 1 120 ? 11.109 -21.844 -18.531 1 97.25 120 GLU B N 1
ATOM 2806 C CA . GLU B 1 120 ? 10.789 -21.078 -19.734 1 97.25 120 GLU B CA 1
ATOM 2807 C C . GLU B 1 120 ? 11.828 -19.984 -20 1 97.25 120 GLU B C 1
ATOM 2809 O O . GLU B 1 120 ? 11.984 -19.516 -21.125 1 97.25 120 GLU B O 1
ATOM 2814 N N . TYR B 1 121 ? 12.531 -19.547 -18.953 1 97.44 121 TYR B N 1
ATOM 2815 C CA . TYR B 1 121 ? 13.414 -18.391 -19.078 1 97.44 121 TYR B CA 1
ATOM 2816 C C . TYR B 1 121 ? 14.797 -18.703 -18.516 1 97.44 121 TYR B C 1
ATOM 2818 O O . TYR B 1 121 ? 14.961 -19.625 -17.719 1 97.44 121 TYR B O 1
ATOM 2826 N N . GLN B 1 122 ? 15.781 -17.922 -18.922 1 97.25 122 GLN B N 1
ATOM 2827 C CA . GLN B 1 122 ? 17.141 -18.062 -18.438 1 97.25 122 GLN B CA 1
ATOM 2828 C C . GLN B 1 122 ? 17.375 -17.203 -17.188 1 97.25 122 GLN B C 1
ATOM 2830 O O . GLN B 1 122 ? 16.953 -16.047 -17.156 1 97.25 122 GLN B O 1
ATOM 2835 N N . PRO B 1 123 ? 18.031 -17.672 -16.156 1 98.06 123 PRO B N 1
ATOM 2836 C CA . PRO B 1 123 ? 18.359 -16.875 -14.977 1 98.06 123 PRO B CA 1
ATOM 2837 C C . PRO B 1 123 ? 19.469 -15.859 -15.234 1 98.06 123 PRO B C 1
ATOM 2839 O O . PRO B 1 123 ? 20.234 -16 -16.188 1 98.06 123 PRO B O 1
ATOM 2842 N N . PRO B 1 124 ? 19.594 -14.883 -14.383 1 98.75 124 PRO B N 1
ATOM 2843 C CA . PRO B 1 124 ? 18.766 -14.586 -13.219 1 98.75 124 PRO B CA 1
ATOM 2844 C C . PRO B 1 124 ? 17.344 -14.148 -13.594 1 98.75 124 PRO B C 1
ATOM 2846 O O . PRO B 1 124 ? 17.141 -13.586 -14.672 1 98.75 124 PRO B O 1
ATOM 2849 N N . ILE B 1 125 ? 16.375 -14.453 -12.758 1 98.88 125 ILE B N 1
ATOM 2850 C CA . ILE B 1 125 ? 14.969 -14.141 -12.977 1 98.88 125 ILE B CA 1
ATOM 2851 C C . ILE B 1 125 ? 14.375 -13.508 -11.719 1 98.88 125 ILE B C 1
ATOM 2853 O O . ILE B 1 125 ? 14.695 -13.93 -10.602 1 98.88 125 ILE B O 1
ATOM 2857 N N . VAL B 1 126 ? 13.602 -12.508 -11.852 1 98.94 126 VAL B N 1
ATOM 2858 C CA . VAL B 1 126 ? 12.766 -11.969 -10.773 1 98.94 126 VAL B CA 1
ATOM 2859 C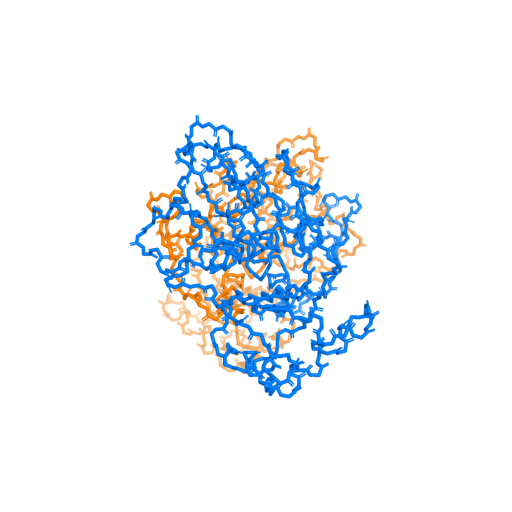 C . VAL B 1 126 ? 11.297 -12.141 -11.133 1 98.94 126 VAL B C 1
ATOM 2861 O O . VAL B 1 126 ? 10.852 -11.711 -12.203 1 98.94 126 VAL B O 1
ATOM 2864 N N . ILE B 1 127 ? 10.562 -12.797 -10.289 1 98.94 127 ILE B N 1
ATOM 2865 C CA . ILE B 1 127 ? 9.141 -13.039 -10.516 1 98.94 127 ILE B CA 1
ATOM 2866 C C . ILE B 1 127 ? 8.312 -12.125 -9.602 1 98.94 127 ILE B C 1
ATOM 2868 O O . ILE B 1 127 ? 8.453 -12.164 -8.383 1 98.94 127 ILE B O 1
ATOM 2872 N N . ILE B 1 128 ? 7.512 -11.32 -10.18 1 98.94 128 ILE B N 1
ATOM 2873 C CA . ILE B 1 128 ? 6.586 -10.453 -9.461 1 98.94 128 ILE B CA 1
ATOM 2874 C C . ILE B 1 128 ? 5.191 -11.078 -9.461 1 98.94 128 ILE B C 1
ATOM 2876 O O . ILE B 1 128 ? 4.566 -11.211 -10.516 1 98.94 128 ILE B O 1
ATOM 2880 N N . ASP B 1 129 ? 4.707 -11.477 -8.359 1 98.56 129 ASP B N 1
ATOM 2881 C CA . ASP B 1 129 ? 3.357 -12.016 -8.227 1 98.56 129 ASP B CA 1
ATOM 2882 C C . ASP B 1 129 ? 2.438 -11.031 -7.508 1 98.56 129 ASP B C 1
ATOM 2884 O O . ASP B 1 129 ? 2.535 -10.852 -6.293 1 98.56 129 ASP B O 1
ATOM 2888 N N . MET B 1 130 ? 1.561 -10.43 -8.219 1 98.06 130 MET B N 1
ATOM 2889 C CA . MET B 1 130 ? 0.692 -9.383 -7.691 1 98.06 130 MET B CA 1
ATOM 2890 C C . MET B 1 130 ? -0.664 -9.953 -7.285 1 98.06 130 MET B C 1
ATOM 2892 O O . MET B 1 130 ? -1.608 -9.938 -8.078 1 98.06 130 MET B O 1
ATOM 2896 N N . GLY B 1 131 ? -0.822 -10.375 -6.102 1 96 131 GLY B N 1
ATOM 2897 C CA . GLY B 1 131 ? -2.045 -10.891 -5.504 1 96 131 GLY B CA 1
ATOM 2898 C C . GLY B 1 131 ? -2.439 -10.156 -4.234 1 96 131 GLY B C 1
ATOM 2899 O O . GLY B 1 131 ? -2.439 -8.922 -4.195 1 96 131 GLY B O 1
ATOM 2900 N N . THR B 1 132 ? -2.828 -11.023 -3.186 1 96.75 132 THR B N 1
ATOM 2901 C CA . THR B 1 132 ? -3.125 -10.438 -1.886 1 96.75 132 THR B CA 1
ATOM 2902 C C . THR B 1 132 ? -1.929 -9.641 -1.366 1 96.75 132 THR B C 1
ATOM 2904 O O . THR B 1 132 ? -2.088 -8.531 -0.861 1 96.75 132 THR B O 1
ATOM 2907 N N . ALA B 1 133 ? -0.833 -10.219 -1.465 1 97.81 133 ALA B N 1
ATOM 2908 C CA . ALA B 1 133 ? 0.452 -9.539 -1.322 1 97.81 133 ALA B CA 1
ATOM 2909 C C . ALA B 1 133 ? 1.159 -9.414 -2.668 1 97.81 133 ALA B C 1
ATOM 2911 O O . ALA B 1 133 ? 0.841 -10.141 -3.613 1 97.81 133 ALA B O 1
ATOM 2912 N N . THR B 1 134 ? 1.972 -8.461 -2.852 1 98.56 134 THR B N 1
ATOM 2913 C CA . THR B 1 134 ? 2.912 -8.43 -3.965 1 98.56 134 THR B CA 1
ATOM 2914 C C . THR B 1 134 ? 4.25 -9.047 -3.561 1 98.56 134 THR B C 1
ATOM 2916 O O . THR B 1 134 ? 4.938 -8.523 -2.684 1 98.56 134 THR B O 1
ATOM 2919 N N . THR B 1 135 ? 4.59 -10.156 -4.148 1 98.5 135 THR B N 1
ATOM 2920 C CA . THR B 1 135 ? 5.84 -10.828 -3.801 1 98.5 135 THR B CA 1
ATOM 2921 C C . THR B 1 135 ? 6.828 -10.766 -4.961 1 98.5 135 THR B C 1
ATOM 2923 O O . THR B 1 135 ? 6.434 -10.828 -6.125 1 98.5 135 THR B O 1
ATOM 2926 N N . LEU B 1 136 ? 8.023 -10.578 -4.637 1 98.88 136 LEU B N 1
ATOM 2927 C CA . LEU B 1 136 ? 9.125 -10.703 -5.586 1 98.88 136 LEU B CA 1
ATOM 2928 C C . LEU B 1 136 ? 10.031 -11.867 -5.215 1 98.88 136 LEU B C 1
ATOM 2930 O O . LEU B 1 136 ? 10.609 -11.898 -4.129 1 98.88 136 LEU B O 1
ATOM 2934 N N . SER B 1 137 ? 10.094 -12.859 -6.055 1 98.81 137 SER B N 1
ATOM 2935 C CA . SER B 1 137 ? 11.008 -13.984 -5.898 1 98.81 137 SER B CA 1
ATOM 2936 C C . SER B 1 137 ? 12.242 -13.82 -6.777 1 98.81 137 SER B C 1
ATOM 2938 O O . SER B 1 137 ? 12.133 -13.492 -7.957 1 98.81 137 SER B O 1
ATOM 2940 N N . VAL B 1 138 ? 13.391 -14.055 -6.223 1 98.88 138 VAL B N 1
ATOM 2941 C CA . VAL B 1 138 ? 14.641 -13.844 -6.949 1 98.88 138 VAL B CA 1
ATOM 2942 C C . VAL B 1 138 ? 15.344 -15.188 -7.168 1 98.88 138 VAL B C 1
ATOM 2944 O O . VAL B 1 138 ? 15.633 -15.906 -6.207 1 98.88 138 VAL B O 1
ATOM 2947 N N . ILE B 1 139 ? 15.531 -15.555 -8.383 1 98.81 139 ILE B N 1
ATOM 2948 C CA . ILE B 1 139 ? 16.344 -16.688 -8.797 1 98.81 139 ILE B CA 1
ATOM 2949 C C . ILE B 1 139 ? 17.672 -16.203 -9.359 1 98.81 139 ILE B C 1
ATOM 2951 O O . ILE B 1 139 ? 17.703 -15.406 -10.297 1 98.81 139 ILE B O 1
ATOM 2955 N N . ASP B 1 140 ? 18.734 -16.641 -8.812 1 98.62 140 ASP B N 1
ATOM 2956 C CA . ASP B 1 140 ? 20.031 -16.125 -9.227 1 98.62 140 ASP B CA 1
ATOM 2957 C C . ASP B 1 140 ? 20.562 -16.859 -10.461 1 98.62 140 ASP B C 1
ATOM 2959 O O . ASP B 1 140 ? 19.875 -17.75 -10.992 1 98.62 140 ASP B O 1
ATOM 2963 N N . ALA B 1 141 ? 21.734 -16.5 -10.922 1 98.31 141 ALA B N 1
ATOM 2964 C CA . ALA B 1 141 ? 22.328 -17.031 -12.141 1 98.31 141 ALA B CA 1
ATOM 2965 C C . ALA B 1 141 ? 22.625 -18.516 -12 1 98.31 141 ALA B C 1
ATOM 2967 O O . ALA B 1 141 ? 22.75 -19.234 -13 1 98.31 141 ALA B O 1
ATOM 2968 N N . GLN B 1 142 ? 22.719 -19.016 -10.797 1 98.06 142 GLN B N 1
ATOM 2969 C CA . GLN B 1 142 ? 22.984 -20.422 -10.531 1 98.06 142 GLN B CA 1
ATOM 2970 C C . GLN B 1 142 ? 21.688 -21.219 -10.406 1 98.06 142 GLN B C 1
ATOM 2972 O O . GLN B 1 142 ? 21.703 -22.359 -9.938 1 98.06 142 GLN B O 1
ATOM 2977 N N . ARG B 1 143 ? 20.531 -20.625 -10.703 1 98.31 143 ARG B N 1
ATOM 2978 C CA . ARG B 1 143 ? 19.219 -21.266 -10.742 1 98.31 143 ARG B CA 1
ATOM 2979 C C . ARG B 1 143 ? 18.703 -21.531 -9.336 1 98.31 143 ARG B C 1
ATOM 2981 O O . ARG B 1 143 ? 17.906 -22.453 -9.125 1 98.31 143 ARG B O 1
ATOM 2988 N N . ARG B 1 144 ? 19.234 -20.797 -8.406 1 98.5 144 ARG B N 1
ATOM 2989 C CA . ARG B 1 144 ? 18.797 -20.953 -7.02 1 98.5 144 ARG B CA 1
ATOM 2990 C C . ARG B 1 144 ? 17.797 -19.859 -6.637 1 98.5 144 ARG B C 1
ATOM 2992 O O . ARG B 1 144 ? 17.984 -18.688 -6.961 1 98.5 144 ARG B O 1
ATOM 2999 N N . HIS B 1 145 ? 16.672 -20.266 -6.008 1 98.75 145 HIS B N 1
ATOM 3000 C CA . HIS B 1 145 ? 15.797 -19.281 -5.363 1 98.75 145 HIS B CA 1
ATOM 3001 C C . HIS B 1 145 ? 16.453 -18.719 -4.105 1 98.75 145 HIS B C 1
ATOM 3003 O O . HIS B 1 145 ? 16.547 -19.406 -3.092 1 98.75 145 HIS B O 1
ATOM 3009 N N . ILE B 1 146 ? 16.781 -17.453 -4.098 1 98.62 146 ILE B N 1
ATOM 3010 C CA . ILE B 1 146 ? 17.625 -16.938 -3.027 1 98.62 146 ILE B CA 1
ATOM 3011 C C . ILE B 1 146 ? 16.812 -16 -2.135 1 98.62 146 ILE B C 1
ATOM 3013 O O . ILE B 1 146 ? 17.375 -15.328 -1.265 1 98.62 146 ILE B O 1
ATOM 3017 N N . GLY B 1 147 ? 15.508 -15.891 -2.361 1 98.38 147 GLY B N 1
ATOM 3018 C CA . GLY B 1 147 ? 14.648 -15.031 -1.558 1 98.38 147 GLY B CA 1
ATOM 3019 C C . GLY B 1 147 ? 13.922 -13.984 -2.377 1 98.38 147 GLY B C 1
ATOM 3020 O O . GLY B 1 147 ? 13.508 -14.25 -3.508 1 98.38 147 GLY B O 1
ATOM 3021 N N . GLY B 1 148 ? 13.711 -12.852 -1.679 1 98.5 148 GLY B N 1
ATOM 3022 C CA . GLY B 1 148 ? 12.969 -11.812 -2.383 1 98.5 148 GLY B CA 1
ATOM 3023 C C . GLY B 1 148 ? 12.414 -10.742 -1.462 1 98.5 148 GLY B C 1
ATOM 3024 O O . GLY B 1 148 ? 13.102 -10.289 -0.544 1 98.5 148 GLY B O 1
ATOM 3025 N N . MET B 1 149 ? 11.273 -10.289 -1.8 1 98.62 149 MET B N 1
ATOM 3026 C CA . MET B 1 149 ? 10.578 -9.219 -1.081 1 98.62 149 MET B CA 1
ATOM 3027 C C . MET B 1 149 ? 9.078 -9.484 -1.024 1 98.62 149 MET B C 1
ATOM 3029 O O . MET B 1 149 ? 8.539 -10.188 -1.88 1 98.62 149 MET B O 1
ATOM 3033 N N . ILE B 1 150 ? 8.406 -8.953 0.004 1 98.38 150 ILE B N 1
ATOM 3034 C CA . ILE B 1 150 ? 6.957 -9.023 0.155 1 98.38 150 ILE B CA 1
ATOM 3035 C C . ILE B 1 150 ? 6.402 -7.633 0.46 1 98.38 150 ILE B C 1
ATOM 3037 O O . ILE B 1 150 ? 6.793 -7.008 1.448 1 98.38 150 ILE B O 1
ATOM 3041 N N . ALA B 1 151 ? 5.613 -7.113 -0.344 1 98.62 151 ALA B N 1
ATOM 3042 C CA . ALA B 1 151 ? 4.953 -5.82 -0.182 1 98.62 151 ALA B CA 1
ATOM 3043 C C . ALA B 1 151 ? 3.439 -5.988 -0.09 1 98.62 151 ALA B C 1
ATOM 3045 O O . ALA B 1 151 ? 2.893 -7 -0.535 1 98.62 151 ALA B O 1
ATOM 3046 N N . PRO B 1 152 ? 2.764 -5.016 0.521 1 98.44 152 PRO B N 1
ATOM 3047 C CA . PRO B 1 152 ? 1.301 -5.09 0.501 1 98.44 152 PRO B CA 1
ATOM 3048 C C . PRO B 1 152 ? 0.73 -5.105 -0.915 1 98.44 152 PRO B C 1
ATOM 3050 O O . PRO B 1 152 ? 1.234 -4.402 -1.794 1 98.44 152 PRO B O 1
ATOM 3053 N N . GLY B 1 153 ? -0.244 -5.906 -1.159 1 98.44 153 GLY B N 1
ATOM 3054 C CA . GLY B 1 153 ? -0.905 -5.926 -2.453 1 98.44 153 GLY B CA 1
ATOM 3055 C C . GLY B 1 153 ? -1.661 -4.648 -2.758 1 98.44 153 GLY B C 1
ATOM 3056 O O . GLY B 1 153 ? -2.102 -3.949 -1.842 1 98.44 153 GLY B O 1
ATOM 3057 N N . VAL B 1 154 ? -1.858 -4.387 -3.973 1 98.06 154 VAL B N 1
ATOM 3058 C CA . VAL B 1 154 ? -2.521 -3.158 -4.398 1 98.06 154 VAL B CA 1
ATOM 3059 C C . VAL B 1 154 ? -3.979 -3.172 -3.943 1 98.06 154 VAL B C 1
ATOM 3061 O O . VAL B 1 154 ? -4.48 -2.176 -3.418 1 98.06 154 VAL B O 1
ATOM 3064 N N . GLY B 1 155 ? -4.656 -4.262 -4.109 1 97.12 155 GLY B N 1
ATOM 3065 C CA . GLY B 1 155 ? -6.062 -4.375 -3.758 1 97.12 155 GLY B CA 1
ATOM 3066 C C . GLY B 1 155 ? -6.328 -4.152 -2.281 1 97.12 155 GLY B C 1
ATOM 3067 O O . GLY B 1 155 ? -7.176 -3.338 -1.913 1 97.12 155 GLY B O 1
ATOM 3068 N N . ILE B 1 156 ? -5.594 -4.883 -1.444 1 97.5 156 ILE B N 1
ATOM 3069 C CA . ILE B 1 156 ? -5.844 -4.785 -0.01 1 97.5 156 ILE B CA 1
ATOM 3070 C C . ILE B 1 156 ? -5.438 -3.402 0.492 1 97.5 156 ILE B C 1
ATOM 3072 O O . ILE B 1 156 ? -6.039 -2.875 1.432 1 97.5 156 ILE B O 1
ATOM 3076 N N . SER B 1 157 ? -4.441 -2.812 -0.107 1 98.25 157 SER B N 1
ATOM 3077 C CA . SER B 1 157 ? -4.023 -1.462 0.256 1 98.25 157 SER B CA 1
ATOM 3078 C C . SER B 1 157 ? -5.09 -0.436 -0.106 1 98.25 157 SER B C 1
ATOM 3080 O O . SER B 1 157 ? -5.383 0.468 0.679 1 98.25 157 SER B O 1
ATOM 3082 N N . MET B 1 158 ? -5.617 -0.56 -1.269 1 97.31 158 MET B N 1
ATOM 3083 C CA . MET B 1 158 ? -6.691 0.327 -1.706 1 97.31 158 MET B CA 1
ATOM 3084 C C . MET B 1 158 ? -7.902 0.212 -0.783 1 97.31 158 MET B C 1
ATOM 3086 O O . MET B 1 158 ? -8.492 1.223 -0.4 1 97.31 158 MET B O 1
ATOM 3090 N N . ASN B 1 159 ? -8.273 -1.026 -0.445 1 97.12 159 ASN B N 1
ATOM 3091 C CA . ASN B 1 159 ? -9.383 -1.241 0.476 1 97.12 159 ASN B CA 1
ATOM 3092 C C . ASN B 1 159 ? -9.102 -0.622 1.843 1 97.12 159 ASN B C 1
ATOM 3094 O O . ASN B 1 159 ? -9.992 -0.015 2.445 1 97.12 159 ASN B O 1
ATOM 3098 N N . ALA B 1 160 ? -7.891 -0.816 2.299 1 97.5 160 ALA B N 1
ATOM 3099 C CA . ALA B 1 160 ? -7.504 -0.231 3.58 1 97.5 160 ALA B CA 1
ATOM 3100 C C . ALA B 1 160 ? -7.625 1.29 3.547 1 97.5 160 ALA B C 1
ATOM 3102 O O . ALA B 1 160 ? -8.07 1.904 4.52 1 97.5 160 ALA B O 1
ATOM 3103 N N . LEU B 1 161 ? -7.234 1.906 2.461 1 97.38 161 LEU B N 1
ATOM 3104 C CA . LEU B 1 161 ? -7.301 3.354 2.287 1 97.38 161 LEU B CA 1
ATOM 3105 C C . LEU B 1 161 ? -8.734 3.855 2.459 1 97.38 161 LEU B C 1
ATOM 3107 O O . LEU B 1 161 ? -8.977 4.789 3.227 1 97.38 161 LEU B O 1
ATOM 3111 N N . THR B 1 162 ? -9.656 3.238 1.839 1 96.31 162 THR B N 1
ATOM 3112 C CA . THR B 1 162 ? -11.047 3.656 1.89 1 96.31 162 THR B CA 1
ATOM 3113 C C . THR B 1 162 ? -11.664 3.334 3.25 1 96.31 162 THR B C 1
ATOM 3115 O O . THR B 1 162 ? -12.5 4.086 3.754 1 96.31 162 THR B O 1
ATOM 3118 N N . GLU B 1 163 ? -11.25 2.256 3.826 1 95.31 163 GLU B N 1
ATOM 3119 C CA . GLU B 1 163 ? -11.805 1.808 5.098 1 95.31 163 GLU B CA 1
ATOM 3120 C C . GLU B 1 163 ? -11.305 2.672 6.254 1 95.31 163 GLU B C 1
ATOM 3122 O O . GLU B 1 163 ? -12.016 2.865 7.242 1 95.31 163 GLU B O 1
ATOM 3127 N N . LYS B 1 164 ? -10.102 3.168 6.129 1 94.38 164 LYS B N 1
ATOM 3128 C CA . LYS B 1 164 ? -9.461 3.809 7.277 1 94.38 164 LYS B CA 1
ATOM 3129 C C . LYS B 1 164 ? -9.516 5.328 7.16 1 94.38 164 LYS B C 1
ATOM 3131 O O . LYS B 1 164 ? -8.977 6.043 8.008 1 94.38 164 LYS B O 1
ATOM 3136 N N . THR B 1 165 ? -10.125 5.816 6.125 1 92.75 165 THR B N 1
ATOM 3137 C CA . THR B 1 165 ? -10.289 7.262 5.977 1 92.75 165 THR B CA 1
ATOM 3138 C C . THR B 1 165 ? -11.766 7.633 5.91 1 92.75 165 THR B C 1
ATOM 3140 O O . THR B 1 165 ? -12.57 6.918 5.309 1 92.75 165 THR B O 1
ATOM 3143 N N . ALA B 1 166 ? -12.117 8.734 6.5 1 85.81 166 ALA B N 1
ATOM 3144 C CA . ALA B 1 166 ? -13.516 9.141 6.625 1 85.81 166 ALA B CA 1
ATOM 3145 C C . ALA B 1 166 ? -14.039 9.727 5.316 1 85.81 166 ALA B C 1
ATOM 3147 O O . ALA B 1 166 ? -15.242 9.703 5.059 1 85.81 166 ALA B O 1
ATOM 3148 N N . GLN B 1 167 ? -13.211 10.188 4.414 1 87.5 167 GLN B N 1
ATOM 3149 C CA . GLN B 1 167 ? -13.719 11.031 3.336 1 87.5 167 GLN B CA 1
ATOM 3150 C C . GLN B 1 167 ? -13.359 10.453 1.971 1 87.5 167 GLN B C 1
ATOM 3152 O O . GLN B 1 167 ? -13.688 11.039 0.936 1 87.5 167 GLN B O 1
ATOM 3157 N N . LEU B 1 168 ? -12.688 9.328 1.9 1 93.56 168 LEU B N 1
ATOM 3158 C CA . LEU B 1 168 ? -12.234 8.828 0.608 1 93.56 168 LEU B CA 1
ATOM 3159 C C . LEU B 1 168 ? -13.164 7.738 0.087 1 93.56 168 LEU B C 1
ATOM 3161 O O . LEU B 1 168 ? -13.508 6.809 0.818 1 93.56 168 LEU B O 1
ATOM 3165 N N . PRO B 1 169 ? -13.57 7.773 -1.184 1 94.56 169 PRO B N 1
ATOM 3166 C CA . PRO B 1 169 ? -14.508 6.82 -1.772 1 94.56 169 PRO B CA 1
ATOM 3167 C C . PRO B 1 169 ? -13.82 5.59 -2.357 1 94.56 169 PRO B C 1
ATOM 3169 O O . PRO B 1 169 ? -12.602 5.59 -2.537 1 94.56 169 PRO B O 1
ATOM 3172 N N . LYS B 1 170 ? -14.602 4.508 -2.582 1 93.94 170 LYS B N 1
ATOM 3173 C CA . LYS B 1 170 ? -14.125 3.408 -3.416 1 93.94 170 LYS B CA 1
ATOM 3174 C C . LYS B 1 170 ? -13.961 3.852 -4.867 1 93.94 170 LYS B C 1
ATOM 3176 O O . LYS B 1 170 ? -14.766 4.633 -5.379 1 93.94 170 LYS B O 1
ATOM 3181 N N . ILE B 1 171 ? -12.93 3.377 -5.461 1 92.62 171 ILE B N 1
ATOM 3182 C CA . ILE B 1 171 ? -12.68 3.791 -6.836 1 92.62 171 ILE B CA 1
ATOM 3183 C C . ILE B 1 171 ? -12.32 2.572 -7.684 1 92.62 171 ILE B C 1
ATOM 3185 O O . ILE B 1 171 ? -11.992 1.51 -7.148 1 92.62 171 ILE B O 1
ATOM 3189 N N . SER B 1 172 ? -12.383 2.723 -9.008 1 89.88 172 SER B N 1
ATOM 3190 C CA . SER B 1 172 ? -11.883 1.727 -9.945 1 89.88 172 SER B CA 1
ATOM 3191 C C . SER B 1 172 ? -10.406 1.961 -10.273 1 89.88 172 SER B C 1
ATOM 3193 O O . SER B 1 172 ? -9.875 3.047 -10.023 1 89.88 172 SER B O 1
ATOM 3195 N N . LEU B 1 173 ? -9.711 0.947 -10.789 1 87.44 173 LEU B N 1
ATOM 3196 C CA . LEU B 1 173 ? -8.289 1.032 -11.086 1 87.44 173 LEU B CA 1
ATOM 3197 C C . LEU B 1 173 ? -8.055 1.478 -12.523 1 87.44 173 LEU B C 1
ATOM 3199 O O . LEU B 1 173 ? -7.023 1.147 -13.125 1 87.44 173 LEU B O 1
ATOM 3203 N N . ASP B 1 174 ? -8.891 2.238 -13.094 1 91.94 174 ASP B N 1
ATOM 3204 C CA . ASP B 1 174 ? -8.641 2.805 -14.414 1 91.94 174 ASP B CA 1
ATOM 3205 C C . ASP B 1 174 ? -7.684 3.992 -14.336 1 91.94 174 ASP B C 1
ATOM 3207 O O . ASP B 1 174 ? -7.668 4.715 -13.336 1 91.94 174 ASP B O 1
ATOM 3211 N N . PRO B 1 175 ? -6.875 4.133 -15.414 1 93.44 175 PRO B N 1
ATOM 3212 C CA . PRO B 1 175 ? -5.891 5.219 -15.391 1 93.44 175 PRO B CA 1
ATOM 3213 C C . PRO B 1 175 ? -6.539 6.598 -15.305 1 93.44 175 PRO B C 1
ATOM 3215 O O . PRO B 1 175 ? -7.598 6.828 -15.891 1 93.44 175 PRO B O 1
ATOM 3218 N N . PRO B 1 176 ? -5.941 7.477 -14.578 1 94.44 176 PRO B N 1
ATOM 3219 C CA . PRO B 1 176 ? -6.414 8.859 -14.555 1 94.44 176 PRO B CA 1
ATOM 3220 C C . PRO B 1 176 ? -6.137 9.594 -15.867 1 94.44 176 PRO B C 1
ATOM 3222 O O . PRO B 1 176 ? -5.344 9.125 -16.688 1 94.44 176 PRO B O 1
ATOM 3225 N N . LYS B 1 177 ? -6.816 10.695 -16.031 1 91.44 177 LYS B N 1
ATOM 3226 C CA . LYS B 1 177 ? -6.586 11.523 -17.219 1 91.44 177 LYS B CA 1
ATOM 3227 C C . LYS B 1 177 ? -5.203 12.164 -17.172 1 91.44 177 LYS B C 1
ATOM 3229 O O . LYS B 1 177 ? -4.535 12.266 -18.219 1 91.44 177 LYS B O 1
ATOM 3234 N N . ARG B 1 178 ? -4.82 12.578 -16.031 1 94.56 178 ARG B N 1
ATOM 3235 C CA . ARG B 1 178 ? -3.512 13.172 -15.781 1 94.56 178 ARG B CA 1
ATOM 3236 C C . ARG B 1 178 ? -2.887 12.602 -14.516 1 94.56 178 ARG B C 1
ATOM 3238 O O . ARG B 1 178 ? -3.59 12.055 -13.664 1 94.56 178 ARG B O 1
ATOM 3245 N N . CYS B 1 179 ? -1.567 12.773 -14.484 1 96.56 179 CYS B N 1
ATOM 3246 C CA . CYS B 1 179 ? -0.867 12.266 -13.312 1 96.56 179 CYS B CA 1
ATOM 3247 C C . CYS B 1 179 ? -1.225 13.078 -12.07 1 96.56 179 CYS B C 1
ATOM 3249 O O . CYS B 1 179 ? -1.523 12.508 -11.016 1 96.56 179 CYS B O 1
ATOM 3251 N N . ILE B 1 180 ? -1.167 14.391 -12.258 1 98.56 180 ILE B N 1
ATOM 3252 C CA . ILE B 1 180 ? -1.578 15.281 -11.172 1 98.56 180 ILE B CA 1
ATOM 3253 C C . ILE B 1 180 ? -3.096 15.438 -11.188 1 98.56 180 ILE B C 1
ATOM 3255 O O . ILE B 1 180 ? -3.648 16.125 -12.039 1 98.56 180 ILE B O 1
ATOM 3259 N N . GLY B 1 181 ? -3.779 14.797 -10.203 1 98 181 GLY B N 1
ATOM 3260 C CA . GLY B 1 181 ? -5.23 14.875 -10.133 1 98 181 GLY B CA 1
ATOM 3261 C C . GLY B 1 181 ? -5.734 16.219 -9.633 1 98 181 GLY B C 1
ATOM 3262 O O . GLY B 1 181 ? -5.086 16.859 -8.797 1 98 181 GLY B O 1
ATOM 3263 N N . SER B 1 182 ? -6.93 16.562 -10.07 1 97.75 182 SER B N 1
ATOM 3264 C CA . SER B 1 182 ? -7.527 17.828 -9.641 1 97.75 182 SER B CA 1
ATOM 3265 C C . SER B 1 182 ? -8.781 17.594 -8.805 1 97.75 182 SER B C 1
ATOM 3267 O O . SER B 1 182 ? -9.531 18.531 -8.523 1 97.75 182 SER B O 1
ATOM 3269 N N . ASN B 1 183 ? -9.055 16.375 -8.461 1 96.56 183 ASN B N 1
ATOM 3270 C CA . ASN B 1 183 ? -10.102 15.969 -7.531 1 96.56 183 ASN B CA 1
ATOM 3271 C C . ASN B 1 183 ? -9.742 14.664 -6.82 1 96.56 183 ASN B C 1
ATOM 3273 O O . ASN B 1 183 ? -8.789 13.984 -7.211 1 96.56 183 ASN B O 1
ATOM 3277 N N . THR B 1 184 ? -10.516 14.344 -5.848 1 95.81 184 THR B N 1
ATOM 3278 C CA . THR B 1 184 ? -10.172 13.25 -4.941 1 95.81 184 THR B CA 1
ATOM 3279 C C . THR B 1 184 ? -10.023 11.938 -5.703 1 95.81 184 THR B C 1
ATOM 3281 O O . THR B 1 184 ? -9.031 11.219 -5.531 1 95.81 184 T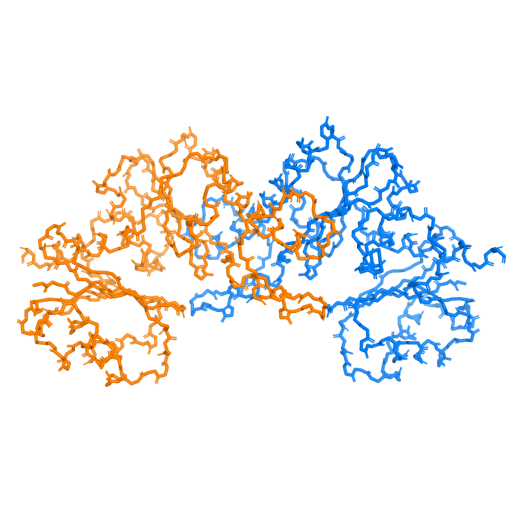HR B O 1
ATOM 3284 N N . VAL B 1 185 ? -10.969 11.617 -6.582 1 96.69 185 VAL B N 1
ATOM 3285 C CA . VAL B 1 185 ? -10.992 10.352 -7.309 1 96.69 185 VAL B CA 1
ATOM 3286 C C . VAL B 1 185 ? -9.766 10.25 -8.211 1 96.69 185 VAL B C 1
ATOM 3288 O O . VAL B 1 185 ? -9.07 9.227 -8.203 1 96.69 185 VAL B O 1
ATOM 3291 N N . GLU B 1 186 ? -9.469 11.32 -8.914 1 97.38 186 GLU B N 1
ATOM 3292 C CA . GLU B 1 186 ? -8.32 11.336 -9.812 1 97.38 186 GLU B CA 1
ATOM 3293 C C . GLU B 1 186 ? -7.008 11.266 -9.031 1 97.38 186 GLU B C 1
ATOM 3295 O O . GLU B 1 186 ? -6.047 10.625 -9.477 1 97.38 186 GLU B O 1
ATOM 3300 N N . CYS B 1 187 ? -6.949 11.93 -7.922 1 97.81 187 CYS B N 1
ATOM 3301 C CA . CYS B 1 187 ? -5.777 11.844 -7.055 1 97.81 187 CYS B CA 1
ATOM 3302 C C . CYS B 1 187 ? -5.535 10.406 -6.605 1 97.81 187 CYS B C 1
ATOM 3304 O O . CYS B 1 187 ? -4.395 9.938 -6.602 1 97.81 187 CYS B O 1
ATOM 3306 N N . MET B 1 188 ? -6.625 9.742 -6.25 1 97.81 188 MET B N 1
ATOM 3307 C CA . MET B 1 188 ? -6.527 8.375 -5.766 1 97.81 188 MET B CA 1
ATOM 3308 C C . MET B 1 188 ? -6.094 7.43 -6.887 1 97.81 188 MET B C 1
ATOM 3310 O O . MET B 1 188 ? -5.23 6.574 -6.684 1 97.81 188 MET B O 1
AT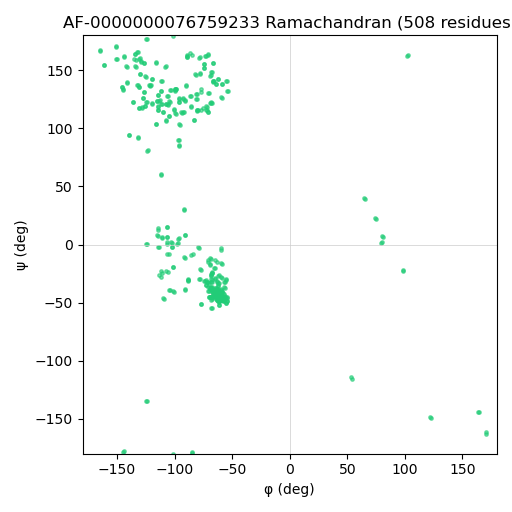OM 3314 N N . LYS B 1 189 ? -6.715 7.594 -8.047 1 97.88 189 LYS B N 1
ATOM 3315 C CA . LYS B 1 189 ? -6.332 6.762 -9.188 1 97.88 189 LYS B CA 1
ATOM 3316 C C . LYS B 1 189 ? -4.84 6.895 -9.484 1 97.88 189 LYS B C 1
ATOM 3318 O O . LYS B 1 189 ? -4.145 5.895 -9.664 1 97.88 189 LYS B O 1
ATOM 3323 N N . SER B 1 190 ? -4.348 8.125 -9.5 1 98.12 190 SER B N 1
ATOM 3324 C CA . SER B 1 190 ? -2.941 8.398 -9.773 1 98.12 190 SER B CA 1
ATOM 3325 C C . SER B 1 190 ? -2.043 7.785 -8.703 1 98.12 190 SER B C 1
ATOM 3327 O O . SER B 1 190 ? -1.048 7.129 -9.023 1 98.12 190 SER B O 1
ATOM 3329 N N . GLY B 1 191 ? -2.41 8.008 -7.465 1 98.44 191 GLY B N 1
ATOM 3330 C CA . GLY B 1 191 ? -1.604 7.512 -6.359 1 98.44 191 GLY B CA 1
ATOM 3331 C C . GLY B 1 191 ? -1.521 6 -6.312 1 98.44 191 GLY B C 1
ATOM 3332 O O . GLY B 1 191 ? -0.466 5.441 -6.008 1 98.44 191 GLY B O 1
ATOM 3333 N N . ILE B 1 192 ? -2.619 5.363 -6.598 1 98 192 ILE B N 1
ATOM 3334 C CA . ILE B 1 192 ? -2.678 3.91 -6.484 1 98 192 ILE B CA 1
ATOM 3335 C C . ILE B 1 192 ? -1.972 3.27 -7.676 1 98 192 ILE B C 1
ATOM 3337 O O . ILE B 1 192 ? -1.079 2.438 -7.504 1 98 192 ILE B O 1
ATOM 3341 N N . LEU B 1 193 ? -2.336 3.691 -8.891 1 98.06 193 LEU B N 1
ATOM 3342 C CA . LEU B 1 193 ? -1.812 3.072 -10.102 1 98.06 193 LEU B CA 1
ATOM 3343 C C . LEU B 1 193 ? -0.322 3.361 -10.258 1 98.06 193 LEU B C 1
ATOM 3345 O O . LEU B 1 193 ? 0.488 2.436 -10.344 1 98.06 193 LEU B O 1
ATOM 3349 N N . TYR B 1 194 ? 0.039 4.617 -10.234 1 98.44 194 TYR B N 1
ATOM 3350 C CA . TYR B 1 194 ? 1.426 4.992 -10.484 1 98.44 194 TYR B CA 1
ATOM 3351 C C . TYR B 1 194 ? 2.289 4.742 -9.25 1 98.44 194 TYR B C 1
ATOM 3353 O O . TYR B 1 194 ? 3.488 4.484 -9.367 1 98.44 194 TYR B O 1
ATOM 3361 N N . GLY B 1 195 ? 1.633 4.855 -8.078 1 98.56 195 GLY B N 1
ATOM 3362 C CA . GLY B 1 195 ? 2.35 4.469 -6.871 1 98.56 195 GLY B CA 1
ATOM 3363 C C . GLY B 1 195 ? 2.758 3.008 -6.863 1 98.56 195 GLY B C 1
ATOM 3364 O O . GLY B 1 195 ? 3.895 2.676 -6.516 1 98.56 195 GLY B O 1
ATOM 3365 N N . ALA B 1 196 ? 1.819 2.168 -7.262 1 98.62 196 ALA B N 1
ATOM 3366 C CA . ALA B 1 196 ? 2.109 0.74 -7.344 1 98.62 196 ALA B CA 1
ATOM 3367 C C . ALA B 1 196 ? 3.207 0.46 -8.367 1 98.62 196 ALA B C 1
ATOM 3369 O O . ALA B 1 196 ? 4.109 -0.34 -8.117 1 98.62 196 ALA B O 1
ATOM 3370 N N . ALA B 1 197 ? 3.104 1.125 -9.516 1 98.75 197 ALA B N 1
ATOM 3371 C CA . ALA B 1 197 ? 4.129 0.968 -10.547 1 98.75 197 ALA B CA 1
ATOM 3372 C C . ALA B 1 197 ? 5.492 1.423 -10.039 1 98.75 197 ALA B C 1
ATOM 3374 O O . ALA B 1 197 ? 6.504 0.759 -10.281 1 98.75 197 ALA B O 1
ATOM 3375 N N . GLY B 1 198 ? 5.539 2.561 -9.367 1 98.81 198 GLY B N 1
ATOM 3376 C CA . GLY B 1 198 ? 6.773 3.049 -8.773 1 98.81 198 GLY B CA 1
ATOM 3377 C C . GLY B 1 198 ? 7.348 2.109 -7.727 1 98.81 198 GLY B C 1
ATOM 3378 O O . GLY B 1 198 ? 8.562 1.93 -7.648 1 98.81 198 GLY B O 1
ATOM 3379 N N . CYS B 1 199 ? 6.445 1.558 -6.914 1 98.88 199 CYS B N 1
ATOM 3380 C CA . CYS B 1 199 ? 6.852 0.564 -5.93 1 98.88 199 CYS B CA 1
ATOM 3381 C C . CYS B 1 199 ? 7.59 -0.592 -6.59 1 98.88 199 CYS B C 1
ATOM 3383 O O . CYS B 1 199 ? 8.703 -0.929 -6.191 1 98.88 199 CYS B O 1
ATOM 3385 N N . ILE B 1 200 ? 7.008 -1.152 -7.625 1 98.88 200 ILE B N 1
ATOM 3386 C CA . ILE B 1 200 ? 7.594 -2.283 -8.336 1 98.88 200 ILE B CA 1
ATOM 3387 C C . ILE B 1 200 ? 8.93 -1.871 -8.953 1 98.88 200 ILE B C 1
ATOM 3389 O O . ILE B 1 200 ? 9.945 -2.527 -8.727 1 98.88 200 ILE B O 1
ATOM 3393 N N . ASP B 1 201 ? 8.953 -0.75 -9.648 1 98.88 201 ASP B N 1
ATOM 3394 C CA . ASP B 1 201 ? 10.18 -0.283 -10.289 1 98.88 201 ASP B CA 1
ATOM 3395 C C . ASP B 1 201 ? 11.289 -0.061 -9.266 1 98.88 201 ASP B C 1
ATOM 3397 O O . ASP B 1 201 ? 12.438 -0.434 -9.5 1 98.88 201 ASP B O 1
ATOM 3401 N N . GLY B 1 202 ? 10.945 0.58 -8.156 1 98.81 202 GLY B N 1
ATOM 3402 C CA . GLY B 1 202 ? 11.93 0.822 -7.113 1 98.81 202 GLY B CA 1
ATOM 3403 C C . GLY B 1 202 ? 12.523 -0.453 -6.543 1 98.81 202 GLY B C 1
ATOM 3404 O O . GLY B 1 202 ? 13.719 -0.517 -6.258 1 98.81 202 GLY B O 1
ATOM 3405 N N . LEU B 1 203 ? 11.688 -1.437 -6.324 1 98.81 203 LEU B N 1
ATOM 3406 C CA . LEU B 1 203 ? 12.156 -2.723 -5.816 1 98.81 203 LEU B CA 1
ATOM 3407 C C . LEU B 1 203 ? 13.055 -3.414 -6.836 1 98.81 203 LEU B C 1
ATOM 3409 O O . LEU B 1 203 ? 14.109 -3.947 -6.48 1 98.81 203 LEU B O 1
ATOM 3413 N N . LEU B 1 204 ? 12.648 -3.398 -8.094 1 98.88 204 LEU B N 1
ATOM 3414 C CA . LEU B 1 204 ? 13.422 -4.035 -9.156 1 98.88 204 LEU B CA 1
ATOM 3415 C C . LEU B 1 204 ? 14.797 -3.379 -9.289 1 98.88 204 LEU B C 1
ATOM 3417 O O . LEU B 1 204 ? 15.797 -4.066 -9.508 1 98.88 204 LEU B O 1
ATOM 3421 N N . ASP B 1 205 ? 14.836 -2.014 -9.188 1 98.69 205 ASP B N 1
ATOM 3422 C CA . ASP B 1 205 ? 16.109 -1.309 -9.211 1 98.69 205 ASP B CA 1
ATOM 3423 C C . ASP B 1 205 ? 17.062 -1.853 -8.141 1 98.69 205 ASP B C 1
ATOM 3425 O O . ASP B 1 205 ? 18.234 -2.111 -8.422 1 98.69 205 ASP B O 1
ATOM 3429 N N . ARG B 1 206 ? 16.578 -2.029 -6.984 1 98.44 206 ARG B N 1
ATOM 3430 C CA . ARG B 1 206 ? 17.391 -2.447 -5.852 1 98.44 206 ARG B CA 1
ATOM 3431 C C . ARG B 1 206 ? 17.844 -3.896 -6.008 1 98.44 206 ARG B C 1
ATOM 3433 O O . ARG B 1 206 ? 18.969 -4.242 -5.656 1 98.44 206 ARG B O 1
ATOM 3440 N N . ILE B 1 207 ? 16.938 -4.73 -6.496 1 98.75 207 ILE B N 1
ATOM 3441 C CA . ILE B 1 207 ? 17.297 -6.121 -6.75 1 98.75 207 ILE B CA 1
ATOM 3442 C C . ILE B 1 207 ? 18.406 -6.184 -7.797 1 98.75 207 ILE B C 1
ATOM 3444 O O . ILE B 1 207 ? 19.391 -6.914 -7.633 1 98.75 207 ILE B O 1
ATOM 3448 N N . GLU B 1 208 ? 18.219 -5.445 -8.898 1 98.38 208 GLU B N 1
ATOM 3449 C CA . GLU B 1 208 ? 19.234 -5.391 -9.953 1 98.38 208 GLU B CA 1
ATOM 3450 C C . GLU B 1 208 ? 20.578 -4.949 -9.406 1 98.38 208 GLU B C 1
ATOM 3452 O O . GLU B 1 208 ? 21.609 -5.527 -9.758 1 98.38 208 GLU B O 1
ATOM 3457 N N . GLU B 1 209 ? 20.562 -3.924 -8.578 1 98.12 209 GLU B N 1
ATOM 3458 C CA . GLU B 1 209 ? 21.797 -3.412 -7.965 1 98.12 209 GLU B CA 1
ATOM 3459 C C . GLU B 1 209 ? 22.469 -4.477 -7.105 1 98.12 209 GLU B C 1
ATOM 3461 O O . GLU B 1 209 ? 23.688 -4.645 -7.156 1 98.12 209 GLU B O 1
ATOM 3466 N N . GLU B 1 210 ? 21.656 -5.164 -6.324 1 97.88 210 GLU B N 1
ATOM 3467 C CA . GLU B 1 210 ? 22.219 -6.176 -5.434 1 97.88 210 GLU B CA 1
ATOM 3468 C C . GLU B 1 210 ? 22.75 -7.371 -6.219 1 97.88 210 GLU B C 1
ATOM 3470 O O . GLU B 1 210 ? 23.781 -7.945 -5.863 1 97.88 210 GLU B O 1
ATOM 3475 N N . LEU B 1 211 ? 22.078 -7.77 -7.285 1 97.88 211 LEU B N 1
ATOM 3476 C CA . LEU B 1 211 ? 22.5 -8.891 -8.109 1 97.88 211 LEU B CA 1
ATOM 3477 C C . LEU B 1 211 ? 23.719 -8.531 -8.938 1 97.88 211 LEU B C 1
ATOM 3479 O O . LEU B 1 211 ? 24.516 -9.406 -9.305 1 97.88 211 LEU B O 1
ATOM 3483 N N . GLY B 1 212 ? 23.875 -7.285 -9.328 1 97.81 212 GLY B N 1
ATOM 3484 C CA . GLY B 1 212 ? 24.969 -6.828 -10.164 1 97.81 212 GLY B CA 1
ATOM 3485 C C . GLY B 1 212 ? 24.766 -7.117 -11.633 1 97.81 212 GLY B C 1
ATOM 3486 O O . GLY B 1 212 ? 25.688 -7 -12.438 1 97.81 212 GLY B O 1
ATOM 3487 N N . GLU B 1 213 ? 23.609 -7.598 -12.008 1 97.38 213 GLU B N 1
ATOM 3488 C CA . GLU B 1 213 ? 23.219 -7.859 -13.391 1 97.38 213 GLU B CA 1
ATOM 3489 C C . GLU B 1 213 ? 21.703 -7.707 -13.57 1 97.38 213 GLU B C 1
ATOM 3491 O O . GLU B 1 213 ? 20.953 -7.723 -12.602 1 97.38 213 GLU B O 1
ATOM 3496 N N . THR B 1 214 ? 21.266 -7.5 -14.844 1 97.62 214 THR B N 1
ATOM 3497 C CA . THR B 1 214 ? 19.844 -7.316 -15.133 1 97.62 214 THR B CA 1
ATOM 3498 C C . THR B 1 214 ? 19.156 -8.664 -15.312 1 97.62 214 THR B C 1
ATOM 3500 O O . THR B 1 214 ? 19.469 -9.414 -16.234 1 97.62 214 THR B O 1
ATOM 3503 N N . PRO B 1 215 ? 18.203 -8.961 -14.492 1 98.56 215 PRO B N 1
ATOM 3504 C CA . PRO B 1 215 ? 17.484 -10.227 -14.641 1 98.56 215 PRO B CA 1
ATOM 3505 C C . PRO B 1 215 ? 16.312 -10.125 -15.617 1 98.56 215 PRO B C 1
ATOM 3507 O O . PRO B 1 215 ? 16 -9.031 -16.094 1 98.56 215 PRO B O 1
ATOM 3510 N N . THR B 1 216 ? 15.836 -11.273 -16.031 1 98.56 216 THR B N 1
ATOM 3511 C CA . THR B 1 216 ? 14.516 -11.312 -16.656 1 98.56 216 THR B CA 1
ATOM 3512 C C . THR B 1 216 ? 13.422 -11.016 -15.641 1 98.56 216 THR B C 1
ATOM 3514 O O . THR B 1 216 ? 13.352 -11.656 -14.594 1 98.56 216 THR B O 1
ATOM 3517 N N . PHE B 1 217 ? 12.648 -9.992 -15.922 1 98.75 217 PHE B N 1
ATOM 3518 C CA . PHE B 1 217 ? 11.539 -9.648 -15.039 1 98.75 217 PHE B CA 1
ATOM 3519 C C . PHE B 1 217 ? 10.234 -10.25 -15.555 1 98.75 217 PHE B C 1
ATOM 3521 O O . PHE B 1 217 ? 9.844 -10.016 -16.688 1 98.75 217 PHE B O 1
ATOM 3528 N N . LEU B 1 218 ? 9.602 -11.039 -14.719 1 98.69 218 LEU B N 1
ATOM 3529 C CA . LEU B 1 218 ? 8.336 -11.695 -15.016 1 98.69 218 LEU B CA 1
ATOM 3530 C C . LEU B 1 218 ? 7.262 -11.289 -14.008 1 98.69 218 LEU B C 1
ATOM 3532 O O . LEU B 1 218 ? 7.527 -11.211 -12.805 1 98.69 218 LEU B O 1
ATOM 3536 N N . ALA B 1 219 ? 6.082 -11.031 -14.508 1 98.75 219 ALA B N 1
ATOM 3537 C CA . ALA B 1 219 ? 4.992 -10.688 -13.594 1 98.75 219 ALA B CA 1
ATOM 3538 C C . ALA B 1 219 ? 3.791 -11.609 -13.812 1 98.75 219 ALA B C 1
ATOM 3540 O O . ALA B 1 219 ? 3.529 -12.039 -14.938 1 98.75 219 ALA B O 1
ATOM 3541 N N . THR B 1 220 ? 3.152 -11.898 -12.797 1 97.94 220 THR B N 1
ATOM 3542 C CA . THR B 1 220 ? 1.911 -12.664 -12.766 1 97.94 220 THR B CA 1
ATOM 3543 C C . THR B 1 220 ? 0.984 -12.148 -11.672 1 97.94 220 THR B C 1
ATOM 3545 O O . THR B 1 220 ? 1.251 -11.109 -11.062 1 97.94 220 THR B O 1
ATOM 3548 N N . GLY B 1 221 ? -0.148 -12.742 -11.492 1 95.56 221 GLY B N 1
ATOM 3549 C CA . GLY B 1 221 ? -1.102 -12.305 -10.492 1 95.56 221 GLY B CA 1
ATOM 3550 C C . GLY B 1 221 ? -2.26 -11.516 -11.07 1 95.56 221 GLY B C 1
ATOM 3551 O O . GLY B 1 221 ? -2.162 -10.984 -12.18 1 95.56 221 GLY B O 1
ATOM 3552 N N . GLY B 1 222 ? -3.299 -11.375 -10.336 1 92.31 222 GLY B N 1
ATOM 3553 C CA . GLY B 1 222 ? -4.574 -10.844 -10.789 1 92.31 222 GLY B CA 1
ATOM 3554 C C . GLY B 1 222 ? -4.5 -9.383 -11.203 1 92.31 222 GLY B C 1
ATOM 3555 O O . GLY B 1 222 ? -5.242 -8.945 -12.086 1 92.31 222 GLY B O 1
ATOM 3556 N N . LEU B 1 223 ? -3.6 -8.594 -10.617 1 93.44 223 LEU B N 1
ATOM 3557 C CA . LEU B 1 223 ? -3.598 -7.16 -10.875 1 93.44 223 LEU B CA 1
ATOM 3558 C C . LEU B 1 223 ? -2.43 -6.766 -11.766 1 93.44 223 LEU B C 1
ATOM 3560 O O . LEU B 1 223 ? -2.258 -5.59 -12.094 1 93.44 223 LEU B O 1
ATOM 3564 N N . SER B 1 224 ? -1.658 -7.711 -12.188 1 97.31 224 SER B N 1
ATOM 3565 C CA . SER B 1 224 ? -0.44 -7.43 -12.945 1 97.31 224 SER B CA 1
ATOM 3566 C C . SER B 1 224 ? -0.754 -6.734 -14.266 1 97.31 224 SER B C 1
ATOM 3568 O O . SER B 1 224 ? -0.04 -5.816 -14.672 1 97.31 224 SER B O 1
ATOM 3570 N N . GLU B 1 225 ? -1.873 -7.082 -14.891 1 95.81 225 GLU B N 1
ATOM 3571 C CA . GLU B 1 225 ? -2.215 -6.516 -16.188 1 95.81 225 GLU B CA 1
ATOM 3572 C C . GLU B 1 225 ? -2.541 -5.031 -16.078 1 95.81 225 GLU B C 1
ATOM 3574 O O . GLU B 1 225 ? -2.4 -4.285 -17.047 1 95.81 225 GLU B O 1
ATOM 3579 N N . PHE B 1 226 ? -2.955 -4.602 -14.945 1 95.25 226 PHE B N 1
ATOM 3580 C CA . PHE B 1 226 ? -3.373 -3.221 -14.75 1 95.25 226 PHE B CA 1
ATOM 3581 C C . PHE B 1 226 ? -2.189 -2.346 -14.352 1 95.25 226 PHE B C 1
ATOM 3583 O O . PHE B 1 226 ? -2.162 -1.153 -14.664 1 95.25 226 PHE B O 1
ATOM 3590 N N . ILE B 1 227 ? -1.202 -2.916 -13.68 1 97.94 227 ILE B N 1
ATOM 3591 C CA . ILE B 1 227 ? -0.155 -2.111 -13.062 1 97.94 227 ILE B CA 1
ATOM 3592 C C . ILE B 1 227 ? 1.098 -2.135 -13.93 1 97.94 227 ILE B C 1
ATOM 3594 O O . ILE B 1 227 ? 1.726 -1.097 -14.156 1 97.94 227 ILE B O 1
ATOM 3598 N N . ILE B 1 228 ? 1.456 -3.293 -14.508 1 98.5 228 ILE B N 1
ATOM 3599 C CA . ILE B 1 228 ? 2.744 -3.553 -15.141 1 98.5 228 ILE B CA 1
ATOM 3600 C C . ILE B 1 228 ? 2.92 -2.633 -16.344 1 98.5 228 ILE B C 1
ATOM 3602 O O . ILE B 1 228 ? 4.016 -2.125 -16.594 1 98.5 228 ILE B O 1
ATOM 3606 N N . PRO B 1 229 ? 1.831 -2.354 -17.141 1 97.75 229 PRO B N 1
ATOM 3607 C CA . PRO B 1 229 ? 1.986 -1.452 -18.281 1 97.75 229 PRO B CA 1
ATOM 3608 C C . PRO B 1 229 ? 2.48 -0.065 -17.875 1 97.75 229 PRO B C 1
ATOM 3610 O O . PRO B 1 229 ? 2.965 0.693 -18.719 1 97.75 229 PRO B O 1
ATOM 3613 N N . HIS B 1 230 ? 2.402 0.305 -16.609 1 97.88 230 HIS B N 1
ATOM 3614 C CA . HIS B 1 230 ? 2.781 1.637 -16.156 1 97.88 230 HIS B CA 1
ATOM 3615 C C . HIS B 1 230 ? 4.156 1.621 -15.5 1 97.88 230 HIS B C 1
ATOM 3617 O O . HIS B 1 230 ? 4.645 2.658 -15.047 1 97.88 230 HIS B O 1
ATOM 3623 N N . CYS B 1 231 ? 4.766 0.445 -15.391 1 98.62 231 CYS B N 1
ATOM 3624 C CA . CYS B 1 231 ? 6.137 0.34 -14.914 1 98.62 231 CYS B CA 1
ATOM 3625 C C . CYS B 1 231 ? 7.129 0.803 -15.977 1 98.62 231 CYS B C 1
ATOM 3627 O O . CYS B 1 231 ? 6.805 0.822 -17.156 1 98.62 231 CYS B O 1
ATOM 3629 N N . ARG B 1 232 ? 8.266 1.219 -15.516 1 98.19 232 ARG B N 1
ATOM 3630 C CA . ARG B 1 232 ? 9.305 1.688 -16.438 1 98.19 232 ARG B CA 1
ATOM 3631 C C . ARG B 1 232 ? 10.18 0.534 -16.906 1 98.19 232 ARG B C 1
ATOM 3633 O O . ARG B 1 232 ? 10.711 0.566 -18.016 1 98.19 232 ARG B O 1
ATOM 3640 N N . HIS B 1 233 ? 10.359 -0.455 -16.109 1 98.56 233 HIS B N 1
ATOM 3641 C CA . HIS B 1 233 ? 11.094 -1.653 -16.484 1 98.56 233 HIS B CA 1
ATOM 3642 C C . HIS B 1 233 ? 10.32 -2.469 -17.516 1 98.56 233 HIS B C 1
ATOM 3644 O O . HIS B 1 233 ? 9.086 -2.469 -17.516 1 98.56 233 HIS B O 1
ATOM 3650 N N . LYS B 1 234 ? 11.031 -3.082 -18.422 1 98.19 234 LYS B N 1
ATOM 3651 C CA . LYS B 1 234 ? 10.406 -4.094 -19.266 1 98.19 234 LYS B CA 1
ATOM 3652 C C . LYS B 1 234 ? 10.117 -5.371 -18.484 1 98.19 234 LYS B C 1
ATOM 3654 O O . LYS B 1 234 ? 11.039 -6.035 -18 1 98.19 234 LYS B O 1
ATOM 3659 N N . ILE B 1 235 ? 8.859 -5.727 -18.328 1 98.69 235 ILE B N 1
ATOM 3660 C CA . ILE B 1 235 ? 8.438 -6.875 -17.531 1 98.69 235 ILE B CA 1
ATOM 3661 C C . ILE B 1 235 ? 7.527 -7.77 -18.375 1 98.69 235 ILE B C 1
ATOM 3663 O O . ILE B 1 235 ? 6.555 -7.297 -18.969 1 98.69 235 ILE B O 1
ATOM 3667 N N . VAL B 1 236 ? 7.816 -9.008 -18.484 1 98.38 236 VAL B N 1
ATOM 3668 C CA . VAL B 1 236 ? 7.012 -9.961 -19.234 1 98.38 236 VAL B CA 1
ATOM 3669 C C . VAL B 1 236 ? 5.82 -10.406 -18.391 1 98.38 236 VAL B C 1
ATOM 3671 O O . VAL B 1 236 ? 5.98 -10.797 -17.234 1 98.38 236 VAL B O 1
ATOM 3674 N N . LEU B 1 237 ? 4.633 -10.336 -18.969 1 98.19 237 LEU B N 1
ATOM 3675 C CA . LEU B 1 237 ? 3.43 -10.797 -18.281 1 98.19 237 LEU B CA 1
ATOM 3676 C C . LEU B 1 237 ? 3.137 -12.258 -18.625 1 98.19 237 LEU B C 1
ATOM 3678 O O . LEU B 1 237 ? 3.135 -12.641 -19.797 1 98.19 237 LEU B O 1
ATOM 3682 N N . ASP B 1 238 ? 2.998 -13.062 -17.641 1 97 238 ASP B N 1
ATOM 3683 C CA . ASP B 1 238 ? 2.58 -14.453 -17.797 1 97 238 ASP B CA 1
ATOM 3684 C C . ASP B 1 238 ? 1.597 -14.859 -16.703 1 97 238 ASP B C 1
ATOM 3686 O O . ASP B 1 238 ? 1.998 -15.414 -15.672 1 97 238 ASP B O 1
ATOM 3690 N N . ASN B 1 239 ? 0.338 -14.766 -16.969 1 94.69 239 ASN B N 1
ATOM 3691 C CA . ASN B 1 239 ? -0.7 -14.992 -15.969 1 94.69 239 ASN B CA 1
ATOM 3692 C C . ASN B 1 239 ? -0.941 -16.484 -15.742 1 94.69 239 ASN B C 1
ATOM 3694 O O . ASN B 1 239 ? -1.699 -16.859 -14.852 1 94.69 239 ASN B O 1
ATOM 3698 N N . LEU B 1 240 ? -0.277 -17.359 -16.453 1 95.94 240 LEU B N 1
ATOM 3699 C CA . LEU B 1 240 ? -0.453 -18.797 -16.312 1 95.94 240 LEU B CA 1
ATOM 3700 C C . LEU B 1 240 ? 0.736 -19.422 -15.602 1 95.94 240 LEU B C 1
ATOM 3702 O O . LEU B 1 240 ? 0.808 -20.641 -15.469 1 95.94 240 LEU B O 1
ATOM 3706 N N . LEU B 1 241 ? 1.604 -18.594 -15.141 1 96.88 241 LEU B N 1
ATOM 3707 C CA . LEU B 1 241 ? 2.875 -19.047 -14.594 1 96.88 241 LEU B CA 1
ATOM 3708 C C . LEU B 1 241 ? 2.65 -20.078 -13.492 1 96.88 241 LEU B C 1
ATOM 3710 O O . LEU B 1 241 ? 3.285 -21.141 -13.484 1 96.88 241 LEU B O 1
ATOM 3714 N N . LEU B 1 242 ? 1.783 -19.781 -12.578 1 96.31 242 LEU B N 1
ATOM 3715 C CA . LEU B 1 242 ? 1.512 -20.641 -11.438 1 96.31 242 LEU B CA 1
ATOM 3716 C C . LEU B 1 242 ? 1.009 -22.016 -11.898 1 96.31 242 LEU B C 1
ATOM 3718 O O . LEU B 1 242 ? 1.482 -23.047 -11.43 1 96.31 242 LEU B O 1
ATOM 3722 N N . LEU B 1 243 ? 0.079 -22.047 -12.836 1 96.44 243 LEU B N 1
ATOM 3723 C CA . LEU B 1 243 ? -0.49 -23.297 -13.328 1 96.44 243 LEU B CA 1
ATOM 3724 C C . LEU B 1 243 ? 0.558 -24.109 -14.086 1 96.44 243 LEU B C 1
ATOM 3726 O O . LEU B 1 243 ? 0.603 -25.344 -13.961 1 96.44 243 LEU B O 1
ATOM 3730 N N . LYS B 1 244 ? 1.338 -23.422 -14.883 1 97.12 244 LYS B N 1
ATOM 3731 C CA . LYS B 1 244 ? 2.434 -24.094 -15.57 1 97.12 244 LYS B CA 1
ATOM 3732 C C . LYS B 1 244 ? 3.383 -24.766 -14.586 1 97.12 244 LYS B C 1
ATOM 3734 O O . LYS B 1 244 ? 3.824 -25.891 -14.805 1 97.12 244 LYS B O 1
ATOM 3739 N N . GLY B 1 245 ? 3.664 -24.047 -13.516 1 97.62 245 GLY B N 1
ATOM 3740 C CA . GLY B 1 245 ? 4.516 -24.594 -12.477 1 97.62 245 GLY B CA 1
ATOM 3741 C C . GLY B 1 245 ? 3.936 -25.844 -11.828 1 97.62 245 GLY B C 1
ATOM 3742 O O . GLY B 1 245 ? 4.645 -26.828 -11.625 1 97.62 245 GLY B O 1
ATOM 3743 N N . LEU B 1 246 ? 2.67 -25.797 -11.539 1 97.69 246 LEU B N 1
ATOM 3744 C CA . LEU B 1 246 ? 2 -26.938 -10.93 1 97.69 246 LEU B CA 1
ATOM 3745 C C . LEU B 1 246 ? 1.996 -28.141 -11.875 1 97.69 246 LEU B C 1
ATOM 3747 O O . LEU B 1 246 ? 2.17 -29.281 -11.445 1 97.69 246 LEU B O 1
ATOM 3751 N N . GLN B 1 247 ? 1.788 -27.891 -13.141 1 96.5 247 GLN B N 1
ATOM 3752 C CA . GLN B 1 247 ? 1.844 -28.953 -14.133 1 96.5 247 GLN B CA 1
ATOM 3753 C C . GLN B 1 247 ? 3.207 -29.641 -14.133 1 96.5 247 GLN B C 1
ATOM 3755 O O . GLN B 1 247 ? 3.287 -30.875 -14.117 1 96.5 247 GLN B O 1
ATOM 3760 N N . LEU B 1 248 ? 4.266 -28.859 -14.148 1 96.81 248 LEU B N 1
ATOM 3761 C CA . LEU B 1 248 ? 5.625 -29.375 -14.172 1 96.81 248 LEU B CA 1
ATOM 3762 C C . LEU B 1 248 ? 5.922 -30.172 -12.906 1 96.81 248 LEU B C 1
ATOM 3764 O O . LEU B 1 248 ? 6.527 -31.25 -12.969 1 96.81 248 LEU B O 1
ATOM 3768 N N . ILE B 1 249 ? 5.492 -29.672 -11.781 1 97.19 249 ILE B N 1
ATOM 3769 C CA . ILE B 1 249 ? 5.719 -30.344 -10.508 1 97.19 249 ILE B CA 1
ATOM 3770 C C . ILE B 1 249 ? 4.957 -31.656 -10.484 1 97.19 249 ILE B C 1
ATOM 3772 O O . ILE B 1 249 ? 5.488 -32.688 -10.039 1 97.19 249 ILE B O 1
ATOM 3776 N N . TYR B 1 250 ? 3.711 -31.641 -10.945 1 96.75 250 TYR B N 1
ATOM 3777 C CA . TYR B 1 250 ? 2.922 -32.875 -11 1 96.75 250 TYR B CA 1
ATOM 3778 C C . TYR B 1 250 ? 3.621 -33.938 -11.828 1 96.75 250 TYR B C 1
ATOM 3780 O O . TYR B 1 250 ? 3.754 -35.094 -11.398 1 96.75 250 TYR B O 1
ATOM 3788 N N . GLN B 1 251 ? 4.066 -33.594 -12.977 1 94.62 251 GLN B N 1
ATOM 3789 C CA . GLN B 1 251 ? 4.723 -34.5 -13.898 1 94.62 251 GLN B CA 1
ATOM 3790 C C . GLN B 1 251 ? 5.977 -35.094 -13.266 1 94.62 251 GLN B C 1
ATOM 3792 O O . GLN B 1 251 ? 6.242 -36.312 -13.43 1 94.62 251 GLN B O 1
ATOM 3797 N N . LYS B 1 252 ? 6.691 -34.344 -12.539 1 94.75 252 LYS B N 1
ATOM 3798 C CA . LYS B 1 252 ? 7.922 -34.781 -11.898 1 94.75 252 LYS B CA 1
ATOM 3799 C C . LYS B 1 252 ? 7.629 -35.812 -10.805 1 94.75 252 LYS B C 1
ATOM 3801 O O . LYS B 1 252 ? 8.508 -36.594 -10.422 1 94.75 252 LYS B O 1
ATOM 3806 N N . ASN B 1 253 ? 6.434 -35.812 -10.266 1 95.31 253 ASN B N 1
ATOM 3807 C CA . ASN B 1 253 ? 6.125 -36.656 -9.109 1 95.31 253 ASN B CA 1
ATOM 3808 C C . ASN B 1 253 ? 5.262 -37.844 -9.492 1 95.31 253 ASN B C 1
ATOM 3810 O O . ASN B 1 253 ? 4.98 -38.719 -8.664 1 95.31 253 ASN B O 1
ATOM 3814 N N . VAL B 1 254 ? 4.746 -37.969 -10.633 1 89.5 254 VAL B N 1
ATOM 3815 C CA . VAL B 1 254 ? 3.959 -39.094 -11.078 1 89.5 254 VAL B CA 1
ATOM 3816 C C . VAL B 1 254 ? 4.754 -39.906 -12.094 1 89.5 254 VAL B C 1
ATOM 3818 O O . VAL B 1 254 ? 4.594 -41.125 -12.188 1 89.5 254 VAL B O 1
ATOM 3821 N N . GLU B 1 255 ? 5.418 -39.281 -13.133 1 68.56 255 GLU B N 1
ATOM 3822 C CA . GLU B 1 255 ? 6.246 -40.031 -14.062 1 68.56 255 GLU B CA 1
ATOM 3823 C C . GLU B 1 255 ? 7.371 -40.75 -13.328 1 68.56 255 GLU B C 1
ATOM 3825 O O . GLU B 1 255 ? 7.852 -41.812 -13.789 1 68.56 255 GLU B O 1
ATOM 3830 N N . ALA B 1 256 ? 7.68 -40.719 -12.062 1 51.38 256 ALA B N 1
ATOM 3831 C CA . ALA B 1 256 ? 8.727 -41.531 -11.484 1 51.38 256 ALA B CA 1
ATOM 3832 C C . ALA B 1 256 ? 8.195 -42.906 -11.109 1 51.38 256 ALA B C 1
ATOM 3834 O O . ALA B 1 256 ? 7.035 -43.062 -10.711 1 51.38 256 ALA B O 1
#

Solvent-accessible surface area (backbone atoms only — not comparable to full-atom values): 26252 Å² total; per-residue (Å²): 65,32,39,38,37,38,35,41,66,60,36,28,38,43,30,32,33,49,93,92,39,77,74,49,78,47,75,46,74,47,56,78,81,55,48,31,65,58,49,26,50,52,54,50,50,52,32,50,75,71,71,44,58,50,87,49,36,62,28,33,35,35,28,52,61,40,72,87,37,49,65,34,50,54,50,10,46,55,73,59,26,87,47,59,73,44,68,57,50,92,88,56,56,62,90,68,46,66,58,37,81,53,58,86,70,58,48,35,58,58,49,20,30,49,44,28,45,61,73,77,46,70,60,27,32,36,40,36,37,28,44,69,44,27,34,35,43,34,28,39,74,85,61,28,36,45,30,20,27,30,24,55,7,67,64,48,20,52,51,36,38,34,71,62,33,81,78,51,72,86,78,70,90,59,82,42,97,45,67,63,8,40,44,71,69,34,8,35,24,22,18,46,46,43,21,51,12,13,15,52,41,37,42,49,53,50,50,30,60,72,68,72,50,85,50,46,39,34,31,21,44,84,50,30,80,74,31,53,81,67,30,84,61,81,61,47,80,42,79,54,36,48,60,50,8,46,52,54,30,47,49,59,61,59,77,104,65,32,39,38,36,38,36,40,65,60,39,28,37,43,32,33,32,49,93,93,40,77,75,49,77,47,76,46,74,47,56,79,81,55,47,31,63,58,49,26,50,53,54,51,51,53,33,50,75,71,71,47,58,51,86,50,36,60,29,34,37,36,28,52,63,39,73,86,37,48,66,35,50,54,51,10,47,56,71,60,25,87,47,57,72,46,67,58,51,95,89,56,55,61,88,67,46,65,57,37,82,53,59,88,71,58,47,36,58,59,50,20,31,47,43,29,45,60,73,77,47,70,60,27,32,35,41,35,36,29,44,73,43,26,35,35,41,34,28,39,73,84,60,28,36,46,31,20,29,31,25,55,7,67,64,48,19,51,50,35,38,32,72,63,33,82,79,51,72,88,78,71,90,56,82,43,96,44,67,64,8,39,45,72,69,35,9,34,24,22,17,45,47,44,21,50,14,13,15,51,41,36,42,51,52,51,50,30,61,74,68,72,49,86,50,47,39,36,30,21,43,86,51,30,80,74,30,52,82,67,31,85,64,83,62,48,79,41,80,53,35,49,59,50,8,47,52,54,31,48,50,58,61,59,77,105

pLDDT: mean 96.12, std 4.19, range [50.81, 98.94]

Foldseek 3Di:
DEWEWEADPFWIWIWDDDDQDTQDIDIDGDDLPDALQNLLVVNVVVCVVSPHAQAPHAYYEYFYPPVSCVVSPVSSNVVRHDYYYHYPAPPFDQVAAEAEPDSRPDGSLVSLLLSLCVVPHADQEWEWAAEQWTWIWTQHNVRHGNGTDIGGHLVVVLVCVCVVDDPADDADLDQAPDLDDPDRRNVSNNCSQLVVLVVVQVRQVVVCVVNVHHTAAEYEYDCCVSRVVNHPDDYHYDHCSSVSSRVSSVCVRPVD/DEWEWEADPFWIWIWDDDDQDTQDIDIDGDDLPDALQNLLVVNVVVCVVSPHAQAPHAYYEYFYPPVSCVVSPVSSNVVRHDYYYHYPAPPFDQVAAEAEPDSRPDGSLVSLLLSLCVVPHADQEWEWAAEQWTWIWTQHNVRHGNGTDIGGHLVVVLVCVCVVDDPADDADLDQAPDLDDPDRRNVSNNCSQLVVLVVVQVRQVVVCVVNVHRTAAEYEYDCCVSRVVNHPDDYHYDHCSSVSSRVSSVCVRPVD

Organism: NCBI:txid411473

Sequence (512 aa):
MVLAIDIGNTNVVIGGFQEQQILFVERVSTNQNATSLELAISIKTILEIYQIQTTEIEGCIISSVVPSINHAVRKAVEKIAHCHVVLVGPGVKTGLQIAIDNPAQLGSDRVADAVAALHEYQPPIVIIDMGTATTLSVIDAQRRHIGGMIAPGVGISMNALTEKTAQLPKISLDPPKRCIGSNTVECMKSGILYGAAGCIDGLLDRIEEELGETPTFLATGGLSEFIIPHCRHKIVLDNLLLLKGLQLIYQKNVEAMVLAIDIGNTNVVIGGFQEQQILFVERVSTNQNATSLELAISIKTILEIYQIQTTEIEGCIISSVVPSINHAVRKAVEKIAHCHVVLVGPGVKTGLQIAIDNPAQLGSDRVADAVAALHEYQPPIVIIDMGTATTLSVIDAQRRHIGGMIAPGVGISMNALTEKTAQLPKISLDPPKRCIGSNTVECMKSGILYGAAGCIDGLLDRIEEELGETPTFLATGGLSEFIIPHCRHKIVLDNLLLLKGLQLIYQKNVEA

Nearest PDB structures (foldseek):
  2h3g-assembly1_X-2  TM=9.549E-01  e=5.667E-28  Bacillus anthracis str. Ames
  3djc-assembly2_C  TM=9.395E-01  e=5.937E-25  Legionella pneumophila subsp. pneumophila str. Philadelphia 1
  9b78-assembly1_A  TM=9.283E-01  e=4.130E-25  Mycobacterium tuberculosis
  3djc-assembly2_E  TM=9.158E-01  e=3.228E-24  Legionella pneumophila subsp. pneumophila str. Philadelphia 1
  4o8k-assembly1_B  TM=7.069E-01  e=7.249E-16  Burkholderia thailandensis E264

Radius of gyration: 26.36 Å; Cα contacts (8 Å, |Δi|>4): 1105; chains: 2; bounding box: 45×83×55 Å